Protein AF-A0A819HMX8-F1 (afdb_monomer_lite)

Structure (mmCIF, N/CA/C/O backbone):
data_AF-A0A819HMX8-F1
#
_entry.id   AF-A0A819HMX8-F1
#
loop_
_atom_site.group_PDB
_atom_site.id
_atom_site.type_symbol
_atom_site.label_atom_id
_atom_site.label_alt_id
_atom_site.label_comp_id
_atom_site.label_asym_id
_atom_site.label_entity_id
_atom_site.label_seq_id
_atom_site.pdbx_PDB_ins_code
_atom_site.Cartn_x
_atom_site.Cartn_y
_atom_site.Cartn_z
_atom_site.occupancy
_atom_site.B_iso_or_equiv
_atom_site.auth_seq_id
_atom_site.auth_comp_id
_atom_site.auth_asym_id
_atom_site.auth_atom_id
_atom_site.pdbx_PDB_model_num
ATOM 1 N N . PHE A 1 1 ? -22.750 -21.306 8.280 1.00 84.69 1 PHE A N 1
ATOM 2 C CA . PHE A 1 1 ? -22.680 -20.037 9.039 1.00 84.69 1 PHE A CA 1
ATOM 3 C C . PHE A 1 1 ? -21.848 -18.973 8.319 1.00 84.69 1 PHE A C 1
ATOM 5 O O . PHE A 1 1 ? -22.431 -17.991 7.883 1.00 84.69 1 PHE A O 1
ATOM 12 N N . MET A 1 2 ? -20.537 -19.168 8.106 1.00 86.50 2 MET A N 1
ATOM 13 C CA . MET A 1 2 ? -19.659 -18.123 7.536 1.00 86.50 2 MET A CA 1
ATOM 14 C C . MET A 1 2 ? -20.068 -17.611 6.143 1.00 86.50 2 MET A C 1
ATOM 16 O O . MET A 1 2 ? -19.876 -16.439 5.845 1.00 86.50 2 MET A O 1
ATOM 20 N N . GLN A 1 3 ? -20.698 -18.441 5.307 1.00 85.75 3 GLN A N 1
ATOM 21 C CA . GLN A 1 3 ? -21.251 -17.987 4.023 1.00 85.75 3 GLN A CA 1
ATOM 22 C C . GLN A 1 3 ? -22.373 -16.953 4.200 1.00 85.75 3 GLN A C 1
ATOM 24 O O . GLN A 1 3 ? -22.376 -15.939 3.511 1.00 85.75 3 GLN A O 1
ATOM 29 N N . VAL A 1 4 ? -23.277 -17.163 5.160 1.00 88.44 4 VAL A N 1
ATOM 30 C CA . VAL A 1 4 ? -24.324 -16.183 5.501 1.00 88.44 4 VAL A CA 1
ATOM 31 C C . VAL A 1 4 ? -23.681 -14.931 6.089 1.00 88.44 4 VAL A C 1
ATOM 33 O O . VAL A 1 4 ? -23.998 -13.822 5.679 1.00 88.44 4 VAL A O 1
ATOM 36 N N . ALA A 1 5 ? -22.700 -15.113 6.977 1.00 87.00 5 ALA A N 1
ATOM 37 C CA . ALA A 1 5 ? -21.943 -14.018 7.569 1.00 87.00 5 ALA A CA 1
ATOM 38 C C . ALA A 1 5 ? -21.278 -13.126 6.498 1.00 87.00 5 ALA A C 1
ATOM 40 O O . ALA A 1 5 ? -21.314 -11.908 6.615 1.00 87.00 5 ALA A O 1
ATOM 41 N N . SER A 1 6 ? -20.758 -13.707 5.407 1.00 83.25 6 SER A N 1
ATOM 42 C CA . SER A 1 6 ? -20.127 -12.950 4.311 1.00 83.25 6 SER A CA 1
ATOM 43 C C . SER A 1 6 ? -21.069 -11.996 3.562 1.00 83.25 6 SER A C 1
ATOM 45 O O . SER A 1 6 ? -20.598 -11.075 2.896 1.00 83.25 6 SER A O 1
ATOM 47 N N . GLN A 1 7 ? -22.385 -12.214 3.662 1.00 86.19 7 GLN A N 1
ATOM 48 C CA . GLN A 1 7 ? -23.419 -11.390 3.030 1.00 86.19 7 GLN A CA 1
ATOM 49 C C . GLN A 1 7 ? -23.964 -10.303 3.969 1.00 86.19 7 GLN A C 1
ATOM 51 O O . GLN A 1 7 ? -24.639 -9.378 3.516 1.00 86.19 7 GLN A O 1
ATOM 56 N N . CYS A 1 8 ? -23.675 -10.396 5.269 1.00 88.19 8 CYS A N 1
ATOM 57 C CA . CYS A 1 8 ? -24.097 -9.417 6.262 1.00 88.19 8 CYS A CA 1
ATOM 58 C C . CYS A 1 8 ? -23.205 -8.167 6.218 1.00 88.19 8 CYS A C 1
ATOM 60 O O . CYS A 1 8 ? -21.994 -8.256 6.036 1.00 88.19 8 CYS A O 1
ATOM 62 N N . GLN A 1 9 ? -23.798 -6.992 6.450 1.00 87.88 9 GLN A N 1
ATOM 63 C CA . GLN A 1 9 ? -23.041 -5.737 6.567 1.00 87.88 9 GLN A CA 1
ATOM 64 C C . GLN A 1 9 ? -22.253 -5.648 7.881 1.00 87.88 9 GLN A C 1
ATOM 66 O O . GLN A 1 9 ? -21.165 -5.080 7.916 1.00 87.88 9 GLN A O 1
ATOM 71 N N . SER A 1 10 ? -22.805 -6.197 8.962 1.00 89.38 10 SER A N 1
ATOM 72 C CA . SER A 1 10 ? -22.173 -6.252 10.276 1.00 89.38 10 SER A CA 1
ATOM 73 C C . SER A 1 10 ? -22.523 -7.561 10.977 1.00 89.38 10 SER A C 1
ATOM 75 O O . SER A 1 10 ? -23.584 -8.148 10.754 1.00 89.38 10 SER A O 1
ATOM 77 N N . ILE A 1 11 ? -21.600 -8.040 11.808 1.00 90.69 11 ILE A N 1
ATOM 78 C CA . ILE A 1 11 ? -21.750 -9.268 12.587 1.00 90.69 11 ILE A CA 1
ATOM 79 C C . ILE A 1 11 ? -21.256 -8.964 13.994 1.00 90.69 11 ILE A C 1
ATOM 81 O O . ILE A 1 11 ? -20.185 -8.384 14.164 1.00 90.69 11 ILE A O 1
ATOM 85 N N . ILE A 1 12 ? -22.034 -9.355 14.999 1.00 91.12 12 ILE A N 1
ATOM 86 C CA . ILE A 1 12 ? -21.677 -9.175 16.403 1.00 91.12 12 ILE A CA 1
ATOM 87 C C . ILE A 1 12 ? -21.644 -10.551 17.051 1.00 91.12 12 ILE A C 1
ATOM 89 O O . ILE A 1 12 ? -22.651 -11.258 17.072 1.00 91.12 12 ILE A O 1
ATOM 93 N N . PHE A 1 13 ? -20.484 -10.914 17.587 1.00 89.38 13 PHE A N 1
ATOM 94 C CA . PHE A 1 13 ? -20.318 -12.115 18.389 1.00 89.38 13 PHE A CA 1
ATOM 95 C C . PHE A 1 13 ? -20.266 -11.731 19.868 1.00 89.38 13 PHE A C 1
ATOM 97 O O . PHE A 1 13 ? -19.505 -10.851 20.266 1.00 89.38 13 PHE A O 1
ATOM 104 N N . CYS A 1 14 ? -21.084 -12.383 20.689 1.00 88.19 14 CYS A N 1
ATOM 105 C CA . CYS A 1 14 ? -21.221 -12.063 22.108 1.00 88.19 14 CYS A CA 1
ATOM 106 C C . CYS A 1 14 ? -20.569 -13.144 22.973 1.00 88.19 14 CYS A C 1
ATOM 108 O O . CYS A 1 14 ? -20.758 -14.329 22.713 1.00 88.19 14 CYS A O 1
ATOM 110 N N . ARG A 1 15 ? -19.876 -12.728 24.045 1.00 84.75 15 ARG A N 1
ATOM 111 C CA . ARG A 1 15 ? -19.257 -13.622 25.049 1.00 84.75 15 ARG A CA 1
ATOM 112 C C . ARG A 1 15 ? -18.332 -14.685 24.439 1.00 84.75 15 ARG A C 1
ATOM 114 O O . ARG A 1 15 ? -18.385 -15.854 24.806 1.00 84.75 15 ARG A O 1
ATOM 121 N N . VAL A 1 16 ? -17.491 -14.252 23.506 1.00 88.50 16 VAL A N 1
ATOM 122 C CA . VAL A 1 16 ? -16.534 -15.106 22.797 1.00 88.50 16 VAL A CA 1
ATOM 123 C C . VAL A 1 16 ? -15.258 -15.255 23.622 1.00 88.50 16 VAL A C 1
ATOM 125 O O . VAL A 1 16 ? -14.695 -14.254 24.066 1.00 88.50 16 VAL A O 1
ATOM 128 N N . SER A 1 17 ? -14.786 -16.487 23.815 1.00 88.88 17 SER A N 1
ATOM 129 C CA . SER A 1 17 ? -13.489 -16.742 24.455 1.00 88.88 17 SER A CA 1
ATOM 130 C C . SER A 1 17 ? -12.315 -16.404 23.523 1.00 88.88 17 SER A C 1
ATOM 132 O O . SER A 1 17 ? -12.476 -16.357 22.304 1.00 88.88 17 SER A O 1
ATOM 134 N N . ALA A 1 18 ? -11.109 -16.212 24.067 1.00 88.12 18 ALA A N 1
ATOM 135 C CA . ALA A 1 18 ? -9.914 -15.912 23.265 1.00 88.12 18 ALA A CA 1
ATOM 136 C C . ALA A 1 18 ? -9.657 -16.959 22.157 1.00 88.12 18 ALA A C 1
ATOM 138 O O . ALA A 1 18 ? -9.369 -16.611 21.011 1.00 88.12 18 ALA A O 1
ATOM 139 N N . THR A 1 19 ? -9.848 -18.247 22.464 1.00 91.25 19 THR A N 1
ATOM 140 C CA . THR A 1 19 ? -9.709 -19.344 21.492 1.00 91.25 19 THR A CA 1
ATOM 141 C C . THR A 1 19 ? -10.754 -19.259 20.383 1.00 91.25 19 THR A C 1
ATOM 143 O O . THR A 1 19 ? -10.417 -19.371 19.206 1.00 91.25 19 THR A O 1
ATOM 146 N N . GLN A 1 20 ? -12.012 -18.990 20.740 1.00 93.06 20 GLN A N 1
ATOM 147 C CA . GLN A 1 20 ? -13.094 -18.857 19.765 1.00 93.06 20 GLN A CA 1
ATOM 148 C C . GLN A 1 20 ? -12.885 -17.646 18.849 1.00 93.06 20 GLN A C 1
ATOM 150 O O . GLN A 1 20 ? -13.182 -17.730 17.661 1.00 93.06 20 GLN A O 1
ATOM 155 N N . LYS A 1 21 ? -12.327 -16.534 19.355 1.00 92.88 21 LYS A N 1
ATOM 156 C CA . LYS A 1 21 ? -11.972 -15.379 18.512 1.00 92.88 21 LYS A CA 1
ATOM 157 C C . LYS A 1 21 ? -10.991 -15.785 17.407 1.00 92.88 21 LYS A C 1
ATOM 159 O O . LYS A 1 21 ? -11.209 -15.442 16.248 1.00 92.88 21 LYS A O 1
ATOM 164 N N . ARG A 1 22 ? -9.956 -16.565 17.746 1.00 94.31 22 ARG A N 1
ATOM 165 C CA . ARG A 1 22 ? -9.004 -17.111 16.764 1.00 94.31 22 ARG A CA 1
ATOM 166 C C . ARG A 1 22 ? -9.700 -17.999 15.732 1.00 94.31 22 ARG A C 1
ATOM 168 O O . ARG A 1 22 ? -9.516 -17.812 14.534 1.00 94.31 22 ARG A O 1
ATOM 175 N N . GLU A 1 23 ? -10.516 -18.946 16.187 1.00 93.94 23 GLU A N 1
ATOM 176 C CA . GLU A 1 23 ? -11.241 -19.870 15.304 1.00 93.94 23 GLU A CA 1
ATOM 177 C C . GLU A 1 23 ? -12.181 -19.137 14.339 1.00 93.94 23 GLU A C 1
ATOM 179 O O . GLU A 1 23 ? -12.267 -19.507 13.169 1.00 93.94 23 GLU A O 1
ATOM 184 N N . LEU A 1 24 ? -12.831 -18.058 14.791 1.00 93.50 24 LEU A N 1
ATOM 185 C CA . LEU A 1 24 ? -13.675 -17.216 13.942 1.00 93.50 24 LEU A CA 1
ATOM 186 C C . LEU A 1 24 ? -12.876 -16.540 12.824 1.00 93.50 24 LEU A C 1
ATOM 188 O O . LEU A 1 24 ? -13.335 -16.540 11.680 1.00 93.50 24 LEU A O 1
ATOM 192 N N . VAL A 1 25 ? -11.690 -15.998 13.123 1.00 93.94 25 VAL A N 1
ATOM 193 C CA . VAL A 1 25 ? -10.810 -15.420 12.094 1.00 93.94 25 VAL A CA 1
ATOM 194 C C . VAL A 1 25 ? -10.360 -16.496 11.114 1.00 93.94 25 VAL A C 1
ATOM 196 O O . VAL A 1 25 ? -10.470 -16.296 9.906 1.00 93.94 25 VAL A O 1
ATOM 199 N N . SER A 1 26 ? -9.920 -17.652 11.611 1.00 94.00 26 SER A N 1
ATOM 200 C CA . SER A 1 26 ? -9.454 -18.755 10.764 1.00 94.00 26 SER A CA 1
ATOM 201 C C . SER A 1 26 ? -10.560 -19.250 9.821 1.00 94.00 26 SER A C 1
ATOM 203 O O . SER A 1 26 ? -10.376 -19.341 8.604 1.00 94.00 26 SER A O 1
ATOM 205 N N . ALA A 1 27 ? -11.773 -19.440 10.350 1.00 92.88 27 ALA A N 1
ATOM 206 C CA . ALA A 1 27 ? -12.946 -19.783 9.554 1.00 92.88 27 ALA A CA 1
ATOM 207 C C . ALA A 1 27 ? -13.282 -18.687 8.525 1.00 92.88 27 ALA A C 1
ATOM 209 O O . ALA A 1 27 ? -13.637 -18.998 7.385 1.00 92.88 27 ALA A O 1
ATOM 210 N N . ALA A 1 28 ? -13.135 -17.408 8.888 1.00 92.00 28 ALA A N 1
ATOM 211 C CA . ALA A 1 28 ? -13.388 -16.287 7.988 1.00 92.00 28 ALA A CA 1
ATOM 212 C C . ALA A 1 28 ? -12.386 -16.241 6.833 1.00 92.00 28 ALA A C 1
ATOM 214 O O . ALA A 1 28 ? -12.806 -16.018 5.700 1.00 92.00 28 ALA A O 1
ATOM 215 N N . LYS A 1 29 ? -11.099 -16.527 7.073 1.00 90.94 29 LYS A N 1
ATOM 216 C CA . LYS A 1 29 ? -10.064 -16.558 6.021 1.00 90.94 29 LYS A CA 1
ATOM 217 C C . LYS A 1 29 ? -10.382 -17.567 4.919 1.00 90.94 29 LYS A C 1
ATOM 219 O O . LYS A 1 29 ? -10.088 -17.302 3.761 1.00 90.94 29 LYS A O 1
ATOM 224 N N . SER A 1 30 ? -11.019 -18.688 5.262 1.00 86.19 30 SER A N 1
ATOM 225 C CA . SER A 1 30 ? -11.396 -19.713 4.278 1.00 86.19 30 SER A CA 1
ATOM 226 C C . SER A 1 30 ? -12.591 -19.336 3.386 1.00 86.19 30 SER A C 1
ATOM 228 O O . SER A 1 30 ? -12.758 -19.911 2.314 1.00 86.19 30 SER A O 1
ATOM 230 N N . VAL A 1 31 ? -13.432 -18.383 3.812 1.00 87.62 31 VAL A N 1
ATOM 231 C CA . VAL A 1 31 ? -14.707 -18.062 3.140 1.00 87.62 31 VAL A CA 1
ATOM 232 C C . VAL A 1 31 ? -14.721 -16.653 2.550 1.00 87.62 31 VAL A C 1
ATOM 234 O O . VAL A 1 31 ? -15.321 -16.423 1.499 1.00 87.62 31 VAL A O 1
ATOM 237 N N . PHE A 1 32 ? -14.103 -15.687 3.224 1.00 86.75 32 PHE A N 1
ATOM 238 C CA . PHE A 1 32 ? -14.120 -14.290 2.809 1.00 86.75 32 PHE A CA 1
ATOM 239 C C . PHE A 1 32 ? -13.092 -14.052 1.704 1.00 86.75 32 PHE A C 1
ATOM 241 O O . PHE A 1 32 ? -11.948 -14.481 1.790 1.00 86.75 32 PHE A O 1
ATOM 248 N N . LYS A 1 33 ? -13.507 -13.333 0.656 1.00 80.12 33 LYS A N 1
ATOM 249 C CA . LYS A 1 33 ? -12.659 -13.077 -0.521 1.00 80.12 33 LYS A CA 1
ATOM 250 C C . LYS A 1 33 ? -11.584 -12.013 -0.292 1.00 80.12 33 LYS A C 1
ATOM 252 O O . LYS A 1 33 ? -10.585 -12.008 -0.999 1.00 80.12 33 LYS A O 1
ATOM 257 N N . HIS A 1 34 ? -11.823 -11.084 0.631 1.00 84.94 34 HIS A N 1
ATOM 258 C CA . HIS A 1 34 ? -10.923 -9.961 0.899 1.00 84.94 34 HIS A CA 1
ATOM 259 C C . HIS A 1 34 ? -10.073 -10.225 2.140 1.00 84.94 34 HIS A C 1
ATOM 261 O O . HIS A 1 34 ? -10.435 -11.047 2.986 1.00 84.94 34 HIS A O 1
ATOM 267 N N . ARG A 1 35 ? -8.968 -9.482 2.272 1.00 90.94 35 ARG A N 1
ATOM 268 C CA . ARG A 1 35 ? -8.082 -9.586 3.431 1.00 90.94 35 ARG A CA 1
ATOM 269 C C . ARG A 1 35 ? -8.800 -9.161 4.710 1.00 90.94 35 ARG A C 1
ATOM 271 O O . ARG A 1 35 ? -9.714 -8.330 4.698 1.00 90.94 35 ARG A O 1
ATOM 278 N N . ILE A 1 36 ? -8.366 -9.768 5.808 1.00 93.44 36 ILE A N 1
ATOM 279 C CA . ILE A 1 36 ? -8.969 -9.625 7.133 1.00 93.44 36 ILE A CA 1
ATOM 280 C C . ILE A 1 36 ? -7.950 -8.974 8.048 1.00 93.44 36 ILE A C 1
ATOM 282 O O . ILE A 1 36 ? -6.859 -9.518 8.218 1.00 93.44 36 ILE A O 1
ATOM 286 N N . LEU A 1 37 ? -8.346 -7.860 8.651 1.00 94.56 37 LEU A N 1
ATOM 287 C CA . LEU A 1 37 ? -7.596 -7.190 9.699 1.00 94.56 37 LEU A CA 1
ATOM 288 C C . LEU A 1 37 ? -8.209 -7.512 11.055 1.00 94.56 37 LEU A C 1
ATOM 290 O O . LEU A 1 37 ? -9.431 -7.450 11.201 1.00 94.56 37 LEU A O 1
ATOM 294 N N . ALA A 1 38 ? -7.373 -7.818 12.039 1.00 94.19 38 ALA A N 1
ATOM 295 C CA . ALA A 1 38 ? -7.790 -7.946 13.428 1.00 94.19 38 ALA A CA 1
ATOM 296 C C . ALA A 1 38 ? -7.163 -6.841 14.274 1.00 94.19 38 ALA A C 1
ATOM 298 O O . ALA A 1 38 ? -5.968 -6.584 14.160 1.00 94.19 38 ALA A O 1
ATOM 299 N N . ILE A 1 39 ? -7.965 -6.215 15.134 1.00 92.44 39 ILE A N 1
ATOM 300 C CA . ILE A 1 39 ? -7.517 -5.185 16.067 1.00 92.44 39 ILE A CA 1
ATOM 301 C C . ILE A 1 39 ? -7.920 -5.507 17.504 1.00 92.44 39 ILE A C 1
ATOM 303 O O . ILE A 1 39 ? -9.056 -5.914 17.758 1.00 92.44 39 ILE A O 1
ATOM 307 N N . GLY A 1 40 ? -6.979 -5.334 18.431 1.00 89.50 40 GLY A N 1
ATOM 308 C CA . GLY A 1 40 ? -7.179 -5.592 19.856 1.00 89.50 40 GLY A CA 1
ATOM 309 C C . GLY A 1 40 ? -6.097 -4.962 20.729 1.00 89.50 40 GLY A C 1
ATOM 310 O O . GLY A 1 40 ? -5.036 -4.579 20.235 1.00 89.50 40 GLY A O 1
ATOM 311 N N . ASP A 1 41 ? -6.357 -4.851 22.024 1.00 86.44 41 ASP A N 1
ATOM 312 C CA . ASP A 1 41 ? -5.461 -4.232 23.010 1.00 86.44 41 ASP A CA 1
ATOM 313 C C . ASP A 1 41 ? -5.001 -5.202 24.108 1.00 86.44 41 ASP A C 1
ATOM 315 O O . ASP A 1 41 ? -3.996 -4.946 24.773 1.00 86.44 41 ASP A O 1
ATOM 319 N N . GLY A 1 42 ? -5.695 -6.333 24.280 1.00 82.50 42 GLY A N 1
ATOM 320 C CA . GLY A 1 42 ? -5.456 -7.272 25.373 1.00 82.50 42 GLY A CA 1
ATOM 321 C C . GLY A 1 42 ? -4.837 -8.611 24.962 1.00 82.50 42 GLY A C 1
ATOM 322 O O . GLY A 1 42 ? -4.840 -9.025 23.801 1.00 82.50 42 GLY A O 1
ATOM 323 N N . ALA A 1 43 ? -4.374 -9.369 25.962 1.00 82.06 43 ALA A N 1
ATOM 324 C CA . ALA A 1 43 ? -3.872 -10.740 25.788 1.00 82.06 43 ALA A CA 1
ATOM 325 C C . ALA A 1 43 ? -4.916 -11.689 25.163 1.00 82.06 43 ALA A C 1
ATOM 327 O O . ALA A 1 43 ? -4.574 -12.621 24.435 1.00 82.06 43 ALA A O 1
ATOM 328 N N . ASN A 1 44 ? -6.203 -11.414 25.400 1.00 84.44 44 ASN A N 1
ATOM 329 C CA . ASN A 1 44 ? -7.322 -12.168 24.831 1.00 84.44 44 ASN A CA 1
ATOM 330 C C . ASN A 1 44 ? -7.437 -12.027 23.306 1.00 84.44 44 ASN A C 1
ATOM 332 O O . ASN A 1 44 ? -8.064 -12.872 22.665 1.00 84.44 44 ASN A O 1
ATOM 336 N N . ASP A 1 45 ? -6.847 -10.979 22.731 1.00 89.12 45 ASP A N 1
ATOM 337 C CA . ASP A 1 45 ? -6.913 -10.689 21.300 1.00 89.12 45 ASP A CA 1
ATOM 338 C C . ASP A 1 45 ? -5.685 -11.186 20.543 1.00 89.12 45 ASP A C 1
ATOM 340 O O . ASP A 1 45 ? -5.752 -11.346 19.329 1.00 89.12 45 ASP A O 1
ATOM 344 N N . VAL A 1 46 ? -4.596 -11.530 21.239 1.00 90.38 46 VAL A N 1
ATOM 345 C CA . VAL A 1 46 ? -3.333 -12.007 20.642 1.00 90.38 46 VAL A CA 1
ATOM 346 C C . VAL A 1 46 ? -3.561 -13.153 19.653 1.00 90.38 46 VAL A C 1
ATOM 348 O O . VAL A 1 46 ? -2.995 -13.156 18.560 1.00 90.38 46 VAL A O 1
ATOM 351 N N . GLY A 1 47 ? -4.414 -14.120 20.007 1.00 91.31 47 GLY A N 1
ATOM 352 C CA . GLY A 1 47 ? -4.739 -15.244 19.126 1.00 91.31 47 GLY A CA 1
ATOM 353 C C . GLY A 1 47 ? -5.472 -14.814 17.852 1.00 91.31 47 GLY A C 1
ATOM 354 O O . GLY A 1 47 ? -5.179 -15.324 16.777 1.00 91.31 47 GLY A O 1
ATOM 355 N N . MET A 1 48 ? -6.393 -13.856 17.965 1.00 93.69 48 MET A N 1
ATOM 356 C CA . MET A 1 48 ? -7.134 -13.281 16.839 1.00 93.69 48 MET A CA 1
ATOM 357 C C . MET A 1 48 ? -6.233 -12.412 15.947 1.00 93.69 48 MET A C 1
ATOM 359 O O . MET A 1 48 ? -6.316 -12.513 14.725 1.00 93.69 48 MET A O 1
ATOM 363 N N . ILE A 1 49 ? -5.357 -11.605 16.553 1.00 92.94 49 ILE A N 1
ATOM 364 C CA . ILE A 1 49 ? -4.389 -10.732 15.875 1.00 92.94 49 ILE A CA 1
ATOM 365 C C . ILE A 1 49 ? -3.442 -11.573 15.010 1.00 92.94 49 ILE A C 1
ATOM 367 O O . ILE A 1 49 ? -3.375 -11.352 13.802 1.00 92.94 49 ILE A O 1
ATOM 371 N N . ARG A 1 50 ? -2.807 -12.601 15.588 1.00 92.19 50 ARG A N 1
ATOM 372 C CA . ARG A 1 50 ? -1.857 -13.475 14.873 1.00 92.19 50 ARG A CA 1
ATOM 373 C C . ARG A 1 50 ? -2.482 -14.316 13.766 1.00 92.19 50 ARG A C 1
ATOM 375 O O . ARG A 1 50 ? -1.808 -14.664 12.807 1.00 92.19 50 ARG A O 1
ATOM 382 N N . GLU A 1 51 ? -3.748 -14.692 13.913 1.00 94.31 51 GLU A N 1
ATOM 383 C CA . GLU A 1 51 ? -4.431 -15.508 12.906 1.00 94.31 51 GLU A CA 1
ATOM 384 C C . GLU A 1 51 ? -4.844 -14.687 11.682 1.00 94.31 51 GLU A C 1
ATOM 386 O O . GLU A 1 51 ? -5.023 -15.242 10.598 1.00 94.31 51 GLU A O 1
ATOM 391 N N . SER A 1 52 ? -5.013 -13.371 11.827 1.00 93.50 52 SER A N 1
ATOM 392 C CA . SER A 1 52 ? -5.477 -12.492 10.752 1.00 93.50 52 SER A CA 1
ATOM 393 C C . SER A 1 52 ? -4.456 -12.346 9.610 1.00 93.50 52 SER A C 1
ATOM 395 O O . SER A 1 52 ? -3.385 -12.944 9.633 1.00 93.50 52 SER A O 1
ATOM 397 N N . HIS A 1 53 ? -4.821 -11.640 8.535 1.00 92.31 53 HIS A N 1
ATOM 398 C CA . HIS A 1 53 ? -3.842 -11.290 7.493 1.00 92.31 53 HIS A CA 1
ATOM 399 C C . HIS A 1 53 ? -3.010 -10.070 7.896 1.00 92.31 53 HIS A C 1
ATOM 401 O O . HIS A 1 53 ? -1.890 -9.915 7.433 1.00 92.31 53 HIS A O 1
ATOM 407 N N . CYS A 1 54 ? -3.593 -9.195 8.715 1.00 92.69 54 CYS A N 1
ATOM 408 C CA . CYS A 1 54 ? -2.939 -8.016 9.247 1.00 92.69 54 CYS A CA 1
ATOM 409 C C . CYS A 1 54 ? -3.437 -7.776 10.674 1.00 92.69 54 CYS A C 1
ATOM 411 O O . CYS A 1 54 ? -4.624 -7.517 10.899 1.00 92.69 54 CYS A O 1
ATOM 413 N N . GLY A 1 55 ? -2.529 -7.880 11.632 1.00 92.69 55 GLY A N 1
ATOM 414 C CA . GLY A 1 55 ? -2.764 -7.638 13.040 1.00 92.69 55 GLY A CA 1
ATOM 415 C C . GLY A 1 55 ? -2.430 -6.201 13.419 1.00 92.69 55 GLY A C 1
ATOM 416 O O . GLY A 1 55 ? -1.322 -5.724 13.186 1.00 92.69 55 GLY A O 1
ATOM 417 N N . VAL A 1 56 ? -3.369 -5.511 14.059 1.00 91.50 56 VAL A N 1
ATOM 418 C CA . VAL A 1 56 ? -3.149 -4.178 14.627 1.00 91.50 56 VAL A CA 1
ATOM 419 C C . VAL A 1 56 ? -3.356 -4.241 16.132 1.00 91.50 56 VAL A C 1
ATOM 421 O O . VAL A 1 56 ? -4.408 -4.641 16.616 1.00 91.50 56 VAL A O 1
ATOM 424 N N . ALA A 1 57 ? -2.362 -3.822 16.894 1.00 90.56 57 ALA A N 1
ATOM 425 C CA . ALA A 1 57 ? -2.476 -3.672 18.329 1.00 90.56 57 ALA A CA 1
ATOM 426 C C . ALA A 1 57 ? -2.868 -2.237 18.686 1.00 90.56 57 ALA A C 1
ATOM 428 O O . ALA A 1 57 ? -2.378 -1.284 18.077 1.00 90.56 57 ALA A O 1
ATOM 429 N N . VAL A 1 58 ? -3.717 -2.070 19.695 1.00 87.62 58 VAL A N 1
ATOM 430 C CA . VAL A 1 58 ? -3.941 -0.766 20.327 1.00 87.62 58 VAL A CA 1
ATOM 431 C C . VAL A 1 58 ? -3.133 -0.699 21.618 1.00 87.62 58 VAL A C 1
ATOM 433 O O . VAL A 1 58 ? -3.143 -1.646 22.403 1.00 87.62 58 VAL A O 1
ATOM 436 N N . TYR A 1 59 ? -2.426 0.408 21.853 1.00 81.75 59 TYR A N 1
ATOM 437 C CA . TYR A 1 59 ? -1.720 0.625 23.117 1.00 81.75 59 TYR A CA 1
ATOM 438 C C . TYR A 1 59 ? -2.725 0.773 24.271 1.00 81.75 59 TYR A C 1
ATOM 440 O O . TYR A 1 59 ? -3.299 1.839 24.495 1.00 81.75 59 TYR A O 1
ATOM 448 N N . GLY A 1 60 ? -2.945 -0.320 25.002 1.00 67.94 60 GLY A N 1
ATOM 449 C CA . GLY A 1 60 ? -3.795 -0.377 26.188 1.00 67.94 60 GLY A CA 1
ATOM 450 C C . GLY A 1 60 ? -3.013 -0.276 27.503 1.00 67.94 60 GLY A C 1
ATOM 451 O O . GLY A 1 60 ? -1.794 -0.437 27.549 1.00 67.94 60 GLY A O 1
ATOM 452 N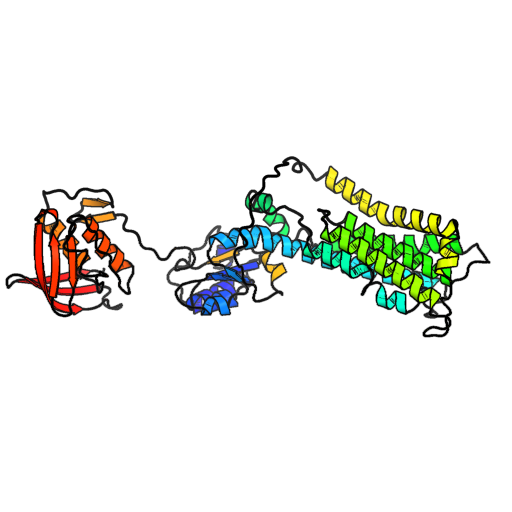 N . ARG A 1 61 ? -3.737 -0.050 28.609 1.00 56.50 61 ARG A N 1
ATOM 453 C CA . ARG A 1 61 ? -3.178 -0.107 29.977 1.00 56.50 61 ARG A CA 1
ATOM 454 C C . ARG A 1 61 ? -2.907 -1.541 30.459 1.00 56.50 61 ARG A C 1
ATOM 456 O O . ARG A 1 61 ? -2.146 -1.714 31.402 1.00 56.50 61 ARG A O 1
ATOM 463 N N . GLU A 1 62 ? -3.515 -2.547 29.826 1.00 55.75 62 GLU A N 1
ATOM 464 C CA . GLU A 1 62 ? -3.528 -3.947 30.288 1.00 55.75 62 GLU A CA 1
ATOM 465 C C . GLU A 1 62 ? -2.328 -4.796 29.812 1.00 55.75 62 GLU A C 1
ATOM 467 O O . GLU A 1 62 ? -2.222 -5.968 30.169 1.00 55.75 62 GLU A O 1
ATOM 472 N N . GLY A 1 63 ? -1.366 -4.210 29.088 1.00 59.19 63 GLY A N 1
ATOM 473 C CA . GLY A 1 63 ? -0.044 -4.810 28.862 1.00 59.19 63 GLY A CA 1
ATOM 474 C C . GLY A 1 63 ? 0.428 -4.837 27.406 1.00 59.19 63 GLY A C 1
ATOM 475 O O . GLY A 1 63 ? -0.346 -4.760 26.459 1.00 59.19 63 GLY A O 1
ATOM 476 N N . SER A 1 64 ? 1.742 -4.993 27.223 1.00 70.00 64 SER A N 1
ATOM 477 C CA . SER A 1 64 ? 2.439 -4.965 25.924 1.00 70.00 64 SER A CA 1
ATOM 478 C C . SER A 1 64 ? 2.275 -6.232 25.069 1.00 70.00 64 SER A C 1
ATOM 480 O O . SER A 1 64 ? 2.878 -6.339 24.002 1.00 70.00 64 SER A O 1
ATOM 482 N N . GLN A 1 65 ? 1.473 -7.206 25.508 1.00 79.50 65 GLN A N 1
ATOM 483 C CA . GLN A 1 65 ? 1.367 -8.510 24.844 1.00 79.50 65 GLN A CA 1
ATOM 484 C C . GLN A 1 65 ? 0.661 -8.435 23.485 1.00 79.50 65 GLN A C 1
ATOM 486 O O . GLN A 1 65 ? 1.104 -9.090 22.544 1.00 79.50 65 GLN A O 1
ATOM 491 N N . ALA A 1 66 ? -0.396 -7.623 23.361 1.00 81.56 66 ALA A N 1
ATOM 492 C CA . ALA A 1 66 ? -1.064 -7.395 22.078 1.00 81.56 66 ALA A CA 1
ATOM 493 C C . ALA A 1 66 ? -0.127 -6.690 21.087 1.00 81.56 66 ALA A C 1
ATOM 495 O O . ALA A 1 66 ? -0.027 -7.106 19.938 1.00 81.56 66 ALA A O 1
ATOM 496 N N . VAL A 1 67 ? 0.633 -5.695 21.560 1.00 84.75 67 VAL A N 1
ATOM 497 C CA . VAL A 1 67 ? 1.641 -4.963 20.771 1.00 84.75 67 VAL A CA 1
ATOM 498 C C . VAL A 1 67 ? 2.726 -5.896 20.248 1.00 84.75 67 VAL A C 1
ATOM 500 O O . VAL A 1 67 ? 3.053 -5.840 19.072 1.00 84.75 67 VAL A O 1
ATOM 503 N N . ALA A 1 68 ? 3.225 -6.810 21.083 1.00 84.00 68 ALA A N 1
ATOM 504 C CA . ALA A 1 68 ? 4.211 -7.809 20.670 1.00 84.00 68 ALA A CA 1
ATOM 505 C C . ALA A 1 68 ? 3.661 -8.857 19.680 1.00 84.00 68 ALA A C 1
ATOM 507 O O . ALA A 1 68 ? 4.427 -9.643 19.125 1.00 84.00 68 ALA A O 1
ATOM 508 N N . ALA A 1 69 ? 2.340 -8.932 19.510 1.00 84.06 69 ALA A N 1
ATOM 509 C CA . ALA A 1 69 ? 1.682 -9.878 18.620 1.00 84.06 69 ALA A CA 1
ATOM 510 C C . ALA A 1 69 ? 1.140 -9.251 17.329 1.00 84.06 69 ALA A C 1
ATOM 512 O O . ALA A 1 69 ? 0.824 -10.009 16.415 1.00 84.06 69 ALA A O 1
ATOM 513 N N . GLY A 1 70 ? 0.979 -7.926 17.277 1.00 85.38 70 GLY A N 1
ATOM 514 C CA . GLY A 1 70 ? 0.489 -7.199 16.108 1.00 85.38 70 GLY A CA 1
ATOM 515 C C . GLY A 1 70 ? 1.609 -6.784 15.160 1.00 85.38 70 GLY A C 1
ATOM 516 O O . GLY A 1 70 ? 2.741 -6.564 15.577 1.00 85.38 70 GLY A O 1
ATOM 517 N N . ASP A 1 71 ? 1.265 -6.624 13.886 1.00 89.75 71 ASP A N 1
ATOM 518 C CA . ASP A 1 71 ? 2.175 -6.145 12.839 1.00 89.75 71 ASP A CA 1
ATOM 519 C C . ASP A 1 71 ? 2.351 -4.625 12.917 1.00 89.75 71 ASP A C 1
ATOM 521 O O . ASP A 1 71 ? 3.417 -4.080 12.624 1.00 89.75 71 ASP A O 1
ATOM 525 N N . PHE A 1 72 ? 1.292 -3.940 13.353 1.00 90.19 72 PHE A N 1
ATOM 526 C CA . PHE A 1 72 ? 1.265 -2.508 13.619 1.00 90.19 72 PHE A CA 1
ATOM 527 C C . PHE A 1 72 ? 0.771 -2.251 15.037 1.00 90.19 72 PHE A C 1
ATOM 529 O O . PHE A 1 72 ? -0.123 -2.950 15.511 1.00 90.19 72 PHE A O 1
ATOM 536 N N . ALA A 1 73 ? 1.269 -1.200 15.683 1.00 89.62 73 ALA A N 1
ATOM 537 C CA . ALA A 1 73 ? 0.671 -0.683 16.910 1.00 89.62 73 ALA A CA 1
ATOM 538 C C . ALA A 1 73 ? 0.241 0.776 16.761 1.00 89.62 73 ALA A C 1
ATOM 540 O O . ALA A 1 73 ? 0.966 1.604 16.205 1.00 89.62 73 ALA A O 1
ATOM 541 N N . VAL A 1 74 ? -0.961 1.073 17.254 1.00 88.44 74 VAL A N 1
ATOM 542 C CA . VAL A 1 74 ? -1.579 2.401 17.220 1.00 88.44 74 VAL A CA 1
ATOM 543 C C . VAL A 1 74 ? -2.056 2.810 18.608 1.00 88.44 74 VAL A C 1
ATOM 545 O O . VAL A 1 74 ? -2.516 1.989 19.392 1.00 88.44 74 VAL A O 1
ATOM 548 N N . ASP A 1 75 ? -2.018 4.103 18.916 1.00 83.06 75 ASP A N 1
ATOM 549 C CA . ASP A 1 75 ? -2.466 4.588 20.232 1.00 83.06 75 ASP A CA 1
ATOM 550 C C . ASP A 1 75 ? -3.981 4.491 20.425 1.00 83.06 75 ASP A C 1
ATOM 552 O O . ASP A 1 75 ? -4.481 4.354 21.538 1.00 83.06 75 ASP A O 1
ATOM 556 N N . ARG A 1 76 ? -4.740 4.668 19.338 1.00 83.50 76 ARG A N 1
ATOM 557 C CA . ARG A 1 76 ? -6.201 4.785 19.364 1.00 83.50 76 ARG A CA 1
ATOM 558 C C . ARG A 1 76 ? -6.798 4.153 18.123 1.00 83.50 76 ARG A C 1
ATOM 560 O O . ARG A 1 76 ? -6.230 4.245 17.036 1.00 83.50 76 ARG A O 1
ATOM 567 N N . PHE A 1 77 ? -8.019 3.648 18.258 1.00 85.31 77 PHE A N 1
ATOM 568 C CA . PHE A 1 77 ? -8.784 3.109 17.135 1.00 85.31 77 PHE A CA 1
ATOM 569 C C . PHE A 1 77 ? -8.985 4.122 15.992 1.00 85.31 77 PHE A C 1
ATOM 571 O O . PHE A 1 77 ? -9.018 3.745 14.825 1.00 85.31 77 PHE A O 1
ATOM 578 N N . GLU A 1 78 ? -9.061 5.425 16.288 1.00 84.62 78 GLU A N 1
ATOM 579 C CA . GLU A 1 78 ? -9.196 6.471 15.262 1.00 84.62 78 GLU A CA 1
ATOM 580 C C . GLU A 1 78 ? -8.036 6.467 14.247 1.00 84.62 78 GLU A C 1
ATOM 582 O O . GLU A 1 78 ? -8.248 6.717 13.054 1.00 84.62 78 GLU A O 1
ATOM 587 N N . CYS A 1 79 ? -6.823 6.118 14.690 1.00 88.00 79 CYS A N 1
ATOM 588 C CA . CYS A 1 79 ? -5.636 6.057 13.838 1.00 88.00 79 CYS A CA 1
ATOM 589 C C . CYS A 1 79 ? -5.760 4.984 12.746 1.00 88.00 79 CYS A C 1
ATOM 591 O O . CYS A 1 79 ? -5.195 5.153 11.661 1.00 88.00 79 CYS A O 1
ATOM 593 N N . LEU A 1 80 ? -6.572 3.940 12.971 1.00 89.75 80 LEU A N 1
ATOM 594 C CA . LEU A 1 80 ? -6.821 2.873 11.999 1.00 89.75 80 LEU A CA 1
ATOM 595 C C . LEU A 1 80 ? -7.377 3.423 10.678 1.00 89.75 80 LEU A C 1
ATOM 597 O O . LEU A 1 80 ? -7.008 2.956 9.600 1.00 89.75 80 LEU A O 1
ATOM 601 N N . ARG A 1 81 ? -8.207 4.475 10.739 1.00 91.12 81 ARG A N 1
ATOM 602 C CA . ARG A 1 81 ? -8.763 5.124 9.542 1.00 91.12 81 ARG A CA 1
ATOM 603 C C . ARG A 1 81 ? -7.662 5.668 8.632 1.00 91.12 81 ARG A C 1
ATOM 605 O O . ARG A 1 81 ? -7.737 5.506 7.417 1.00 91.12 81 ARG A O 1
ATOM 612 N N . ARG A 1 82 ? -6.649 6.322 9.208 1.00 91.12 82 ARG A N 1
ATOM 613 C CA . ARG A 1 82 ? -5.523 6.886 8.449 1.00 91.12 82 ARG A CA 1
ATOM 614 C C . ARG A 1 82 ? -4.548 5.800 8.008 1.00 91.12 82 ARG A C 1
ATOM 616 O O . ARG A 1 82 ? -4.089 5.850 6.869 1.00 91.12 82 ARG A O 1
ATOM 623 N N . LEU A 1 83 ? -4.283 4.819 8.869 1.00 91.31 83 LEU A N 1
ATOM 624 C CA . LEU A 1 83 ? -3.429 3.677 8.554 1.00 91.31 83 LEU A CA 1
ATOM 625 C C . LEU A 1 83 ? -3.922 2.941 7.301 1.00 91.31 83 LEU A C 1
ATOM 627 O O . LEU A 1 83 ? -3.150 2.739 6.371 1.00 91.31 83 LEU A O 1
ATOM 631 N N . LEU A 1 84 ? -5.218 2.635 7.219 1.00 91.06 84 LEU A N 1
ATOM 632 C CA . LEU A 1 84 ? -5.780 1.911 6.077 1.00 91.06 84 LEU A CA 1
ATOM 633 C C . LEU A 1 84 ? -5.951 2.790 4.837 1.00 91.06 84 LEU A C 1
ATOM 635 O O . LEU A 1 84 ? -5.402 2.487 3.778 1.00 91.06 84 LEU A O 1
ATOM 639 N N . LEU A 1 85 ? -6.700 3.892 4.960 1.00 90.56 85 LEU A N 1
ATOM 640 C CA . LEU A 1 85 ? -7.118 4.675 3.792 1.00 90.56 85 LEU A CA 1
ATOM 641 C C . LEU A 1 85 ? -5.966 5.441 3.138 1.00 90.56 85 LEU A C 1
ATOM 643 O O . LEU A 1 85 ? -6.029 5.717 1.943 1.00 90.56 85 LEU A O 1
ATOM 647 N N . VAL A 1 86 ? -4.937 5.805 3.910 1.00 91.06 86 VAL A N 1
ATOM 648 C CA . VAL A 1 86 ? -3.781 6.554 3.404 1.00 91.06 86 VAL A CA 1
ATOM 649 C C . VAL A 1 86 ? -2.591 5.622 3.229 1.00 91.06 86 VAL A C 1
ATOM 651 O O . VAL A 1 86 ? -2.166 5.389 2.101 1.00 91.06 86 VAL A O 1
ATOM 654 N N . HIS A 1 87 ? -2.060 5.075 4.325 1.00 90.75 87 HIS A N 1
ATOM 655 C CA . HIS A 1 87 ? -0.795 4.341 4.279 1.00 90.75 87 HIS A CA 1
ATOM 656 C C . HIS A 1 87 ? -0.931 2.996 3.559 1.00 90.75 87 HIS A C 1
ATOM 658 O O . HIS A 1 87 ? -0.149 2.732 2.652 1.00 90.75 87 HIS A O 1
ATOM 664 N N . GLY A 1 88 ? -1.964 2.204 3.859 1.00 90.12 88 GLY A N 1
ATOM 665 C CA . GLY A 1 88 ? -2.230 0.938 3.170 1.00 90.12 88 GLY A CA 1
ATOM 666 C C . GLY A 1 88 ? -2.449 1.118 1.668 1.00 90.12 88 GLY A C 1
ATOM 667 O O . GLY A 1 88 ? -1.844 0.418 0.858 1.00 90.12 88 GLY A O 1
ATOM 668 N N . ALA A 1 89 ? -3.260 2.105 1.274 1.00 88.06 89 ALA A N 1
ATOM 669 C CA . ALA A 1 89 ? -3.507 2.396 -0.139 1.00 88.06 89 ALA A CA 1
ATOM 670 C C . ALA A 1 89 ? -2.237 2.841 -0.890 1.00 88.06 89 ALA A C 1
ATOM 672 O O . ALA A 1 89 ? -2.008 2.428 -2.033 1.00 88.06 89 ALA A O 1
ATOM 673 N N . TRP A 1 90 ? -1.406 3.674 -0.252 1.00 89.44 90 TRP A N 1
ATOM 674 C CA . TRP A 1 90 ? -0.122 4.096 -0.805 1.00 89.44 90 TRP A CA 1
ATOM 675 C C . TRP A 1 90 ? 0.847 2.930 -0.935 1.00 89.44 90 TRP A C 1
ATOM 677 O O . TRP A 1 90 ? 1.364 2.728 -2.028 1.00 89.44 90 TRP A O 1
ATOM 687 N N . CYS A 1 91 ? 1.055 2.150 0.127 1.00 88.81 91 CYS A N 1
ATOM 688 C CA . CYS A 1 91 ? 1.943 0.990 0.114 1.00 88.81 91 CYS A CA 1
ATOM 689 C C . CYS A 1 91 ? 1.567 0.008 -0.997 1.00 88.81 91 CYS A C 1
ATOM 691 O O . CYS A 1 91 ? 2.410 -0.308 -1.830 1.00 88.81 91 CYS A O 1
ATOM 693 N N . PHE A 1 92 ? 0.294 -0.382 -1.098 1.00 87.88 92 PHE A N 1
ATOM 694 C CA . PHE A 1 92 ? -0.149 -1.306 -2.142 1.00 87.88 92 PHE A CA 1
ATOM 695 C C . PHE A 1 92 ? 0.106 -0.775 -3.559 1.00 87.88 92 PHE A C 1
ATOM 697 O O . PHE A 1 92 ? 0.620 -1.496 -4.416 1.00 87.88 92 PHE A O 1
ATOM 704 N N . THR A 1 93 ? -0.234 0.492 -3.818 1.00 85.56 93 THR A N 1
ATOM 705 C CA . THR A 1 93 ? -0.049 1.091 -5.150 1.00 85.56 93 THR A CA 1
ATOM 706 C C . THR A 1 93 ? 1.434 1.214 -5.497 1.00 85.56 93 THR A C 1
ATOM 708 O O . THR A 1 93 ? 1.836 0.848 -6.595 1.00 85.56 93 THR A O 1
ATOM 711 N N . ARG A 1 94 ? 2.256 1.666 -4.547 1.00 88.25 94 ARG A N 1
ATOM 712 C CA . ARG A 1 94 ? 3.705 1.826 -4.708 1.00 88.25 94 ARG A CA 1
ATOM 713 C C . ARG A 1 94 ? 4.404 0.508 -5.002 1.00 88.25 94 ARG A C 1
ATOM 715 O O . ARG A 1 94 ? 5.162 0.429 -5.964 1.00 88.25 94 ARG A O 1
ATOM 722 N N . THR A 1 95 ? 4.119 -0.527 -4.213 1.00 87.56 95 THR A N 1
ATOM 723 C CA . THR A 1 95 ? 4.724 -1.847 -4.408 1.00 87.56 95 THR A CA 1
ATOM 724 C C . THR A 1 95 ? 4.288 -2.462 -5.736 1.00 87.56 95 THR A C 1
ATOM 726 O O . THR A 1 95 ? 5.122 -2.972 -6.479 1.00 87.56 95 THR A O 1
ATOM 729 N N . SER A 1 96 ? 3.007 -2.331 -6.097 1.00 86.31 96 SER A N 1
ATOM 730 C CA . SER A 1 96 ? 2.487 -2.807 -7.386 1.00 86.31 96 SER A CA 1
ATOM 731 C C . SER A 1 96 ? 3.201 -2.168 -8.582 1.00 86.31 96 SER A C 1
ATOM 733 O O . SER A 1 96 ? 3.618 -2.866 -9.506 1.00 86.31 96 SER A O 1
ATOM 735 N N . GLU A 1 97 ? 3.342 -0.842 -8.576 1.00 85.25 97 GLU A N 1
ATOM 736 C CA . GLU A 1 97 ? 3.993 -0.098 -9.661 1.00 85.25 97 GLU A CA 1
ATOM 737 C C . GLU A 1 97 ? 5.499 -0.390 -9.720 1.00 85.25 97 GLU A C 1
ATOM 739 O O . GLU A 1 97 ? 6.036 -0.560 -10.814 1.00 85.25 97 GLU A O 1
ATOM 744 N N . LEU A 1 98 ? 6.163 -0.534 -8.564 1.00 88.44 98 LEU A N 1
ATOM 745 C CA . LEU A 1 98 ? 7.567 -0.946 -8.487 1.00 88.44 98 LEU A CA 1
ATOM 746 C C . LEU A 1 98 ? 7.777 -2.313 -9.146 1.00 88.44 98 LEU A C 1
ATOM 748 O O . LEU A 1 98 ? 8.643 -2.438 -10.005 1.00 88.44 98 LEU A O 1
ATOM 752 N N . ILE A 1 99 ? 6.959 -3.314 -8.803 1.00 88.00 99 ILE A N 1
ATOM 753 C CA . ILE A 1 99 ? 7.050 -4.662 -9.384 1.00 88.00 99 ILE A CA 1
ATOM 754 C C . ILE A 1 99 ? 6.894 -4.602 -10.908 1.00 88.00 99 ILE A C 1
ATOM 756 O O . ILE A 1 99 ? 7.729 -5.138 -11.642 1.00 88.00 99 ILE A O 1
ATOM 760 N N . LEU A 1 100 ? 5.843 -3.935 -11.398 1.00 88.19 100 LEU A N 1
ATOM 761 C CA . LEU A 1 100 ? 5.581 -3.810 -12.836 1.00 88.19 100 LEU A CA 1
ATOM 762 C C . LEU A 1 100 ? 6.737 -3.122 -13.565 1.00 88.19 100 LEU A C 1
ATOM 764 O O . LEU A 1 100 ? 7.158 -3.584 -14.629 1.00 88.19 100 LEU A O 1
ATOM 768 N N . TYR A 1 101 ? 7.266 -2.050 -12.978 1.00 88.19 101 TYR A N 1
ATOM 769 C CA . TYR A 1 101 ? 8.384 -1.314 -13.541 1.00 88.19 101 TYR A CA 1
ATOM 770 C C . TYR A 1 101 ? 9.659 -2.163 -13.568 1.00 88.19 101 TYR A C 1
ATOM 772 O O . TYR A 1 101 ? 10.310 -2.245 -14.606 1.00 88.19 101 TYR A O 1
ATOM 780 N N . THR A 1 102 ? 10.009 -2.842 -12.471 1.00 89.12 102 THR A N 1
ATOM 781 C CA . THR A 1 102 ? 11.206 -3.694 -12.398 1.00 89.12 102 THR A CA 1
ATOM 782 C C . THR A 1 102 ? 11.169 -4.802 -13.451 1.00 89.12 102 THR A C 1
ATOM 784 O O . THR A 1 102 ? 12.181 -5.055 -14.110 1.00 89.12 102 THR A O 1
ATOM 787 N N . PHE A 1 103 ? 10.011 -5.433 -13.673 1.00 90.44 103 PHE A N 1
ATOM 788 C CA . PHE A 1 103 ? 9.863 -6.430 -14.736 1.00 90.44 103 PHE A CA 1
ATOM 789 C C . PHE A 1 103 ? 10.028 -5.827 -16.128 1.00 90.44 103 PHE A C 1
ATOM 791 O O . PHE A 1 103 ? 10.805 -6.354 -16.920 1.00 90.44 103 PHE A O 1
ATOM 798 N N . MET A 1 104 ? 9.340 -4.724 -16.428 1.00 90.75 104 MET A N 1
ATOM 799 C CA . MET A 1 104 ? 9.460 -4.038 -17.718 1.00 90.75 104 MET A CA 1
ATOM 800 C C . MET A 1 104 ? 10.907 -3.613 -18.000 1.00 90.75 104 MET A C 1
ATOM 802 O O . MET A 1 104 ? 11.428 -3.846 -19.089 1.00 90.75 104 MET A O 1
ATOM 806 N N . HIS A 1 105 ? 11.565 -3.021 -17.007 1.00 89.94 105 HIS A N 1
ATOM 807 C CA . HIS A 1 105 ? 12.925 -2.514 -17.101 1.00 89.94 105 HIS A CA 1
ATOM 808 C C . HIS A 1 105 ? 13.936 -3.627 -17.406 1.00 89.94 105 HIS A C 1
ATOM 810 O O . HIS A 1 105 ? 14.675 -3.547 -18.389 1.00 89.94 105 HIS A O 1
ATOM 816 N N . ASN A 1 106 ? 13.916 -4.707 -16.618 1.00 89.44 106 ASN A N 1
ATOM 817 C CA . ASN A 1 106 ? 14.802 -5.849 -16.841 1.00 89.44 106 ASN A CA 1
ATOM 818 C C . ASN A 1 106 ? 14.490 -6.563 -18.166 1.00 89.44 106 ASN A C 1
ATOM 820 O O . ASN A 1 106 ? 15.404 -6.992 -18.866 1.00 89.44 106 ASN A O 1
ATOM 824 N N . CYS A 1 107 ? 13.212 -6.652 -18.539 1.00 93.69 107 CYS A N 1
ATOM 825 C CA . CYS A 1 107 ? 12.775 -7.234 -19.804 1.00 93.69 107 CYS A CA 1
ATOM 826 C C . CYS A 1 107 ? 13.335 -6.457 -21.008 1.00 93.69 107 CYS A C 1
ATOM 828 O O . CYS A 1 107 ? 13.944 -7.058 -21.891 1.00 93.69 107 CYS A O 1
ATOM 830 N N . SER A 1 108 ? 13.211 -5.124 -21.009 1.00 91.81 108 SER A N 1
ATOM 831 C CA . SER A 1 108 ? 13.724 -4.261 -22.084 1.00 91.81 108 SER A CA 1
ATOM 832 C C . SER A 1 108 ? 15.226 -4.477 -22.301 1.00 91.81 108 SER A C 1
ATOM 834 O O . SER A 1 108 ? 15.681 -4.730 -23.417 1.00 91.81 108 SER A O 1
ATOM 836 N N . TYR A 1 109 ? 15.988 -4.492 -21.210 1.00 88.56 109 TYR A N 1
ATOM 837 C CA . TYR A 1 109 ? 17.423 -4.747 -21.235 1.00 88.56 109 TYR A CA 1
ATOM 838 C C . TYR A 1 109 ? 17.791 -6.124 -21.823 1.00 88.56 109 TYR A C 1
ATOM 840 O O . TYR A 1 109 ? 18.664 -6.220 -22.689 1.00 88.56 109 TYR A O 1
ATOM 848 N N . VAL A 1 110 ? 17.101 -7.190 -21.405 1.00 91.69 110 VAL A N 1
ATOM 849 C CA . VAL A 1 110 ? 17.340 -8.550 -21.920 1.00 91.69 110 VAL A CA 1
ATOM 850 C C . VAL A 1 110 ? 17.042 -8.638 -23.419 1.00 91.69 110 VAL A C 1
ATOM 852 O O . VAL A 1 110 ? 17.815 -9.246 -24.163 1.00 91.69 110 VAL A O 1
ATOM 855 N N . PHE A 1 111 ? 15.964 -8.003 -23.886 1.00 94.31 111 PHE A N 1
ATOM 856 C CA . PHE A 1 111 ? 15.593 -8.024 -25.300 1.00 94.31 111 PHE A CA 1
ATOM 857 C C . PHE A 1 111 ? 16.605 -7.304 -26.198 1.00 94.31 111 PHE A C 1
ATOM 859 O O . PHE A 1 111 ? 16.900 -7.800 -27.282 1.00 94.31 111 PHE A O 1
ATOM 866 N N . VAL A 1 112 ? 17.209 -6.201 -25.744 1.00 93.25 112 VAL A N 1
ATOM 867 C CA . VAL A 1 112 ? 18.287 -5.523 -26.491 1.00 93.25 112 VAL A CA 1
ATOM 868 C C . VAL A 1 112 ? 19.458 -6.475 -26.768 1.00 93.25 112 VAL A C 1
ATOM 870 O O . VAL A 1 112 ? 19.955 -6.538 -27.894 1.00 93.25 112 VAL A O 1
ATOM 873 N N . ILE A 1 113 ? 19.878 -7.253 -25.765 1.00 91.06 113 ILE A N 1
ATOM 874 C CA . ILE A 1 113 ? 20.954 -8.245 -25.921 1.00 91.06 113 ILE A CA 1
ATOM 875 C C . ILE A 1 113 ? 20.506 -9.388 -26.832 1.00 91.06 113 ILE A C 1
ATOM 877 O O . ILE A 1 113 ? 21.278 -9.836 -27.681 1.00 91.06 113 ILE A O 1
ATOM 881 N N . PHE A 1 114 ? 19.264 -9.848 -26.675 1.00 93.06 114 PHE A N 1
ATOM 882 C CA . PHE A 1 114 ? 18.684 -10.895 -27.509 1.00 93.06 114 PHE A CA 1
ATOM 883 C C . PHE A 1 114 ? 18.684 -10.512 -28.995 1.00 93.06 114 PHE A C 1
ATOM 885 O O . PHE A 1 114 ? 19.130 -11.310 -29.820 1.00 93.06 114 PHE A O 1
ATOM 892 N N . TYR A 1 115 ? 18.264 -9.291 -29.345 1.00 93.62 115 TYR A N 1
ATOM 893 C CA . TYR A 1 115 ? 18.237 -8.842 -30.740 1.00 93.62 115 TYR A CA 1
ATOM 894 C C . TYR A 1 115 ? 19.620 -8.863 -31.382 1.00 93.62 115 TYR A C 1
ATOM 896 O O . TYR A 1 115 ? 19.750 -9.293 -32.523 1.00 93.62 115 TYR A O 1
ATOM 904 N N . HIS A 1 116 ? 20.669 -8.502 -30.645 1.00 89.88 116 HIS A N 1
ATOM 905 C CA . HIS A 1 116 ? 22.036 -8.599 -31.151 1.00 89.88 116 HIS A CA 1
ATOM 906 C C . HIS A 1 116 ? 22.466 -10.032 -31.486 1.00 89.88 116 HIS A C 1
ATOM 908 O O . HIS A 1 116 ? 23.168 -10.249 -32.474 1.00 89.88 116 HIS A O 1
ATOM 914 N N . GLN A 1 117 ? 22.037 -11.024 -30.699 1.00 91.56 117 GLN A N 1
ATOM 915 C CA . GLN A 1 117 ? 22.399 -12.423 -30.955 1.00 91.56 117 GLN A CA 1
ATOM 916 C C . GLN A 1 117 ? 21.863 -12.929 -32.300 1.00 91.56 117 GLN A C 1
ATOM 918 O O . GLN A 1 117 ? 22.510 -13.776 -32.918 1.00 91.56 117 GLN A O 1
ATOM 923 N N . LEU A 1 118 ? 20.748 -12.368 -32.788 1.00 90.75 118 LEU A N 1
ATOM 924 C CA . LEU A 1 118 ? 20.190 -12.692 -34.105 1.00 90.75 118 LEU A CA 1
ATOM 925 C C . LEU A 1 118 ? 21.143 -12.320 -35.250 1.00 90.75 118 LEU A C 1
ATOM 927 O O . LEU A 1 118 ? 21.182 -13.019 -36.260 1.00 90.75 118 LEU A O 1
ATOM 931 N N . PHE A 1 119 ? 21.927 -11.251 -35.091 1.00 87.25 119 PHE A N 1
ATOM 932 C CA . PHE A 1 119 ? 22.841 -10.755 -36.126 1.00 87.25 119 PHE A CA 1
ATOM 933 C C . PHE A 1 119 ? 24.248 -11.351 -36.026 1.00 87.25 119 PHE A C 1
ATOM 935 O O . PHE A 1 119 ? 24.945 -11.436 -37.032 1.00 87.25 119 PHE A O 1
ATOM 942 N N . ASN A 1 120 ? 24.642 -11.834 -34.844 1.00 86.00 120 ASN A N 1
ATOM 943 C CA . ASN A 1 120 ? 25.976 -12.394 -34.602 1.00 86.00 120 ASN A CA 1
ATOM 944 C C . ASN A 1 120 ? 25.998 -13.931 -34.578 1.00 86.00 120 ASN A C 1
ATOM 946 O O . ASN A 1 120 ? 26.894 -14.530 -33.972 1.00 86.00 120 ASN A O 1
ATOM 950 N N . GLY A 1 121 ? 24.994 -14.572 -35.187 1.00 86.75 121 GLY A N 1
ATOM 951 C CA . GLY A 1 121 ? 24.909 -16.029 -35.326 1.00 86.75 121 GLY A CA 1
ATOM 952 C C . GLY A 1 121 ? 24.842 -16.784 -33.997 1.00 86.75 121 GLY A C 1
ATOM 953 O O . GLY A 1 121 ? 25.342 -17.902 -33.919 1.00 86.75 121 GLY A O 1
ATOM 954 N N . PHE A 1 122 ? 24.280 -16.171 -32.946 1.00 90.19 122 PHE A N 1
ATOM 955 C CA . PHE A 1 122 ? 24.217 -16.732 -31.588 1.00 90.19 122 PHE A CA 1
ATOM 956 C C . PHE A 1 122 ? 25.578 -17.136 -30.995 1.00 90.19 122 PHE A C 1
ATOM 958 O O . PHE A 1 122 ? 25.661 -18.033 -30.158 1.00 90.19 122 PHE A O 1
ATOM 965 N N . SER A 1 123 ? 26.651 -16.445 -31.387 1.00 87.88 123 SER A N 1
ATOM 966 C CA . SER A 1 123 ? 28.004 -16.669 -30.857 1.00 87.88 123 SER A CA 1
ATOM 967 C C . SER A 1 123 ? 28.156 -16.369 -29.358 1.00 87.88 123 SER A C 1
ATOM 969 O O . SER A 1 123 ? 29.174 -16.722 -28.768 1.00 87.88 123 SER A O 1
ATOM 971 N N . GLY A 1 124 ? 27.177 -15.701 -28.733 1.00 81.38 124 GLY A N 1
ATOM 972 C CA . GLY A 1 124 ? 27.242 -15.271 -27.335 1.00 81.38 124 GLY A CA 1
ATOM 973 C C . GLY A 1 124 ? 28.052 -13.990 -27.124 1.00 81.38 124 GLY A C 1
ATOM 974 O O . GLY A 1 124 ? 28.240 -13.564 -25.986 1.00 81.38 124 GLY A O 1
ATOM 975 N N . ALA A 1 125 ? 28.517 -13.344 -28.199 1.00 81.56 125 ALA A N 1
ATOM 976 C CA . ALA A 1 125 ? 29.223 -12.071 -28.120 1.00 81.56 125 ALA A CA 1
ATOM 977 C C . ALA A 1 125 ? 28.290 -10.956 -27.615 1.00 81.56 125 ALA A C 1
ATOM 979 O O . ALA A 1 125 ? 27.215 -10.718 -28.178 1.00 81.56 125 ALA A O 1
ATOM 980 N N . ALA A 1 126 ? 28.701 -10.262 -26.554 1.00 77.81 126 ALA A N 1
ATOM 981 C CA . ALA A 1 126 ? 27.931 -9.173 -25.966 1.00 77.81 126 ALA A CA 1
ATOM 982 C C . ALA A 1 126 ? 28.089 -7.874 -26.773 1.00 77.81 126 ALA A C 1
ATOM 984 O O . ALA A 1 126 ? 29.193 -7.507 -27.164 1.00 77.81 126 ALA A O 1
ATOM 985 N N . THR A 1 127 ? 26.981 -7.163 -26.996 1.00 81.50 127 THR A N 1
ATOM 986 C CA . THR A 1 127 ? 26.969 -5.815 -27.604 1.00 81.50 127 THR A CA 1
ATOM 987 C C . THR A 1 127 ? 27.504 -4.753 -26.655 1.00 81.50 127 THR A C 1
ATOM 989 O O . THR A 1 127 ? 28.085 -3.756 -27.067 1.00 81.50 127 THR A O 1
ATOM 992 N N . LEU A 1 128 ? 27.224 -4.952 -25.368 1.00 82.44 128 LEU A N 1
ATOM 993 C CA . LEU A 1 128 ? 27.555 -4.055 -24.277 1.00 82.44 128 LEU A CA 1
ATOM 994 C C . LEU A 1 128 ? 28.712 -4.661 -23.496 1.00 82.44 128 LEU A C 1
ATOM 996 O O . LEU A 1 128 ? 28.733 -5.866 -23.243 1.00 82.44 128 LEU A O 1
ATOM 1000 N N . HIS A 1 129 ? 29.640 -3.817 -23.057 1.00 81.94 129 HIS A N 1
ATOM 1001 C CA . HIS A 1 129 ? 30.717 -4.259 -22.184 1.00 81.94 129 HIS A CA 1
ATOM 1002 C C . HIS A 1 129 ? 30.150 -4.818 -20.861 1.00 81.94 129 HIS A C 1
ATOM 1004 O O . HIS A 1 129 ? 29.184 -4.284 -20.307 1.00 81.94 129 HIS A O 1
ATOM 1010 N N . SER A 1 130 ? 30.767 -5.874 -20.323 1.00 82.94 130 SER A N 1
ATOM 1011 C CA . SER A 1 130 ? 30.267 -6.648 -19.172 1.00 82.94 130 SER A CA 1
ATOM 1012 C C . SER A 1 130 ? 29.961 -5.807 -17.926 1.00 82.94 130 SER A C 1
ATOM 1014 O O . SER A 1 130 ? 29.041 -6.117 -17.172 1.00 82.94 130 SER A O 1
ATOM 1016 N N . LEU A 1 131 ? 30.699 -4.714 -17.710 1.00 85.00 131 LEU A N 1
ATOM 1017 C CA . LEU A 1 131 ? 30.429 -3.796 -16.597 1.00 85.00 131 LEU A CA 1
ATOM 1018 C C . LEU A 1 131 ? 29.150 -2.976 -16.798 1.00 85.00 131 LEU A C 1
ATOM 1020 O O . LEU A 1 131 ? 28.427 -2.764 -15.832 1.00 85.00 131 LEU A O 1
ATOM 1024 N N . TYR A 1 132 ? 28.821 -2.565 -18.027 1.00 84.94 132 TYR A N 1
ATOM 1025 C CA . TYR A 1 132 ? 27.543 -1.895 -18.296 1.00 84.94 132 TYR A CA 1
ATOM 1026 C C . TYR A 1 132 ? 26.370 -2.842 -18.054 1.00 84.94 132 TYR A C 1
ATOM 1028 O O . TYR A 1 132 ? 25.376 -2.439 -17.462 1.00 84.94 132 TYR A O 1
ATOM 1036 N N . ILE A 1 133 ? 26.519 -4.109 -18.448 1.00 84.94 133 ILE A N 1
ATOM 1037 C CA . ILE A 1 133 ? 25.552 -5.178 -18.175 1.00 84.94 133 ILE A CA 1
ATOM 1038 C C . ILE A 1 133 ? 25.291 -5.309 -16.668 1.00 84.94 133 ILE A C 1
ATOM 1040 O O . ILE A 1 133 ? 24.142 -5.273 -16.234 1.00 84.94 133 ILE A O 1
ATOM 1044 N N . LEU A 1 134 ? 26.352 -5.402 -15.866 1.00 87.19 134 LEU A N 1
ATOM 1045 C CA . LEU A 1 134 ? 26.244 -5.558 -14.416 1.00 87.19 134 LEU A CA 1
ATOM 1046 C C . LEU A 1 134 ? 25.655 -4.318 -13.720 1.00 87.19 134 LEU A C 1
ATOM 1048 O O . LEU A 1 134 ? 24.851 -4.441 -12.794 1.00 87.19 134 LEU A O 1
ATOM 1052 N N . LEU A 1 135 ? 26.077 -3.123 -14.139 1.00 90.31 135 LEU A N 1
ATOM 1053 C CA . LEU A 1 135 ? 25.762 -1.864 -13.458 1.00 90.31 135 LEU A CA 1
ATOM 1054 C C . LEU A 1 135 ? 24.428 -1.243 -13.886 1.00 90.31 135 LEU A C 1
ATOM 1056 O O . LEU A 1 135 ? 23.901 -0.392 -13.167 1.00 90.31 135 LEU A O 1
ATOM 1060 N N . TYR A 1 136 ? 23.856 -1.669 -15.016 1.00 88.12 136 TYR A N 1
ATOM 1061 C CA . TYR A 1 136 ? 22.626 -1.089 -15.555 1.00 88.12 136 TYR A CA 1
ATOM 1062 C C . TYR A 1 136 ? 21.451 -1.150 -14.570 1.00 88.12 136 TYR A C 1
ATOM 1064 O O . TYR A 1 136 ? 20.931 -0.103 -14.171 1.00 88.12 136 TYR A O 1
ATOM 1072 N N . SER A 1 137 ? 21.071 -2.354 -14.134 1.00 85.56 137 SER A N 1
ATOM 1073 C CA . SER A 1 137 ? 19.949 -2.540 -13.202 1.00 85.56 137 SER A CA 1
ATOM 1074 C C . SER A 1 137 ? 20.333 -2.271 -11.742 1.00 85.56 137 SER A C 1
ATOM 1076 O O . SER A 1 137 ? 19.462 -2.001 -10.921 1.00 85.56 137 SER A O 1
ATOM 1078 N N . SER A 1 138 ? 21.623 -2.352 -11.394 1.00 85.94 138 SER A N 1
ATOM 1079 C CA . SER A 1 138 ? 22.086 -2.275 -9.999 1.00 85.94 138 SER A CA 1
ATOM 1080 C C . SER A 1 138 ? 22.486 -0.871 -9.545 1.00 85.94 138 SER A C 1
ATOM 1082 O O . SER A 1 138 ? 22.310 -0.549 -8.373 1.00 85.94 138 SER A O 1
ATOM 1084 N N . LEU A 1 139 ? 23.002 -0.027 -10.445 1.00 89.56 139 LEU A N 1
ATOM 1085 C CA . LEU A 1 139 ? 23.551 1.285 -10.095 1.00 89.56 139 LEU A CA 1
ATOM 1086 C C . LEU A 1 139 ? 22.920 2.421 -10.904 1.00 89.56 139 LEU A C 1
ATOM 1088 O O . LEU A 1 139 ? 22.491 3.421 -10.329 1.00 89.56 139 LEU A O 1
ATOM 1092 N N . PHE A 1 140 ? 22.839 2.290 -12.230 1.00 91.25 140 PHE A N 1
ATOM 1093 C CA . PHE A 1 140 ? 22.472 3.426 -13.084 1.00 91.25 140 PHE A CA 1
ATOM 1094 C C . PHE A 1 140 ? 20.997 3.800 -12.995 1.00 91.25 140 PHE A C 1
ATOM 1096 O O . PHE A 1 140 ? 20.658 4.974 -13.115 1.00 91.25 140 PHE A O 1
ATOM 1103 N N . THR A 1 141 ? 20.116 2.832 -12.758 1.00 90.69 141 THR A N 1
ATOM 1104 C CA . THR A 1 141 ? 18.669 3.048 -12.896 1.00 90.69 141 THR A CA 1
ATOM 1105 C C . THR A 1 141 ? 17.870 2.763 -11.630 1.00 90.69 141 THR A C 1
ATOM 1107 O O . THR A 1 141 ? 16.680 3.062 -11.605 1.00 90.69 141 THR A O 1
ATOM 1110 N N . VAL A 1 142 ? 18.494 2.249 -10.565 1.00 91.06 142 VAL A N 1
ATOM 1111 C CA . VAL A 1 142 ? 17.792 1.847 -9.335 1.00 91.06 142 VAL A CA 1
ATOM 1112 C C . VAL A 1 142 ? 17.275 3.038 -8.519 1.00 91.06 142 VAL A C 1
ATOM 1114 O O . VAL A 1 142 ? 16.175 2.977 -7.973 1.00 91.06 142 VAL A O 1
ATOM 1117 N N . LEU A 1 143 ? 18.020 4.150 -8.453 1.00 92.12 143 LEU A N 1
ATOM 1118 C CA . LEU A 1 143 ? 17.655 5.276 -7.582 1.00 92.12 143 LEU A CA 1
ATOM 1119 C C . LEU A 1 143 ? 16.323 5.934 -7.990 1.00 92.12 143 LEU A C 1
ATOM 1121 O O . LEU A 1 143 ? 15.482 6.098 -7.105 1.00 92.12 143 LEU A O 1
ATOM 1125 N N . PRO A 1 144 ? 16.060 6.245 -9.278 1.00 92.12 144 PRO A N 1
ATOM 1126 C CA . PRO A 1 144 ? 14.769 6.779 -9.710 1.00 92.12 144 PRO A CA 1
ATOM 1127 C C . PRO A 1 144 ? 13.606 5.827 -9.447 1.00 92.12 144 PRO A C 1
ATOM 1129 O O . PRO A 1 144 ? 12.523 6.272 -9.074 1.00 92.12 144 PRO A O 1
ATOM 1132 N N . GLN A 1 145 ? 13.832 4.519 -9.595 1.00 90.25 145 GLN A N 1
ATOM 1133 C CA . GLN A 1 145 ? 12.819 3.490 -9.341 1.00 90.25 145 GLN A CA 1
ATOM 1134 C C . GLN A 1 145 ? 12.424 3.465 -7.869 1.00 90.25 145 GLN A C 1
ATOM 1136 O O . GLN A 1 145 ? 11.242 3.529 -7.535 1.00 90.25 145 GLN A O 1
ATOM 1141 N N . CYS A 1 146 ? 13.420 3.436 -6.983 1.00 90.25 146 CYS A N 1
ATOM 1142 C CA . CYS A 1 146 ? 13.199 3.469 -5.545 1.00 90.25 146 CYS A CA 1
ATOM 1143 C C . CYS A 1 146 ? 12.569 4.792 -5.102 1.00 90.25 146 CYS A C 1
ATOM 1145 O O . CYS A 1 146 ? 11.651 4.781 -4.288 1.00 90.25 146 CYS A O 1
ATOM 1147 N N . ALA A 1 147 ? 13.010 5.932 -5.643 1.00 92.00 147 ALA A N 1
ATOM 1148 C CA . ALA A 1 147 ? 12.431 7.230 -5.310 1.00 92.00 147 ALA A CA 1
ATOM 1149 C C . ALA A 1 147 ? 10.952 7.312 -5.716 1.00 92.00 147 ALA A C 1
ATOM 1151 O O . ALA A 1 147 ? 10.118 7.711 -4.902 1.00 92.00 147 ALA A O 1
ATOM 1152 N N . ALA A 1 148 ? 10.607 6.862 -6.927 1.00 89.25 148 ALA A N 1
ATOM 1153 C CA . ALA A 1 148 ? 9.216 6.766 -7.360 1.00 89.25 148 ALA A CA 1
ATOM 1154 C C . ALA A 1 148 ? 8.409 5.824 -6.449 1.00 89.25 148 ALA A C 1
ATOM 1156 O O . ALA A 1 148 ? 7.344 6.198 -5.965 1.00 89.25 148 ALA A O 1
ATOM 1157 N N . ALA A 1 149 ? 8.938 4.644 -6.123 1.00 86.94 149 ALA A N 1
ATOM 1158 C CA . ALA A 1 149 ? 8.250 3.689 -5.257 1.00 86.94 149 ALA A CA 1
ATOM 1159 C C . ALA A 1 149 ? 8.070 4.188 -3.812 1.00 86.94 149 ALA A C 1
ATOM 1161 O O . ALA A 1 149 ? 7.061 3.901 -3.178 1.00 86.94 149 ALA A O 1
ATOM 1162 N N . LEU A 1 150 ? 9.015 4.949 -3.261 1.00 88.31 150 LEU A N 1
ATOM 1163 C CA . LEU A 1 150 ? 8.945 5.410 -1.872 1.00 88.31 150 LEU A CA 1
ATOM 1164 C C . LEU A 1 150 ? 8.095 6.672 -1.711 1.00 88.31 150 LEU A C 1
ATOM 1166 O O . LEU A 1 150 ? 7.375 6.813 -0.713 1.00 88.31 150 LEU A O 1
ATOM 1170 N N . PHE A 1 151 ? 8.164 7.592 -2.674 1.00 88.44 151 PHE A N 1
ATOM 1171 C CA . PHE A 1 151 ? 7.612 8.936 -2.516 1.00 88.44 151 PHE A CA 1
ATOM 1172 C C . PHE A 1 151 ? 6.375 9.221 -3.372 1.00 88.44 151 PHE A C 1
ATOM 1174 O O . PHE A 1 151 ? 5.632 10.142 -3.020 1.00 88.44 151 PHE A O 1
ATOM 1181 N N . ASP A 1 152 ? 6.064 8.420 -4.401 1.00 86.81 152 ASP A N 1
ATOM 1182 C CA . ASP A 1 152 ? 4.888 8.679 -5.243 1.00 86.81 152 ASP A CA 1
ATOM 1183 C C . ASP A 1 152 ? 3.584 8.589 -4.438 1.00 86.81 152 ASP A C 1
ATOM 1185 O O . ASP A 1 152 ? 3.420 7.775 -3.524 1.00 86.81 152 ASP A O 1
ATOM 1189 N N . GLN A 1 153 ? 2.647 9.478 -4.746 1.00 84.94 153 GLN A N 1
ATOM 1190 C CA . GLN A 1 153 ? 1.365 9.595 -4.059 1.00 84.94 153 GLN A CA 1
ATOM 1191 C C . GLN A 1 153 ? 0.266 9.784 -5.096 1.00 84.94 153 GLN A C 1
ATOM 1193 O O . GLN A 1 153 ? -0.061 10.911 -5.464 1.00 84.94 153 GLN A O 1
ATOM 1198 N N . HIS A 1 154 ? -0.354 8.674 -5.500 1.00 79.31 154 HIS A N 1
ATOM 1199 C CA . HIS A 1 154 ? -1.447 8.688 -6.474 1.00 79.31 154 HIS A CA 1
ATOM 1200 C C . HIS A 1 154 ? -2.635 9.555 -6.024 1.00 79.31 154 HIS A C 1
ATOM 1202 O O . HIS A 1 154 ? -3.255 10.258 -6.819 1.00 79.31 154 HIS A O 1
ATOM 1208 N N . VAL A 1 155 ? -2.944 9.521 -4.722 1.00 83.69 155 VAL A N 1
ATOM 1209 C CA . VAL A 1 155 ? -3.990 10.336 -4.093 1.00 83.69 155 VAL A CA 1
ATOM 1210 C C . VAL A 1 155 ? -3.417 10.998 -2.838 1.00 83.69 155 VAL A C 1
ATOM 1212 O O . VAL A 1 155 ? -2.912 10.289 -1.966 1.00 83.69 155 VAL A O 1
ATOM 1215 N N . PRO A 1 156 ? -3.520 12.331 -2.680 1.00 87.56 156 PRO A N 1
ATOM 1216 C CA . PRO A 1 156 ? -3.095 13.012 -1.460 1.00 87.56 156 PRO A CA 1
ATOM 1217 C C . PRO A 1 156 ? -3.858 12.528 -0.217 1.00 87.56 156 PRO A C 1
ATOM 1219 O O . PRO A 1 156 ? -5.067 12.295 -0.277 1.00 87.56 156 PRO A O 1
ATOM 1222 N N . ALA A 1 157 ? -3.189 12.483 0.942 1.00 88.06 157 ALA A N 1
ATOM 1223 C CA . ALA A 1 157 ? -3.754 11.952 2.193 1.00 88.06 157 ALA A CA 1
ATOM 1224 C C . ALA A 1 157 ? -5.097 12.596 2.582 1.00 88.06 157 ALA A C 1
ATOM 1226 O O . ALA A 1 157 ? -6.026 11.913 3.008 1.00 88.06 157 ALA A O 1
ATOM 1227 N N . LYS A 1 158 ? -5.226 13.916 2.387 1.00 86.38 158 LYS A N 1
ATOM 1228 C CA . LYS A 1 158 ? -6.453 14.668 2.689 1.00 86.38 158 LYS A CA 1
ATOM 1229 C C . LYS A 1 158 ? -7.643 14.180 1.859 1.00 86.38 158 LYS A C 1
ATOM 1231 O O . LYS A 1 158 ? -8.736 14.020 2.396 1.00 86.38 158 LYS A O 1
ATOM 1236 N N . ARG A 1 159 ? -7.425 13.915 0.567 1.00 84.62 159 ARG A N 1
ATOM 1237 C CA . ARG A 1 159 ? -8.471 13.424 -0.336 1.00 84.62 159 ARG A CA 1
ATOM 1238 C C . ARG A 1 159 ? -8.832 11.977 -0.018 1.00 84.62 159 ARG A C 1
ATOM 1240 O O . ARG A 1 159 ? -10.013 11.669 0.060 1.00 84.62 159 ARG A O 1
ATOM 1247 N N . ALA A 1 160 ? -7.843 11.131 0.263 1.00 87.00 160 ALA A N 1
ATOM 1248 C CA . ALA A 1 160 ? -8.076 9.743 0.665 1.00 87.00 160 ALA A CA 1
ATOM 1249 C C . ALA A 1 160 ? -8.924 9.624 1.951 1.00 87.00 160 ALA A C 1
ATOM 1251 O O . ALA A 1 160 ? -9.779 8.748 2.051 1.00 87.00 160 ALA A O 1
ATOM 1252 N N . LEU A 1 161 ? -8.746 10.538 2.914 1.00 88.81 161 LEU A N 1
ATOM 1253 C CA . LEU A 1 161 ? -9.547 10.579 4.146 1.00 88.81 161 LEU A CA 1
ATOM 1254 C C . LEU A 1 161 ? -10.959 11.155 3.956 1.00 88.81 161 LEU A C 1
ATOM 1256 O O . LEU A 1 161 ? -11.859 10.780 4.709 1.00 88.81 161 LEU A O 1
ATOM 1260 N N . HIS A 1 162 ? -11.144 12.083 3.011 1.00 89.44 162 HIS A N 1
ATOM 1261 C CA . HIS A 1 162 ? -12.440 12.709 2.717 1.00 89.44 162 HIS A CA 1
ATOM 1262 C C . HIS A 1 162 ? -13.304 11.856 1.775 1.00 89.44 162 HIS A C 1
ATOM 1264 O O . HIS A 1 162 ? -14.526 11.840 1.899 1.00 89.44 162 HIS A O 1
ATOM 1270 N N . GLU A 1 163 ? -12.680 11.109 0.860 1.00 88.44 163 GLU A N 1
ATOM 1271 C CA . GLU A 1 163 ? -13.338 10.239 -0.120 1.00 88.44 163 GLU A CA 1
ATOM 1272 C C . GLU A 1 163 ? -12.930 8.760 0.085 1.00 88.44 163 GLU A C 1
ATOM 1274 O O . GLU A 1 163 ? -12.183 8.206 -0.728 1.00 88.44 163 GLU A O 1
ATOM 1279 N N . PRO A 1 164 ? -13.449 8.056 1.118 1.00 86.81 164 PRO A N 1
ATOM 1280 C CA 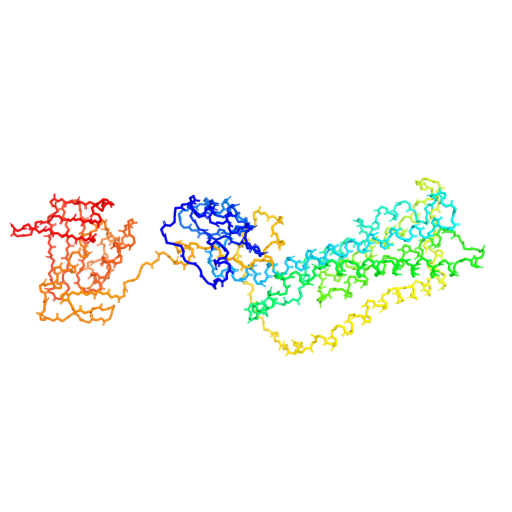. PRO A 1 164 ? -13.082 6.659 1.396 1.00 86.81 164 PRO A CA 1
ATOM 1281 C C . PRO A 1 164 ? -13.402 5.683 0.257 1.00 86.81 164 PRO A C 1
ATOM 1283 O O . PRO A 1 164 ? -12.858 4.583 0.199 1.00 86.81 164 PRO A O 1
ATOM 1286 N N . GLN A 1 165 ? -14.281 6.069 -0.674 1.00 86.19 165 GLN A N 1
ATOM 1287 C CA . GLN A 1 165 ? -14.627 5.255 -1.840 1.00 86.19 165 GLN A CA 1
ATOM 1288 C C . GLN A 1 165 ? -13.417 4.971 -2.742 1.00 86.19 165 GLN A C 1
ATOM 1290 O O . GLN A 1 165 ? -13.408 3.942 -3.417 1.00 86.19 165 GLN A O 1
ATOM 1295 N N . LEU A 1 166 ? -12.386 5.824 -2.713 1.00 84.88 166 LEU A N 1
ATOM 1296 C CA . LEU A 1 166 ? -11.142 5.624 -3.461 1.00 84.88 166 LEU A CA 1
ATOM 1297 C C . LEU A 1 166 ? -10.396 4.355 -3.023 1.00 84.88 166 LEU A C 1
ATOM 1299 O O . LEU A 1 166 ? -9.758 3.713 -3.852 1.00 84.88 166 LEU A O 1
ATOM 1303 N N . TYR A 1 167 ? -10.561 3.914 -1.771 1.00 87.56 167 TYR A N 1
ATOM 1304 C CA . TYR A 1 167 ? -9.975 2.663 -1.280 1.00 87.56 167 TYR A CA 1
ATOM 1305 C C . TYR A 1 167 ? -10.520 1.422 -2.012 1.00 87.56 167 TYR A C 1
ATOM 1307 O O . TYR A 1 167 ? -9.843 0.403 -2.115 1.00 87.56 167 TYR A O 1
ATOM 1315 N N . LYS A 1 168 ? -11.711 1.500 -2.635 1.00 84.88 168 LYS A N 1
ATOM 1316 C CA . LYS A 1 168 ? -12.228 0.401 -3.474 1.00 84.88 168 LYS A CA 1
ATOM 1317 C C . LYS A 1 168 ? -11.298 0.074 -4.647 1.00 84.88 168 LYS A C 1
ATOM 1319 O O . LYS A 1 168 ? -11.342 -1.052 -5.142 1.00 84.88 168 LYS A O 1
ATOM 1324 N N . TYR A 1 169 ? -10.492 1.035 -5.102 1.00 82.12 169 TYR A N 1
ATOM 1325 C CA . TYR A 1 169 ? -9.527 0.849 -6.183 1.00 82.12 169 TYR A CA 1
ATOM 1326 C C . TYR A 1 169 ? -8.412 -0.134 -5.793 1.00 82.12 169 TYR A C 1
ATOM 1328 O O . TYR A 1 169 ? -8.141 -1.072 -6.550 1.00 82.12 169 TYR A O 1
ATOM 1336 N N . THR A 1 170 ? -7.838 0.024 -4.595 1.00 84.00 170 THR A N 1
ATOM 1337 C CA . THR A 1 170 ? -6.796 -0.866 -4.055 1.00 84.00 170 THR A CA 1
ATOM 1338 C C . THR A 1 170 ? -7.384 -2.191 -3.576 1.00 84.00 170 THR A C 1
ATOM 1340 O O . THR A 1 170 ? -6.835 -3.246 -3.888 1.00 84.00 170 THR A O 1
ATOM 1343 N N . LEU A 1 171 ? -8.576 -2.158 -2.965 1.00 83.88 171 LEU A N 1
ATOM 1344 C CA . LEU A 1 171 ? -9.307 -3.350 -2.520 1.00 83.88 171 LEU A CA 1
ATOM 1345 C C . LEU A 1 171 ? -9.548 -4.372 -3.646 1.00 83.88 171 LEU A C 1
ATOM 1347 O O . LEU A 1 171 ? -9.444 -5.572 -3.425 1.00 83.88 171 LEU A O 1
ATOM 1351 N N . HIS A 1 172 ? -9.851 -3.905 -4.863 1.00 81.06 172 HIS A N 1
ATOM 1352 C CA . HIS A 1 172 ? -10.084 -4.766 -6.033 1.00 81.06 172 HIS A CA 1
ATOM 1353 C C . HIS A 1 172 ? -8.823 -5.015 -6.877 1.00 81.06 172 HIS A C 1
ATOM 1355 O O . HIS A 1 172 ? -8.947 -5.446 -8.029 1.00 81.06 172 HIS A O 1
ATOM 1361 N N . ALA A 1 173 ? -7.637 -4.677 -6.359 1.00 77.69 173 ALA A N 1
ATOM 1362 C CA . ALA A 1 173 ? -6.359 -4.799 -7.058 1.00 77.69 173 ALA A CA 1
ATOM 1363 C C . ALA A 1 173 ? -6.380 -4.194 -8.478 1.00 77.69 173 ALA A C 1
ATOM 1365 O O . ALA A 1 173 ? -5.846 -4.771 -9.422 1.00 77.69 173 ALA A O 1
ATOM 1366 N N . ARG A 1 174 ? -7.049 -3.048 -8.686 1.00 68.94 174 ARG A N 1
ATOM 1367 C CA . ARG A 1 174 ? -7.176 -2.482 -10.043 1.00 68.94 174 ARG A CA 1
ATOM 1368 C C . ARG A 1 174 ? -5.842 -1.988 -10.613 1.00 68.94 174 ARG A C 1
ATOM 1370 O O . ARG A 1 174 ? -5.698 -2.015 -11.830 1.00 68.94 174 ARG A O 1
ATOM 1377 N N . CYS A 1 175 ? -4.886 -1.609 -9.759 1.00 64.19 175 CYS A N 1
ATOM 1378 C CA . CYS A 1 175 ? -3.523 -1.233 -10.160 1.00 64.19 175 CYS A CA 1
ATOM 1379 C C . CYS A 1 175 ? -2.761 -2.428 -10.755 1.00 64.19 175 CYS A C 1
ATOM 1381 O O . CYS A 1 175 ? -2.093 -2.306 -11.778 1.00 64.19 175 CYS A O 1
ATOM 1383 N N . TYR A 1 176 ? -2.906 -3.599 -10.130 1.00 71.19 176 TYR A N 1
ATOM 1384 C CA . TYR A 1 176 ? -2.142 -4.798 -10.449 1.00 71.19 176 TYR A CA 1
ATOM 1385 C C . TYR A 1 176 ? -3.067 -5.928 -10.895 1.00 71.19 176 TYR A C 1
ATOM 1387 O O . TYR A 1 176 ? -3.558 -6.735 -10.105 1.00 71.19 176 TYR A O 1
ATOM 1395 N N . ARG A 1 177 ? -3.313 -5.980 -12.205 1.00 75.94 177 ARG A N 1
ATOM 1396 C CA . ARG A 1 177 ? -3.958 -7.115 -12.871 1.00 75.94 177 ARG A CA 1
ATOM 1397 C C . ARG A 1 177 ? -2.967 -7.780 -13.810 1.00 75.94 177 ARG A C 1
ATOM 1399 O O . ARG A 1 177 ? -2.077 -7.121 -14.340 1.00 75.94 177 ARG A O 1
ATOM 1406 N N . MET A 1 178 ? -3.201 -9.054 -14.118 1.00 75.19 178 MET A N 1
ATOM 1407 C CA . MET A 1 178 ? -2.395 -9.785 -15.106 1.00 75.19 178 MET A CA 1
ATOM 1408 C C . MET A 1 178 ? -2.340 -9.078 -16.470 1.00 75.19 178 MET A C 1
ATOM 1410 O O . MET A 1 178 ? -1.315 -9.101 -17.139 1.00 75.19 178 MET A O 1
ATOM 1414 N N . TRP A 1 179 ? -3.402 -8.371 -16.865 1.00 83.44 179 TRP A N 1
ATOM 1415 C CA . TRP A 1 179 ? -3.389 -7.547 -18.078 1.00 83.44 179 TRP A CA 1
ATOM 1416 C C . TRP A 1 179 ? -2.409 -6.368 -17.996 1.00 83.44 179 TRP A C 1
ATOM 1418 O O . TRP A 1 179 ? -1.704 -6.107 -18.966 1.00 83.44 179 TRP A O 1
ATOM 1428 N N . SER A 1 180 ? -2.313 -5.690 -16.846 1.00 84.12 180 SER A N 1
ATOM 1429 C CA . SER A 1 180 ? -1.343 -4.607 -16.631 1.00 84.12 180 SER A CA 1
ATOM 1430 C C . SER A 1 180 ? 0.091 -5.118 -16.764 1.00 84.12 180 SER A C 1
ATOM 1432 O O . SER A 1 180 ? 0.927 -4.439 -17.352 1.00 84.12 180 SER A O 1
ATOM 1434 N N . TYR A 1 181 ? 0.371 -6.329 -16.276 1.00 86.62 181 TYR A N 1
ATOM 1435 C CA . TYR A 1 181 ? 1.670 -6.979 -16.462 1.00 86.62 181 TYR A CA 1
ATOM 1436 C C . TYR A 1 181 ? 2.009 -7.153 -17.948 1.00 86.62 181 TYR A C 1
ATOM 1438 O O . TYR A 1 181 ? 3.030 -6.644 -18.405 1.00 86.62 181 TYR A O 1
ATOM 1446 N N . TRP A 1 182 ? 1.124 -7.779 -18.729 1.00 91.12 182 TRP A N 1
ATOM 1447 C CA . TRP A 1 182 ? 1.375 -8.014 -20.155 1.00 91.12 182 TRP A CA 1
ATOM 1448 C C . TRP A 1 182 ? 1.502 -6.726 -20.973 1.00 91.12 182 TRP A C 1
ATOM 1450 O O . TRP A 1 182 ? 2.350 -6.662 -21.858 1.00 91.12 182 TRP A O 1
ATOM 1460 N N . ILE A 1 183 ? 0.732 -5.681 -20.655 1.00 90.19 183 ILE A N 1
ATOM 1461 C CA . ILE A 1 183 ? 0.879 -4.366 -21.301 1.00 90.19 183 ILE A CA 1
ATOM 1462 C C . ILE A 1 183 ? 2.283 -3.795 -21.059 1.00 90.19 183 ILE A C 1
ATOM 1464 O O . ILE A 1 183 ? 2.910 -3.313 -21.998 1.00 90.19 183 ILE A O 1
ATOM 1468 N N . ASN A 1 184 ? 2.803 -3.885 -19.830 1.00 91.19 184 ASN A N 1
ATOM 1469 C CA . ASN A 1 184 ? 4.160 -3.431 -19.518 1.00 91.19 184 ASN A CA 1
ATOM 1470 C C . ASN A 1 184 ? 5.238 -4.302 -20.195 1.00 91.19 184 ASN A C 1
ATOM 1472 O O . ASN A 1 184 ? 6.251 -3.773 -20.637 1.00 91.19 184 ASN A O 1
ATOM 1476 N N . ILE A 1 185 ? 5.023 -5.613 -20.354 1.00 94.00 185 ILE A N 1
ATOM 1477 C CA . ILE A 1 185 ? 5.943 -6.474 -21.120 1.00 94.00 185 ILE A CA 1
ATOM 1478 C C . ILE A 1 185 ? 5.957 -6.105 -22.609 1.00 94.00 185 ILE A C 1
ATOM 1480 O O . ILE A 1 185 ? 7.028 -6.023 -23.205 1.00 94.00 185 ILE A O 1
ATOM 1484 N N . ILE A 1 186 ? 4.797 -5.835 -23.211 1.00 95.44 186 ILE A N 1
ATOM 1485 C CA . ILE A 1 186 ? 4.713 -5.381 -24.609 1.00 95.44 186 ILE A CA 1
ATOM 1486 C C . ILE A 1 186 ? 5.428 -4.032 -24.782 1.00 95.44 186 ILE A C 1
ATOM 1488 O O . ILE A 1 186 ? 6.161 -3.850 -25.751 1.00 95.44 186 ILE A O 1
ATOM 1492 N N . ASP A 1 187 ? 5.266 -3.114 -23.828 1.00 94.94 187 ASP A N 1
ATOM 1493 C CA . ASP A 1 187 ? 5.973 -1.826 -23.799 1.00 94.94 187 ASP A CA 1
ATOM 1494 C C . ASP A 1 187 ? 7.501 -2.018 -23.698 1.00 94.94 187 ASP A C 1
ATOM 1496 O O . ASP A 1 187 ? 8.259 -1.389 -24.434 1.00 94.94 187 ASP A O 1
ATOM 1500 N N . ALA A 1 188 ? 7.972 -2.965 -22.879 1.00 96.12 188 ALA A N 1
ATOM 1501 C CA . ALA A 1 188 ? 9.391 -3.324 -22.796 1.00 96.12 188 ALA A CA 1
ATOM 1502 C C . ALA A 1 188 ? 9.948 -3.870 -24.122 1.00 96.12 188 ALA A C 1
ATOM 1504 O O . ALA A 1 188 ? 11.034 -3.478 -24.558 1.00 96.12 188 ALA A O 1
ATOM 1505 N N . ILE A 1 189 ? 9.201 -4.760 -24.784 1.00 96.94 189 ILE A N 1
ATOM 1506 C CA . ILE A 1 189 ? 9.565 -5.310 -26.099 1.00 96.94 189 ILE A CA 1
ATOM 1507 C C . ILE A 1 189 ? 9.609 -4.188 -27.140 1.00 96.94 189 ILE A C 1
ATOM 1509 O O . ILE A 1 189 ? 10.546 -4.126 -27.934 1.00 96.94 189 ILE A O 1
ATOM 1513 N N . TRP A 1 190 ? 8.644 -3.267 -27.122 1.00 97.31 190 TRP A N 1
ATOM 1514 C CA . TRP A 1 190 ? 8.640 -2.107 -28.012 1.00 97.31 190 TRP A CA 1
ATOM 1515 C C . TRP A 1 190 ? 9.866 -1.215 -27.795 1.00 97.31 190 TRP A C 1
ATOM 1517 O O . TRP A 1 190 ? 10.618 -0.970 -28.738 1.00 97.31 190 TRP A O 1
ATOM 1527 N N . GLN A 1 191 ? 10.104 -0.766 -26.559 1.00 96.75 191 GLN A N 1
ATOM 1528 C CA . GLN A 1 191 ? 11.218 0.129 -26.239 1.00 96.75 191 GLN A CA 1
ATOM 1529 C C . GLN A 1 191 ? 12.564 -0.494 -26.622 1.00 96.75 191 GLN A C 1
ATOM 1531 O O . GLN A 1 191 ? 13.368 0.154 -27.286 1.00 96.75 191 GLN A O 1
ATOM 1536 N N . SER A 1 192 ? 12.787 -1.764 -26.277 1.00 96.81 192 SER A N 1
ATOM 1537 C CA . SER A 1 192 ? 14.015 -2.487 -26.635 1.00 96.81 192 SER A CA 1
ATOM 1538 C C . SER A 1 192 ? 14.196 -2.660 -28.145 1.00 96.81 192 SER A C 1
ATOM 1540 O O . SER A 1 192 ? 15.309 -2.504 -28.646 1.00 96.81 192 SER A O 1
ATOM 1542 N N . THR A 1 193 ? 13.109 -2.913 -28.884 1.00 97.19 193 THR A N 1
ATOM 1543 C CA . THR A 1 193 ? 13.123 -2.988 -30.354 1.00 97.19 193 THR A CA 1
ATOM 1544 C C . THR A 1 193 ? 13.559 -1.651 -30.944 1.00 97.19 193 THR A C 1
ATOM 1546 O O . THR A 1 193 ? 14.495 -1.595 -31.736 1.00 97.19 193 THR A O 1
ATOM 1549 N N . VAL A 1 194 ? 12.924 -0.554 -30.529 1.00 97.81 194 VAL A N 1
ATOM 1550 C CA . VAL A 1 194 ? 13.245 0.793 -31.020 1.00 97.81 194 VAL A CA 1
ATOM 1551 C C . VAL A 1 194 ? 14.697 1.157 -30.705 1.00 97.81 194 VAL A C 1
ATOM 1553 O O . VAL A 1 194 ? 15.418 1.604 -31.596 1.00 97.81 194 VAL A O 1
ATOM 1556 N N . ILE A 1 195 ? 15.140 0.916 -29.467 1.00 96.38 195 ILE A N 1
ATOM 1557 C CA . ILE A 1 195 ? 16.512 1.190 -29.020 1.00 96.38 195 ILE A CA 1
ATOM 1558 C C . ILE A 1 195 ? 17.537 0.447 -29.875 1.00 96.38 195 ILE A C 1
ATOM 1560 O O . ILE A 1 195 ? 18.488 1.060 -30.363 1.00 96.38 195 ILE A O 1
ATOM 1564 N N . PHE A 1 196 ? 17.338 -0.854 -30.085 1.00 95.44 196 PHE A N 1
ATOM 1565 C CA . PHE A 1 196 ? 18.285 -1.667 -30.834 1.00 95.44 196 PHE A CA 1
ATOM 1566 C C . PHE A 1 196 ? 18.274 -1.334 -32.331 1.00 95.44 196 PHE A C 1
ATOM 1568 O O . PHE A 1 196 ? 19.322 -1.044 -32.905 1.00 95.44 196 PHE A O 1
ATOM 1575 N N . PHE A 1 197 ? 17.103 -1.354 -32.975 1.00 95.12 197 PHE A N 1
ATOM 1576 C CA . PHE A 1 197 ? 17.019 -1.260 -34.433 1.00 95.12 197 PHE A CA 1
ATOM 1577 C C . PHE A 1 197 ? 17.334 0.139 -34.963 1.00 95.12 197 PHE A C 1
ATOM 1579 O O . PHE A 1 197 ? 17.979 0.245 -36.004 1.00 95.12 197 PHE A O 1
ATOM 1586 N N . ILE A 1 198 ? 16.954 1.216 -34.263 1.00 94.75 198 ILE A N 1
ATOM 1587 C CA . ILE A 1 198 ? 17.326 2.572 -34.699 1.00 94.75 198 ILE A CA 1
ATOM 1588 C C . ILE A 1 198 ? 18.845 2.751 -34.640 1.00 94.75 198 ILE A C 1
ATOM 1590 O O . ILE A 1 198 ? 19.436 3.243 -35.602 1.00 94.75 198 ILE A O 1
ATOM 1594 N N . ALA A 1 199 ? 19.490 2.297 -33.560 1.00 92.31 199 ALA A N 1
ATOM 1595 C CA . ALA A 1 199 ? 20.946 2.301 -33.480 1.00 92.31 199 ALA A CA 1
ATOM 1596 C C . ALA A 1 199 ? 21.560 1.413 -34.578 1.00 92.31 199 ALA A C 1
ATOM 1598 O O . ALA A 1 199 ? 22.480 1.841 -35.270 1.00 92.31 199 ALA A O 1
ATOM 1599 N N . TYR A 1 200 ? 21.020 0.213 -34.800 1.00 91.19 200 TYR A N 1
ATOM 1600 C CA . TYR A 1 200 ? 21.528 -0.709 -35.815 1.00 91.19 200 TYR A CA 1
ATOM 1601 C C . TYR A 1 200 ? 21.507 -0.070 -37.205 1.00 91.19 200 TYR A C 1
ATOM 1603 O O . TYR A 1 200 ? 22.543 -0.005 -37.856 1.00 91.19 200 TYR A O 1
ATOM 1611 N N . TYR A 1 201 ? 20.378 0.492 -37.641 1.00 90.81 201 TYR A N 1
ATOM 1612 C CA . TYR A 1 201 ? 20.284 1.124 -38.960 1.00 90.81 201 TYR A CA 1
ATOM 1613 C C . TYR A 1 201 ? 21.108 2.412 -39.084 1.00 90.81 201 TYR A C 1
ATOM 1615 O O . TYR A 1 201 ? 21.606 2.704 -40.171 1.00 90.81 201 TYR A O 1
ATOM 1623 N N . ALA A 1 202 ? 21.295 3.166 -37.996 1.00 89.56 202 ALA A N 1
ATOM 1624 C CA . ALA A 1 202 ? 22.139 4.362 -37.998 1.00 89.56 202 ALA A CA 1
ATOM 1625 C C . ALA A 1 202 ? 23.634 4.033 -38.169 1.00 89.56 202 ALA A C 1
ATOM 1627 O O . ALA A 1 202 ? 24.373 4.802 -38.790 1.00 89.56 202 ALA A O 1
ATOM 1628 N N . TYR A 1 203 ? 24.082 2.894 -37.636 1.00 86.88 203 TYR A N 1
ATOM 1629 C CA . TYR A 1 203 ? 25.494 2.507 -37.622 1.00 86.88 203 TYR A CA 1
ATOM 1630 C C . TYR A 1 203 ? 25.861 1.438 -38.671 1.00 86.88 203 TYR A C 1
ATOM 1632 O O . TYR A 1 203 ? 27.011 1.404 -39.098 1.00 86.88 203 TYR A O 1
ATOM 1640 N N . ALA A 1 204 ? 24.911 0.638 -39.172 1.00 81.88 204 ALA A N 1
ATOM 1641 C CA . ALA A 1 204 ? 25.166 -0.479 -40.095 1.00 81.88 204 ALA A CA 1
ATOM 1642 C C . ALA A 1 204 ? 25.801 -0.070 -41.437 1.00 81.88 204 ALA A C 1
ATOM 1644 O O . ALA A 1 204 ? 26.628 -0.803 -41.971 1.00 81.88 204 ALA A O 1
ATOM 1645 N N . ASN A 1 205 ? 25.441 1.098 -41.981 1.00 72.75 205 ASN A N 1
ATOM 1646 C CA . ASN A 1 205 ? 25.942 1.563 -43.285 1.00 72.75 205 ASN A CA 1
ATOM 1647 C C . ASN A 1 205 ? 27.205 2.433 -43.184 1.00 72.75 205 ASN A C 1
ATOM 1649 O O . ASN A 1 205 ? 27.800 2.789 -44.201 1.00 72.75 205 ASN A O 1
ATOM 1653 N N . ASN A 1 206 ? 27.623 2.784 -41.968 1.00 70.38 206 ASN A N 1
ATOM 1654 C CA . ASN A 1 206 ? 28.785 3.627 -41.733 1.00 70.38 206 ASN A CA 1
ATOM 1655 C C . ASN A 1 206 ? 29.999 2.737 -41.453 1.00 70.38 206 ASN A C 1
ATOM 1657 O O . ASN A 1 206 ? 30.351 2.503 -40.302 1.00 70.38 206 ASN A O 1
ATOM 1661 N N . GLY A 1 207 ? 30.665 2.268 -42.513 1.00 60.09 207 GLY A N 1
ATOM 1662 C CA . GLY A 1 207 ? 31.800 1.329 -42.447 1.00 60.09 207 GLY A CA 1
ATOM 1663 C C . GLY A 1 207 ? 33.043 1.785 -41.657 1.00 60.09 207 GLY A C 1
ATOM 1664 O O . GLY A 1 207 ? 34.020 1.050 -41.609 1.00 60.09 207 GLY A O 1
ATOM 1665 N N . ASN A 1 208 ? 33.008 2.968 -41.032 1.00 60.47 208 ASN A N 1
ATOM 1666 C CA . ASN A 1 208 ? 34.094 3.552 -40.237 1.00 60.47 208 ASN A CA 1
ATOM 1667 C C . ASN A 1 208 ? 33.787 3.632 -38.730 1.00 60.47 208 ASN A C 1
ATOM 1669 O O . ASN A 1 208 ? 34.579 4.216 -37.990 1.00 60.47 208 ASN A O 1
ATOM 1673 N N . ILE A 1 209 ? 32.633 3.137 -38.267 1.00 65.06 209 ILE A N 1
ATOM 1674 C CA . ILE A 1 209 ? 32.237 3.278 -36.861 1.00 65.06 209 ILE A CA 1
ATOM 1675 C C . ILE A 1 209 ? 32.516 1.982 -36.106 1.00 65.06 209 ILE A C 1
ATOM 1677 O O . ILE A 1 209 ? 32.020 0.917 -36.464 1.00 65.06 209 ILE A O 1
ATOM 1681 N N . ASP A 1 210 ? 33.323 2.103 -35.052 1.00 69.94 210 ASP A N 1
ATOM 1682 C CA . ASP A 1 210 ? 33.687 1.004 -34.167 1.00 69.94 210 ASP A CA 1
ATOM 1683 C C . ASP A 1 210 ? 32.436 0.399 -33.502 1.00 69.94 210 ASP A C 1
ATOM 1685 O O . ASP A 1 210 ? 31.565 1.128 -33.012 1.00 69.94 210 ASP A O 1
ATOM 1689 N N . ALA A 1 211 ? 32.347 -0.934 -33.460 1.00 78.62 211 ALA A N 1
ATOM 1690 C CA . ALA A 1 211 ? 31.218 -1.671 -32.875 1.00 78.62 211 ALA A CA 1
ATOM 1691 C C . ALA A 1 211 ? 30.970 -1.276 -31.407 1.00 78.62 211 ALA A C 1
ATOM 1693 O O . ALA A 1 211 ? 29.847 -1.334 -30.898 1.00 78.62 211 ALA A O 1
ATOM 1694 N N . SER A 1 212 ? 32.016 -0.795 -30.743 1.00 80.62 212 SER A N 1
ATOM 1695 C CA . SER A 1 212 ? 31.981 -0.290 -29.380 1.00 80.62 212 SER A CA 1
ATOM 1696 C C . SER A 1 212 ? 31.181 1.021 -29.238 1.00 80.62 212 SER A C 1
ATOM 1698 O O . SER A 1 212 ? 30.485 1.210 -28.240 1.00 80.62 212 SER A O 1
ATOM 1700 N N . VAL A 1 213 ? 31.186 1.902 -30.253 1.00 86.75 213 VAL A N 1
ATOM 1701 C CA . VAL A 1 213 ? 30.359 3.132 -30.289 1.00 86.75 213 VAL A CA 1
ATOM 1702 C C . VAL A 1 213 ? 28.877 2.787 -30.429 1.00 86.75 213 VAL A C 1
ATOM 1704 O O . VAL A 1 213 ? 28.029 3.416 -29.791 1.00 86.75 213 VAL A O 1
ATOM 1707 N N . PHE A 1 214 ? 28.560 1.758 -31.217 1.00 88.31 214 PHE A N 1
ATOM 1708 C CA . PHE A 1 214 ? 27.201 1.229 -31.335 1.00 88.31 214 PHE A CA 1
ATOM 1709 C C . PHE A 1 214 ? 26.682 0.716 -29.982 1.00 88.31 214 PHE A C 1
ATOM 1711 O O . PHE A 1 214 ? 25.610 1.135 -29.536 1.00 88.31 214 PHE A O 1
ATOM 1718 N N . GLY A 1 215 ? 27.474 -0.104 -29.281 1.00 88.81 215 GLY A N 1
ATOM 1719 C CA . GLY A 1 215 ? 27.148 -0.569 -27.930 1.00 88.81 215 GLY A CA 1
ATOM 1720 C C . GLY A 1 215 ? 26.955 0.584 -26.941 1.00 88.81 215 GLY A C 1
ATOM 1721 O O . GLY A 1 215 ? 25.963 0.621 -26.210 1.00 88.81 215 GLY A O 1
ATOM 1722 N N . PHE A 1 216 ? 27.842 1.581 -26.965 1.00 89.56 216 PHE A N 1
ATOM 1723 C CA . PHE A 1 216 ? 27.715 2.764 -26.114 1.00 89.56 216 PHE A CA 1
ATOM 1724 C C . PHE A 1 216 ? 26.440 3.578 -26.401 1.00 89.56 216 PHE A C 1
ATOM 1726 O O . PHE A 1 216 ? 25.748 3.989 -25.468 1.00 89.56 216 PHE A O 1
ATOM 1733 N N . SER A 1 217 ? 26.065 3.765 -27.672 1.00 92.06 217 SER A N 1
ATOM 1734 C CA . SER A 1 217 ? 24.821 4.463 -28.033 1.00 92.06 217 SER A CA 1
ATOM 1735 C C . SER A 1 217 ? 23.573 3.731 -27.540 1.00 92.06 217 SER A C 1
ATOM 1737 O O . SER A 1 217 ? 22.611 4.370 -27.107 1.00 92.06 217 SER A O 1
ATOM 1739 N N . ILE A 1 218 ? 23.580 2.398 -27.560 1.00 93.00 218 ILE A N 1
ATOM 1740 C CA . ILE A 1 218 ? 22.500 1.598 -26.978 1.00 93.00 218 ILE A CA 1
ATOM 1741 C C . ILE A 1 218 ? 22.448 1.811 -25.460 1.00 93.00 218 ILE A C 1
ATOM 1743 O O . ILE A 1 218 ? 21.380 2.091 -24.919 1.00 93.00 218 ILE A O 1
ATOM 1747 N N . ALA A 1 219 ? 23.591 1.743 -24.768 1.00 92.31 219 ALA A N 1
ATOM 1748 C CA . ALA A 1 219 ? 23.661 1.950 -23.318 1.00 92.31 219 ALA A CA 1
ATOM 1749 C C . ALA A 1 219 ? 23.122 3.329 -22.901 1.00 92.31 219 ALA A C 1
ATOM 1751 O O . ALA A 1 219 ? 22.362 3.442 -21.933 1.00 92.31 219 ALA A O 1
ATOM 1752 N N . PHE A 1 220 ? 23.500 4.370 -23.649 1.00 93.75 220 PHE A N 1
ATOM 1753 C CA . PHE A 1 220 ? 23.068 5.744 -23.422 1.00 93.75 220 PHE A CA 1
ATOM 1754 C C . PHE A 1 220 ? 21.554 5.892 -23.612 1.00 93.75 220 PHE A C 1
ATOM 1756 O O . PHE A 1 220 ? 20.850 6.244 -22.663 1.00 93.75 220 PHE A O 1
ATOM 1763 N N . SER A 1 221 ? 21.031 5.567 -24.800 1.00 94.88 221 SER A N 1
ATOM 1764 C CA . SER A 1 221 ? 19.590 5.663 -25.085 1.00 94.88 221 SER A CA 1
ATOM 1765 C C . SER A 1 221 ? 18.747 4.843 -24.111 1.00 94.88 221 SER A C 1
ATOM 1767 O O . SER A 1 221 ? 17.737 5.343 -23.619 1.00 94.88 221 SER A O 1
ATOM 1769 N N . MET A 1 222 ? 19.171 3.627 -23.769 1.00 93.69 222 MET A N 1
ATOM 1770 C CA . MET A 1 222 ? 18.469 2.749 -22.833 1.00 93.69 222 MET A CA 1
ATOM 1771 C C . MET A 1 222 ? 18.415 3.319 -21.407 1.00 93.69 222 MET A C 1
ATOM 1773 O O . MET A 1 222 ? 17.377 3.238 -20.745 1.00 93.69 222 MET A O 1
ATOM 1777 N N . THR A 1 223 ? 19.503 3.930 -20.931 1.00 93.56 223 THR A N 1
ATOM 1778 C CA . THR A 1 223 ? 19.559 4.541 -19.592 1.00 93.56 223 THR A CA 1
ATOM 1779 C C . THR A 1 223 ? 18.664 5.778 -19.511 1.00 93.56 223 THR A C 1
ATOM 1781 O O . THR A 1 223 ? 17.845 5.890 -18.598 1.00 93.56 223 THR A O 1
ATOM 1784 N N . ILE A 1 224 ? 18.746 6.672 -20.501 1.00 94.50 224 ILE A N 1
ATOM 1785 C CA . ILE A 1 224 ? 17.931 7.895 -20.532 1.00 94.50 224 ILE A CA 1
ATOM 1786 C C . ILE A 1 224 ? 16.447 7.579 -20.741 1.00 94.50 224 ILE A C 1
ATOM 1788 O O . ILE A 1 224 ? 15.597 8.140 -20.048 1.00 94.50 224 ILE A O 1
ATOM 1792 N N . THR A 1 225 ? 16.123 6.643 -21.638 1.00 95.38 225 THR A N 1
ATOM 1793 C CA . THR A 1 225 ? 14.739 6.191 -21.863 1.00 95.38 225 THR A CA 1
ATOM 1794 C C . THR A 1 225 ? 14.139 5.648 -20.570 1.00 95.38 225 THR A C 1
ATOM 1796 O O . THR A 1 225 ? 13.026 6.024 -20.213 1.00 95.38 225 THR A O 1
ATOM 1799 N N . SER A 1 226 ? 14.895 4.842 -19.817 1.00 93.62 226 SER A N 1
ATOM 1800 C CA . SER A 1 226 ? 14.451 4.331 -18.521 1.00 93.62 226 SER A CA 1
ATOM 1801 C C . SER A 1 226 ? 14.183 5.454 -17.510 1.00 93.62 226 SER A C 1
ATOM 1803 O O . SER A 1 226 ? 13.141 5.443 -16.862 1.00 93.62 226 SER A O 1
ATOM 1805 N N . MET A 1 227 ? 15.067 6.451 -17.400 1.00 93.38 227 MET A N 1
ATOM 1806 C CA . MET A 1 227 ? 14.872 7.590 -16.489 1.00 93.38 227 MET A CA 1
ATOM 1807 C C . MET A 1 227 ? 13.614 8.397 -16.825 1.00 93.38 227 MET A C 1
ATOM 1809 O O . MET A 1 227 ? 12.840 8.738 -15.932 1.00 93.38 227 MET A O 1
ATOM 1813 N N . ILE A 1 228 ? 13.385 8.686 -18.109 1.00 93.94 228 ILE A N 1
ATOM 1814 C CA . ILE A 1 228 ? 12.204 9.441 -18.547 1.00 93.94 228 ILE A CA 1
ATOM 1815 C C . ILE A 1 228 ? 10.935 8.592 -18.405 1.00 93.94 228 ILE A C 1
ATOM 1817 O O . ILE A 1 228 ? 9.885 9.126 -18.049 1.00 93.94 228 ILE A O 1
ATOM 1821 N N . HIS A 1 229 ? 11.017 7.274 -18.614 1.00 93.56 229 HIS A N 1
ATOM 1822 C CA . HIS A 1 229 ? 9.883 6.381 -18.389 1.00 93.56 229 HIS A CA 1
ATOM 1823 C C . HIS A 1 229 ? 9.377 6.474 -16.948 1.00 93.56 229 HIS A C 1
ATOM 1825 O O . HIS A 1 229 ? 8.168 6.583 -16.749 1.00 93.56 229 HIS A O 1
ATOM 1831 N N . VAL A 1 230 ? 10.281 6.493 -15.955 1.00 92.31 230 VAL A N 1
ATOM 1832 C CA . VAL A 1 230 ? 9.888 6.689 -14.550 1.00 92.31 230 VAL A CA 1
ATOM 1833 C C . VAL A 1 230 ? 9.055 7.960 -14.421 1.00 92.31 230 VAL A C 1
ATOM 1835 O O . VAL A 1 230 ? 7.935 7.877 -13.936 1.00 92.31 230 VAL A O 1
ATOM 1838 N N . ILE A 1 231 ? 9.533 9.096 -14.947 1.00 91.81 231 ILE A N 1
ATOM 1839 C CA . ILE A 1 231 ? 8.818 10.387 -14.895 1.00 91.81 231 ILE A CA 1
ATOM 1840 C C . ILE A 1 231 ? 7.413 10.292 -15.508 1.00 91.81 231 ILE A C 1
ATOM 1842 O O . ILE A 1 231 ? 6.468 10.862 -14.967 1.00 91.81 231 ILE A O 1
ATOM 1846 N N . LEU A 1 232 ? 7.261 9.592 -16.636 1.00 90.69 232 LEU A N 1
ATOM 1847 C CA . LEU A 1 232 ? 5.965 9.425 -17.307 1.00 90.69 232 LEU A CA 1
ATOM 1848 C C . LEU A 1 232 ? 4.973 8.581 -16.496 1.00 90.69 232 LEU A C 1
ATOM 1850 O O . LEU A 1 232 ? 3.756 8.731 -16.652 1.00 90.69 232 LEU A O 1
ATOM 1854 N N . GLN A 1 233 ? 5.479 7.672 -15.666 1.00 86.06 233 GLN A N 1
ATOM 1855 C CA . GLN A 1 233 ? 4.665 6.781 -14.852 1.00 86.06 233 GLN A CA 1
ATOM 1856 C C . GLN A 1 233 ? 4.266 7.422 -13.522 1.00 86.06 233 GLN A C 1
ATOM 1858 O O . GLN A 1 233 ? 3.110 7.264 -13.112 1.00 86.06 233 GLN A O 1
ATOM 1863 N N . THR A 1 234 ? 5.171 8.175 -12.885 1.00 86.81 234 THR A N 1
ATOM 1864 C CA . THR A 1 234 ? 4.904 8.839 -11.604 1.00 86.81 234 THR A CA 1
ATOM 1865 C C . THR A 1 234 ? 3.789 9.866 -11.734 1.00 86.81 234 THR A C 1
ATOM 1867 O O . THR A 1 234 ? 3.718 10.646 -12.684 1.00 86.81 234 THR A O 1
ATOM 1870 N N . THR A 1 235 ? 2.895 9.897 -10.747 1.00 82.75 235 THR A N 1
ATOM 1871 C CA . THR A 1 235 ? 1.794 10.873 -10.752 1.00 82.75 235 THR A CA 1
ATOM 1872 C C . THR A 1 235 ? 2.200 12.235 -10.226 1.00 82.75 235 THR A C 1
ATOM 1874 O O . THR A 1 235 ? 1.695 13.261 -10.688 1.00 82.75 235 THR A O 1
ATOM 1877 N N . ARG A 1 236 ? 3.122 12.250 -9.264 1.00 84.38 236 ARG A N 1
ATOM 1878 C CA . ARG A 1 236 ? 3.653 13.464 -8.664 1.00 84.38 236 ARG A CA 1
ATOM 1879 C C . ARG A 1 236 ? 5.154 13.524 -8.885 1.00 84.38 236 ARG A C 1
ATOM 1881 O O . ARG A 1 236 ? 5.869 12.584 -8.560 1.00 84.38 236 ARG A O 1
ATOM 1888 N N . ILE A 1 237 ? 5.621 14.668 -9.371 1.00 87.31 237 ILE A N 1
ATOM 1889 C CA . ILE A 1 237 ? 7.046 14.979 -9.441 1.00 87.31 237 ILE A CA 1
ATOM 1890 C C . ILE A 1 237 ? 7.406 15.754 -8.178 1.00 87.31 237 ILE A C 1
ATOM 1892 O O . ILE A 1 237 ? 6.891 16.849 -7.939 1.00 87.31 237 ILE A O 1
ATOM 1896 N N . ASP A 1 238 ? 8.258 15.169 -7.349 1.00 88.81 238 ASP A N 1
ATOM 1897 C CA . ASP A 1 238 ? 8.784 15.777 -6.137 1.00 88.81 238 ASP A CA 1
ATOM 1898 C C . ASP A 1 238 ? 10.305 15.972 -6.226 1.00 88.81 238 ASP A C 1
ATOM 1900 O O . ASP A 1 238 ? 10.976 15.525 -7.158 1.00 88.81 238 ASP A O 1
ATOM 1904 N N . ILE A 1 239 ? 10.858 16.696 -5.250 1.00 91.50 239 ILE A N 1
ATOM 1905 C CA . ILE A 1 239 ? 12.291 17.015 -5.217 1.00 91.50 239 ILE A CA 1
ATOM 1906 C C . ILE A 1 239 ? 13.126 15.736 -5.083 1.00 91.50 239 ILE A C 1
ATOM 1908 O O . ILE A 1 239 ? 14.205 15.666 -5.665 1.00 91.50 239 ILE A O 1
ATOM 1912 N N . ALA A 1 240 ? 12.627 14.723 -4.363 1.00 91.19 240 ALA A N 1
ATOM 1913 C CA . ALA A 1 240 ? 13.314 13.446 -4.197 1.00 91.19 240 ALA A CA 1
ATOM 1914 C C . ALA A 1 240 ? 13.417 12.670 -5.520 1.00 91.19 240 ALA A C 1
ATOM 1916 O O . ALA A 1 240 ? 14.489 12.162 -5.848 1.00 91.19 240 ALA A O 1
ATOM 1917 N N . LEU A 1 241 ? 12.347 12.625 -6.323 1.00 92.88 241 LEU A N 1
ATOM 1918 C CA . LEU A 1 241 ? 12.405 12.024 -7.652 1.00 92.88 241 LEU A CA 1
ATOM 1919 C C . LEU A 1 241 ? 13.385 12.778 -8.560 1.00 92.88 241 LEU A C 1
ATOM 1921 O O . LEU A 1 241 ? 14.261 12.155 -9.157 1.00 92.88 241 LEU A O 1
ATOM 1925 N N . ILE A 1 242 ? 13.292 14.110 -8.630 1.00 94.62 242 ILE A N 1
ATOM 1926 C CA . ILE A 1 242 ? 14.184 14.925 -9.474 1.00 94.62 242 ILE A CA 1
ATOM 1927 C C . ILE A 1 242 ? 15.651 14.731 -9.067 1.00 94.62 242 ILE A C 1
ATOM 1929 O O . ILE A 1 242 ? 16.506 14.527 -9.931 1.00 94.62 242 ILE A O 1
ATOM 1933 N N . SER A 1 243 ? 15.952 14.764 -7.766 1.00 95.00 243 SER A N 1
ATOM 1934 C CA . SER A 1 243 ? 17.319 14.586 -7.272 1.00 95.00 243 SER A CA 1
ATOM 1935 C C . SER A 1 243 ? 17.848 13.179 -7.547 1.00 95.00 243 SER A C 1
ATOM 1937 O O . SER A 1 243 ? 19.001 13.046 -7.949 1.00 95.00 243 SER A O 1
ATOM 1939 N N . SER A 1 244 ? 17.011 12.143 -7.420 1.00 95.69 244 SER A N 1
ATOM 1940 C CA . SER A 1 244 ? 17.394 10.762 -7.740 1.00 95.69 244 SER A CA 1
ATOM 1941 C C . SER A 1 244 ? 17.715 10.568 -9.226 1.00 95.69 244 SER A C 1
ATOM 1943 O O . SER A 1 244 ? 18.691 9.897 -9.556 1.00 95.69 244 SER A O 1
ATOM 1945 N N . ILE A 1 245 ? 16.954 11.204 -10.124 1.00 94.94 245 ILE A N 1
ATOM 1946 C CA . ILE A 1 245 ? 17.184 11.156 -11.574 1.00 94.94 245 ILE A CA 1
ATOM 1947 C C . ILE A 1 245 ? 18.477 11.878 -11.932 1.00 94.94 245 ILE A C 1
ATOM 1949 O O . ILE A 1 245 ? 19.307 11.322 -12.651 1.00 94.94 245 ILE A O 1
ATOM 1953 N N . LEU A 1 246 ? 18.676 13.087 -11.399 1.00 96.00 246 LEU A N 1
ATOM 1954 C CA . LEU A 1 246 ? 19.901 13.850 -11.625 1.00 96.00 246 LEU A CA 1
ATOM 1955 C C . LEU A 1 246 ? 21.126 13.083 -11.117 1.00 96.00 246 LEU A C 1
ATOM 1957 O O . LEU A 1 246 ? 22.121 12.980 -11.830 1.00 96.00 246 LEU A O 1
ATOM 1961 N N . LEU A 1 247 ? 21.042 12.510 -9.915 1.00 96.06 247 LEU A N 1
ATOM 1962 C CA . LEU A 1 247 ? 22.125 11.726 -9.335 1.00 96.06 247 LEU A CA 1
ATOM 1963 C C . LEU A 1 247 ? 22.434 10.488 -10.182 1.00 96.06 247 LEU A C 1
ATOM 1965 O O . LEU A 1 247 ? 23.593 10.267 -10.515 1.00 96.06 247 LEU A O 1
ATOM 1969 N N . SER A 1 248 ? 21.424 9.722 -10.597 1.00 96.06 248 SER A N 1
ATOM 1970 C CA . SER A 1 248 ? 21.632 8.561 -11.467 1.00 96.06 248 SER A CA 1
ATOM 1971 C C . SER A 1 248 ? 22.226 8.932 -12.828 1.00 96.06 248 SER A C 1
ATOM 1973 O O . SER A 1 248 ? 23.095 8.217 -13.326 1.00 96.06 248 SER A O 1
ATOM 1975 N N . PHE A 1 249 ? 21.827 10.065 -13.415 1.00 95.00 249 PHE A N 1
ATOM 1976 C CA . PHE A 1 249 ? 22.426 10.566 -14.654 1.00 95.00 249 PHE A CA 1
ATOM 1977 C C . PHE A 1 249 ? 23.899 10.949 -14.466 1.00 95.00 249 PHE A C 1
ATOM 1979 O O . PHE A 1 249 ? 24.744 10.556 -15.271 1.00 95.00 249 PHE A O 1
ATOM 1986 N N . LEU A 1 250 ? 24.229 11.657 -13.381 1.00 95.62 250 LEU A N 1
ATOM 1987 C CA . LEU A 1 250 ? 25.608 12.020 -13.049 1.00 95.62 250 LEU A CA 1
ATOM 1988 C C . LEU A 1 250 ? 26.474 10.792 -12.748 1.00 95.62 250 LEU A C 1
ATOM 1990 O O . LEU A 1 250 ? 27.626 10.753 -13.169 1.00 95.62 250 LEU A O 1
ATOM 1994 N N . VAL A 1 251 ? 25.928 9.777 -12.073 1.00 95.19 251 VAL A N 1
ATOM 1995 C CA . VAL A 1 251 ? 26.620 8.506 -11.813 1.00 95.19 251 VAL A CA 1
ATOM 1996 C C . VAL A 1 251 ? 26.901 7.767 -13.119 1.00 95.19 251 VAL A C 1
ATOM 1998 O O . VAL A 1 251 ? 28.025 7.318 -13.326 1.00 95.19 251 VAL A O 1
ATOM 2001 N N . PHE A 1 252 ? 25.926 7.681 -14.026 1.00 94.25 252 PHE A N 1
ATOM 2002 C CA . PHE A 1 252 ? 26.114 7.056 -15.337 1.00 94.25 252 PHE A CA 1
ATOM 2003 C C . PHE A 1 252 ? 27.160 7.792 -16.191 1.00 94.25 252 PHE A C 1
ATOM 2005 O O . PHE A 1 252 ? 28.057 7.162 -16.761 1.00 94.25 252 PHE A O 1
ATOM 2012 N N . LEU A 1 253 ? 27.075 9.126 -16.259 1.00 92.75 253 LEU A N 1
ATOM 2013 C CA . LEU A 1 253 ? 28.017 9.948 -17.019 1.00 92.75 253 LEU A CA 1
ATOM 2014 C C . LEU A 1 253 ? 29.424 9.888 -16.412 1.00 92.75 253 LEU A C 1
ATOM 2016 O O . LEU A 1 253 ? 30.395 9.683 -17.134 1.00 92.75 253 LEU A O 1
ATOM 2020 N N . GLY A 1 254 ? 29.530 10.022 -15.089 1.00 92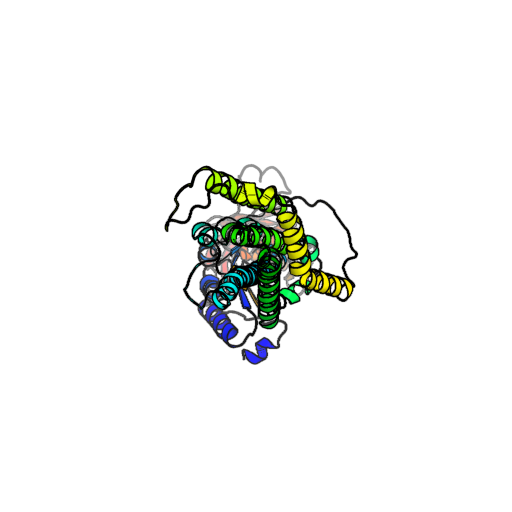.94 254 GLY A N 1
ATOM 2021 C CA . GLY A 1 254 ? 30.790 9.938 -14.356 1.00 92.94 254 GLY A CA 1
ATOM 2022 C C . GLY A 1 254 ? 31.453 8.573 -14.513 1.00 92.94 254 GLY A C 1
ATOM 2023 O O . GLY A 1 254 ? 32.636 8.513 -14.837 1.00 92.94 254 GLY A O 1
ATOM 2024 N N . PHE A 1 255 ? 30.686 7.485 -14.372 1.00 92.19 255 PHE A N 1
ATOM 2025 C CA . PHE A 1 255 ? 31.176 6.133 -14.633 1.00 92.19 255 PHE A CA 1
ATOM 2026 C C . PHE A 1 255 ? 31.711 6.008 -16.060 1.00 92.19 255 PHE A C 1
ATOM 2028 O O . PHE A 1 255 ? 32.848 5.593 -16.233 1.00 92.19 255 PHE A O 1
ATOM 2035 N N . THR A 1 256 ? 30.928 6.418 -17.061 1.00 89.44 256 THR A N 1
ATOM 2036 C CA . THR A 1 256 ? 31.317 6.337 -18.476 1.00 89.44 256 THR A CA 1
ATOM 2037 C C . THR A 1 256 ? 32.619 7.092 -18.756 1.00 89.44 256 THR A C 1
ATOM 2039 O O . THR A 1 256 ? 33.541 6.536 -19.341 1.00 89.44 256 THR A O 1
ATOM 2042 N N . LEU A 1 257 ? 32.727 8.348 -18.311 1.00 90.38 257 LEU A N 1
ATOM 2043 C CA . LEU A 1 257 ? 33.904 9.179 -18.578 1.00 90.38 257 LEU A CA 1
ATOM 2044 C C . LEU A 1 257 ? 35.160 8.652 -17.873 1.00 90.38 257 LEU A C 1
ATOM 2046 O O . LEU A 1 257 ? 36.240 8.661 -18.458 1.00 90.38 257 LEU A O 1
ATOM 2050 N N . ILE A 1 258 ? 35.030 8.191 -16.625 1.00 89.44 258 ILE A N 1
ATOM 2051 C CA . ILE A 1 258 ? 36.154 7.621 -15.871 1.00 89.44 258 ILE A CA 1
ATOM 2052 C C . ILE A 1 258 ? 36.573 6.284 -16.485 1.00 89.44 258 ILE A C 1
ATOM 2054 O O . ILE A 1 258 ? 37.766 6.040 -16.669 1.00 89.44 258 ILE A O 1
ATOM 2058 N N . PHE A 1 259 ? 35.606 5.429 -16.814 1.00 87.25 259 PHE A N 1
ATOM 2059 C CA . PHE A 1 259 ? 35.847 4.110 -17.385 1.00 87.25 259 PHE A CA 1
ATOM 2060 C C . PHE A 1 259 ? 36.584 4.206 -18.727 1.00 87.25 259 PHE A C 1
ATOM 2062 O O . PHE A 1 259 ? 37.642 3.595 -18.880 1.00 87.25 259 PHE A O 1
ATOM 2069 N N . ASP A 1 260 ? 36.118 5.065 -19.633 1.00 85.75 260 ASP A N 1
ATOM 2070 C CA . ASP A 1 260 ? 36.725 5.255 -20.956 1.00 85.75 260 ASP A CA 1
ATOM 2071 C C . ASP A 1 260 ? 38.081 5.981 -20.912 1.00 85.75 260 ASP A C 1
ATOM 2073 O O . ASP A 1 260 ? 38.878 5.851 -21.843 1.00 85.75 260 ASP A O 1
ATOM 2077 N N . ALA A 1 261 ? 38.360 6.757 -19.857 1.00 85.75 261 ALA A N 1
ATOM 2078 C CA . ALA A 1 261 ? 39.641 7.446 -19.682 1.00 85.75 261 ALA A CA 1
ATOM 2079 C C . ALA A 1 261 ? 40.726 6.558 -19.055 1.00 85.75 261 ALA A C 1
ATOM 2081 O O . ALA A 1 261 ? 41.910 6.742 -19.334 1.00 85.75 261 ALA A O 1
ATOM 2082 N N . THR A 1 262 ? 40.336 5.625 -18.183 1.00 82.25 262 THR A N 1
ATOM 2083 C CA . THR A 1 262 ? 41.276 4.851 -17.352 1.00 82.25 262 THR A CA 1
ATOM 2084 C C . THR A 1 262 ? 41.498 3.427 -17.846 1.00 82.25 262 THR A C 1
ATOM 2086 O O . THR A 1 262 ? 42.574 2.868 -17.635 1.00 82.25 262 THR A O 1
ATOM 2089 N N . CYS A 1 263 ? 40.514 2.829 -18.515 1.00 76.44 263 CYS A N 1
ATOM 2090 C CA . CYS A 1 263 ? 40.549 1.416 -18.858 1.00 76.44 263 CYS A CA 1
ATOM 2091 C C . CYS A 1 263 ? 40.973 1.210 -20.322 1.00 76.44 263 CYS A C 1
ATOM 2093 O O . CYS A 1 263 ? 40.152 1.179 -21.233 1.00 76.44 263 CYS A O 1
ATOM 2095 N N . VAL A 1 264 ? 42.288 1.083 -20.546 1.00 70.00 264 VAL A N 1
ATOM 2096 C CA . VAL A 1 264 ? 42.871 0.855 -21.886 1.00 70.00 264 VAL A CA 1
ATOM 2097 C C . VAL A 1 264 ? 42.753 -0.612 -22.319 1.00 70.00 264 VAL A C 1
ATOM 2099 O O . VAL A 1 264 ? 42.471 -0.885 -23.482 1.00 70.00 264 VAL A O 1
ATOM 2102 N N . VAL A 1 265 ? 42.914 -1.560 -21.391 1.00 68.44 265 VAL A N 1
ATOM 2103 C CA . VAL A 1 265 ? 42.659 -2.997 -21.600 1.00 68.44 265 VAL A CA 1
ATOM 2104 C C . VAL A 1 265 ? 41.854 -3.503 -20.406 1.00 68.44 265 VAL A C 1
ATOM 2106 O O . VAL A 1 265 ? 42.382 -3.596 -19.298 1.00 68.44 265 VAL A O 1
ATOM 2109 N N . CYS A 1 266 ? 40.568 -3.781 -20.612 1.00 67.12 266 CYS A N 1
ATOM 2110 C CA . CYS A 1 266 ? 39.647 -4.178 -19.545 1.00 67.12 266 CYS A CA 1
ATOM 2111 C C . CYS A 1 266 ? 39.456 -5.698 -19.475 1.00 67.12 266 CYS A C 1
ATOM 2113 O O . CYS A 1 266 ? 40.040 -6.457 -20.257 1.00 67.12 266 CYS A O 1
ATOM 2115 N N . LEU A 1 267 ? 38.609 -6.149 -18.537 1.00 58.28 267 LEU A N 1
ATOM 2116 C CA . LEU A 1 267 ? 38.169 -7.544 -18.463 1.00 58.28 267 LEU A CA 1
ATOM 2117 C C . LEU A 1 267 ? 37.729 -8.031 -19.854 1.00 58.28 267 LEU A C 1
ATOM 2119 O O . LEU A 1 267 ? 36.871 -7.422 -20.484 1.00 58.28 267 LEU A O 1
ATOM 2123 N N . ASN A 1 268 ? 38.311 -9.147 -20.297 1.00 61.00 268 ASN A N 1
ATOM 2124 C CA . ASN A 1 268 ? 38.077 -9.812 -21.587 1.00 61.00 268 ASN A CA 1
ATOM 2125 C C . ASN A 1 268 ? 38.759 -9.186 -22.821 1.00 61.00 268 ASN A C 1
ATOM 2127 O O . ASN A 1 268 ? 38.435 -9.567 -23.942 1.00 61.00 268 ASN A O 1
ATOM 2131 N N . GLY A 1 269 ? 39.725 -8.276 -22.649 1.00 62.78 269 GLY A N 1
ATOM 2132 C CA . GLY A 1 269 ? 40.606 -7.837 -23.742 1.00 62.78 269 GLY A CA 1
ATOM 2133 C C . GLY A 1 269 ? 39.978 -6.868 -24.752 1.00 62.78 269 GLY A C 1
ATOM 2134 O O . GLY A 1 269 ? 40.609 -6.556 -25.759 1.00 62.78 269 GLY A O 1
ATOM 2135 N N . GLN A 1 270 ? 38.767 -6.364 -24.489 1.00 64.62 270 GLN A N 1
ATOM 2136 C CA . GLN A 1 270 ? 38.188 -5.239 -25.228 1.00 64.62 270 GLN A CA 1
ATOM 2137 C C . GLN A 1 270 ? 38.760 -3.914 -24.698 1.00 64.62 270 GLN A C 1
ATOM 2139 O O . GLN A 1 270 ? 38.950 -3.755 -23.488 1.00 64.62 270 GLN A O 1
ATOM 2144 N N . SER A 1 271 ? 39.036 -2.969 -25.601 1.00 70.69 271 SER A N 1
ATOM 2145 C CA . SER A 1 271 ? 39.512 -1.626 -25.255 1.00 70.69 271 SER A CA 1
ATOM 2146 C C . SER A 1 271 ? 38.365 -0.623 -25.392 1.00 70.69 271 SER A C 1
ATOM 2148 O O . SER A 1 271 ? 38.043 -0.233 -26.512 1.00 70.69 271 SER A O 1
ATOM 2150 N N . PRO A 1 272 ? 37.727 -0.197 -24.286 1.00 72.25 272 PRO A N 1
ATOM 2151 C CA . PRO A 1 272 ? 36.711 0.847 -24.314 1.00 72.25 272 PRO A CA 1
ATOM 2152 C C . PRO A 1 272 ? 37.300 2.264 -24.380 1.00 72.25 272 PRO A C 1
ATOM 2154 O O . PRO A 1 272 ? 36.589 3.259 -24.233 1.00 72.25 272 PRO A O 1
ATOM 2157 N N . TYR A 1 273 ? 38.615 2.368 -24.571 1.00 80.44 273 TYR A N 1
ATOM 2158 C CA . TYR A 1 273 ? 39.332 3.622 -24.493 1.00 80.44 273 TYR A CA 1
ATOM 2159 C C . TYR A 1 273 ? 38.792 4.629 -25.511 1.00 80.44 273 TYR A C 1
ATOM 2161 O O . TYR A 1 273 ? 38.734 4.358 -26.710 1.00 80.44 273 TYR A O 1
ATOM 2169 N N . TYR A 1 274 ? 38.437 5.820 -25.025 1.00 83.94 274 TYR A N 1
ATOM 2170 C CA . TYR A 1 274 ? 38.046 6.968 -25.852 1.00 83.94 274 TYR A CA 1
ATOM 2171 C C . TYR A 1 274 ? 36.714 6.846 -26.623 1.00 83.94 274 TYR A C 1
ATOM 2173 O O . TYR A 1 274 ? 36.390 7.735 -27.418 1.00 83.94 274 TYR A O 1
ATOM 2181 N N . ILE A 1 275 ? 35.899 5.814 -26.372 1.00 86.12 275 ILE A N 1
ATOM 2182 C CA . ILE A 1 275 ? 34.626 5.605 -27.086 1.00 86.12 275 ILE A CA 1
ATOM 2183 C C . ILE A 1 275 ? 33.651 6.761 -26.859 1.00 86.12 275 ILE A C 1
ATOM 2185 O O . ILE A 1 275 ? 33.134 7.317 -27.829 1.00 86.12 275 ILE A O 1
ATOM 2189 N N . SER A 1 276 ? 33.400 7.156 -25.608 1.00 86.56 276 SER A N 1
ATOM 2190 C CA . SER A 1 276 ? 32.476 8.254 -25.283 1.00 86.56 276 SER A CA 1
ATOM 2191 C C . SER A 1 276 ? 32.904 9.581 -25.903 1.00 86.56 276 SER A C 1
ATOM 2193 O O . SER A 1 276 ? 32.060 10.323 -26.403 1.00 86.56 276 SER A O 1
ATOM 2195 N N . TYR A 1 277 ? 34.208 9.865 -25.958 1.00 87.69 277 TYR A N 1
ATOM 2196 C CA . TYR A 1 277 ? 34.723 11.056 -26.632 1.00 87.69 277 TYR A CA 1
ATOM 2197 C C . TYR A 1 277 ? 34.420 11.030 -28.136 1.00 87.69 277 TYR A C 1
ATOM 2199 O O . TYR A 1 277 ? 33.950 12.027 -28.693 1.00 87.69 277 TYR A O 1
ATOM 2207 N N . VAL A 1 278 ? 34.662 9.894 -28.799 1.00 87.69 278 VAL A N 1
ATOM 2208 C CA . VAL A 1 278 ? 34.358 9.721 -30.226 1.00 87.69 278 VAL A CA 1
ATOM 2209 C C . VAL A 1 278 ? 32.853 9.838 -30.469 1.00 87.69 278 VAL A C 1
ATOM 2211 O O . VAL A 1 278 ? 32.440 10.563 -31.373 1.00 87.69 278 VAL A O 1
ATOM 2214 N N . ALA A 1 279 ? 32.033 9.202 -29.631 1.00 89.25 279 ALA A N 1
ATOM 2215 C CA . ALA A 1 279 ? 30.578 9.236 -29.724 1.00 89.25 279 ALA A CA 1
ATOM 2216 C C . ALA A 1 279 ? 30.018 10.659 -29.554 1.00 89.25 279 ALA A C 1
ATOM 2218 O O . ALA A 1 279 ? 29.248 11.120 -30.393 1.00 89.25 279 ALA A O 1
ATOM 2219 N N . PHE A 1 280 ? 30.447 11.405 -28.530 1.00 90.88 280 PHE A N 1
ATOM 2220 C CA . PHE A 1 280 ? 29.928 12.750 -28.255 1.00 90.88 280 PHE A CA 1
ATOM 2221 C C . PHE A 1 280 ? 30.296 13.793 -29.316 1.00 90.88 280 PHE A C 1
ATOM 2223 O O . PHE A 1 280 ? 29.574 14.782 -29.462 1.00 90.88 280 PHE A O 1
ATOM 2230 N N . ARG A 1 281 ? 31.374 13.587 -30.085 1.00 90.38 281 ARG A N 1
ATOM 2231 C CA . ARG A 1 281 ? 31.730 14.469 -31.214 1.00 90.38 281 ARG A CA 1
ATOM 2232 C C . ARG A 1 281 ? 30.900 14.213 -32.465 1.00 90.38 281 ARG A C 1
ATOM 2234 O O . ARG A 1 281 ? 30.854 15.066 -33.349 1.00 90.38 281 ARG A O 1
ATOM 2241 N N . GLN A 1 282 ? 30.260 13.054 -32.564 1.00 88.19 282 GLN A N 1
ATOM 2242 C CA . GLN A 1 282 ? 29.487 12.679 -33.735 1.00 88.19 282 GLN A CA 1
ATOM 2243 C C . GLN A 1 282 ? 28.062 13.239 -33.653 1.00 88.19 282 GLN A C 1
ATOM 2245 O O . GLN A 1 282 ? 27.293 12.907 -32.756 1.00 88.19 282 GLN A O 1
ATOM 2250 N N . GLY A 1 283 ? 27.656 14.037 -34.645 1.00 89.25 283 GLY A N 1
ATOM 2251 C CA . GLY A 1 283 ? 26.269 14.516 -34.743 1.00 89.25 283 GLY A CA 1
ATOM 2252 C C . GLY A 1 283 ? 25.250 13.379 -34.901 1.00 89.25 283 GLY A C 1
ATOM 2253 O O . GLY A 1 283 ? 24.139 13.469 -34.378 1.00 89.25 283 GLY A O 1
ATOM 2254 N N . ILE A 1 284 ? 25.648 12.275 -35.553 1.00 89.19 284 ILE A N 1
ATOM 2255 C CA . ILE A 1 284 ? 24.790 11.094 -35.725 1.00 89.19 284 ILE A CA 1
ATOM 2256 C C . ILE A 1 284 ? 24.430 10.447 -34.385 1.00 89.19 284 ILE A C 1
ATOM 2258 O O . ILE A 1 284 ? 23.295 10.010 -34.224 1.00 89.19 284 ILE A O 1
ATOM 2262 N N . PHE A 1 285 ? 25.332 10.463 -33.398 1.00 91.94 285 PHE A N 1
ATOM 2263 C CA . PHE A 1 285 ? 25.062 9.940 -32.059 1.00 91.94 285 PHE A CA 1
ATOM 2264 C C . PHE A 1 285 ? 23.917 10.707 -31.388 1.00 91.94 285 PHE A C 1
ATOM 2266 O O . PHE A 1 285 ? 22.947 10.103 -30.934 1.00 91.94 285 PHE A O 1
ATOM 2273 N N . TRP A 1 286 ? 23.982 12.040 -31.362 1.00 94.06 286 TRP A N 1
ATOM 2274 C CA . TRP A 1 286 ? 22.959 12.863 -30.710 1.00 94.06 286 TRP A CA 1
ATOM 2275 C C . TRP A 1 286 ? 21.594 12.749 -31.390 1.00 94.06 286 TRP A C 1
ATOM 2277 O O . TRP A 1 286 ? 20.586 12.590 -30.703 1.00 94.06 286 TRP A O 1
ATOM 2287 N N . LEU A 1 287 ? 21.559 12.770 -32.727 1.00 93.88 287 LEU A N 1
ATOM 2288 C CA . LEU A 1 287 ? 20.315 12.610 -33.485 1.00 93.88 287 LEU A CA 1
ATOM 2289 C C . LEU A 1 287 ? 19.701 11.223 -33.275 1.00 93.88 287 LEU A C 1
ATOM 2291 O O . LEU A 1 287 ? 18.513 11.127 -32.975 1.00 93.88 287 LEU A O 1
ATOM 2295 N N . THR A 1 288 ? 20.509 10.162 -33.370 1.00 93.00 288 THR A N 1
ATOM 2296 C CA . THR A 1 288 ? 20.048 8.779 -33.174 1.00 93.00 288 THR A CA 1
ATOM 2297 C C . THR A 1 288 ? 19.456 8.606 -31.779 1.00 93.00 288 THR A C 1
ATOM 2299 O O . THR A 1 288 ? 18.316 8.170 -31.654 1.00 93.00 288 THR A O 1
ATOM 2302 N N . ASN A 1 289 ? 20.170 9.023 -30.727 1.00 94.75 289 ASN A N 1
ATOM 2303 C CA . ASN A 1 289 ? 19.670 8.908 -29.355 1.00 94.75 289 ASN A CA 1
ATOM 2304 C C . ASN A 1 289 ? 18.398 9.735 -29.121 1.00 94.75 289 ASN A C 1
ATOM 2306 O O . ASN A 1 289 ? 17.471 9.242 -28.481 1.00 94.75 289 ASN A O 1
ATOM 2310 N N . LEU A 1 290 ? 18.317 10.955 -29.661 1.00 95.94 290 LEU A N 1
ATOM 2311 C CA . LEU A 1 290 ? 17.128 11.797 -29.534 1.00 95.94 290 LEU A CA 1
ATOM 2312 C C . LEU A 1 290 ? 15.893 11.137 -30.167 1.00 95.94 290 LEU A C 1
ATOM 2314 O O . LEU A 1 290 ? 14.856 11.028 -29.511 1.00 95.94 290 LEU A O 1
ATOM 2318 N N . PHE A 1 291 ? 16.003 10.665 -31.413 1.00 95.81 291 PHE A N 1
ATOM 2319 C CA . PHE A 1 291 ? 14.895 9.988 -32.095 1.00 95.81 291 PHE A CA 1
ATOM 2320 C C . PHE A 1 291 ? 14.509 8.682 -31.404 1.00 95.81 291 PHE A C 1
ATOM 2322 O O . PHE A 1 291 ? 13.319 8.431 -31.211 1.00 95.81 291 PHE A O 1
ATOM 2329 N N . THR A 1 292 ? 15.495 7.891 -30.975 1.00 96.94 292 THR A N 1
ATOM 2330 C CA . THR A 1 292 ? 15.264 6.661 -30.216 1.00 96.94 292 THR A CA 1
ATOM 2331 C C . THR A 1 292 ? 14.438 6.922 -28.962 1.00 96.94 292 THR A C 1
ATOM 2333 O O . THR A 1 292 ? 13.415 6.270 -28.774 1.00 96.94 292 THR A O 1
ATOM 2336 N N . ILE A 1 293 ? 14.828 7.896 -28.133 1.00 96.69 293 ILE A N 1
ATOM 2337 C CA . ILE A 1 293 ? 14.128 8.208 -26.877 1.00 96.69 293 ILE A CA 1
ATOM 2338 C C . ILE A 1 293 ? 12.685 8.652 -27.153 1.00 96.69 293 ILE A C 1
ATOM 2340 O O . ILE A 1 293 ? 11.757 8.191 -26.487 1.00 96.69 293 ILE A O 1
ATOM 2344 N N . IL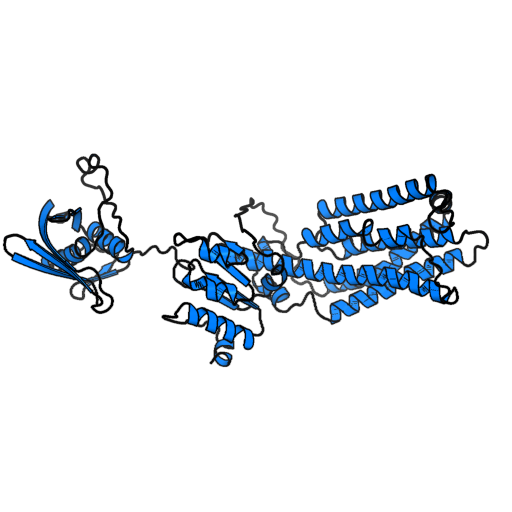E A 1 294 ? 12.479 9.518 -28.152 1.00 96.62 294 ILE A N 1
ATOM 2345 C CA . ILE A 1 294 ? 11.143 10.015 -28.507 1.00 96.62 294 ILE A CA 1
ATOM 2346 C C . ILE A 1 294 ? 10.246 8.860 -28.964 1.00 96.62 294 ILE A C 1
ATOM 2348 O O . ILE A 1 294 ? 9.149 8.697 -28.436 1.00 96.62 294 ILE A O 1
ATOM 2352 N N . ILE A 1 295 ? 10.705 8.043 -29.915 1.00 97.38 295 ILE A N 1
ATOM 2353 C CA . ILE A 1 295 ? 9.903 6.959 -30.504 1.00 97.38 295 ILE A CA 1
ATOM 2354 C C . ILE A 1 295 ? 9.653 5.840 -29.483 1.00 97.38 295 ILE A C 1
ATOM 2356 O O . ILE A 1 295 ? 8.549 5.291 -29.431 1.00 97.38 295 ILE A O 1
ATOM 2360 N N . ALA A 1 296 ? 10.637 5.528 -28.637 1.00 96.69 296 ALA A N 1
ATOM 2361 C CA . ALA A 1 296 ? 10.506 4.493 -27.616 1.00 96.69 296 ALA A CA 1
ATOM 2362 C C . ALA A 1 296 ? 9.396 4.837 -26.610 1.00 96.69 296 ALA A C 1
ATOM 2364 O O . ALA A 1 296 ? 8.602 3.970 -26.253 1.00 96.69 296 ALA A O 1
ATOM 2365 N N . LEU A 1 297 ? 9.289 6.104 -26.199 1.00 96.44 297 LEU A N 1
ATOM 2366 C CA . LEU A 1 297 ? 8.327 6.549 -25.181 1.00 96.44 297 LEU A CA 1
ATOM 2367 C C . LEU A 1 297 ? 6.963 6.971 -25.748 1.00 96.44 297 LEU A C 1
ATOM 2369 O O . LEU A 1 297 ? 5.999 7.118 -24.990 1.00 96.44 297 LEU A O 1
ATOM 2373 N N . LEU A 1 298 ? 6.862 7.163 -27.066 1.00 95.38 298 LEU A N 1
ATOM 2374 C CA . LEU A 1 298 ? 5.677 7.718 -27.722 1.00 95.38 298 LEU A CA 1
ATOM 2375 C C . LEU A 1 298 ? 4.388 6.917 -27.460 1.00 95.38 298 LEU A C 1
ATOM 2377 O O . LEU A 1 298 ? 3.388 7.547 -27.097 1.00 95.38 298 LEU A O 1
ATOM 2381 N N . PRO A 1 299 ? 4.358 5.570 -27.562 1.00 94.50 299 PRO A N 1
ATOM 2382 C CA . PRO A 1 299 ? 3.130 4.820 -27.300 1.00 94.50 299 PRO A CA 1
ATOM 2383 C C . PRO A 1 299 ? 2.644 4.982 -25.861 1.00 94.50 299 PRO A C 1
ATOM 2385 O O . PRO A 1 299 ? 1.458 5.220 -25.625 1.00 94.50 299 PRO A O 1
ATOM 2388 N N . ARG A 1 300 ? 3.563 4.917 -24.890 1.00 91.56 300 ARG A N 1
ATOM 2389 C CA . ARG A 1 300 ? 3.243 5.051 -23.466 1.00 91.56 300 ARG A CA 1
ATOM 2390 C C . ARG A 1 300 ? 2.712 6.443 -23.139 1.00 91.56 300 ARG A C 1
ATOM 2392 O O . ARG A 1 300 ? 1.697 6.561 -22.451 1.00 91.56 300 ARG A O 1
ATOM 2399 N N . PHE A 1 301 ? 3.354 7.481 -23.676 1.00 93.06 301 PHE A N 1
ATOM 2400 C CA . PHE A 1 301 ? 2.892 8.862 -23.553 1.00 93.06 301 PHE A CA 1
ATOM 2401 C C . PHE A 1 301 ? 1.470 9.026 -24.107 1.00 93.06 301 PHE A C 1
ATOM 2403 O O . PHE A 1 301 ? 0.587 9.526 -23.410 1.00 93.06 301 PHE A O 1
ATOM 2410 N N . PHE A 1 302 ? 1.213 8.523 -25.317 1.00 92.62 302 PHE A N 1
ATOM 2411 C CA . PHE A 1 302 ? -0.094 8.626 -25.963 1.00 92.62 302 PHE A CA 1
ATOM 2412 C C . PHE A 1 302 ? -1.200 7.896 -25.187 1.00 92.62 302 PHE A C 1
ATOM 2414 O O . PHE A 1 302 ? -2.261 8.472 -24.931 1.00 92.62 302 PHE A O 1
ATOM 2421 N N . ILE A 1 303 ? -0.941 6.663 -24.734 1.00 88.56 303 ILE A N 1
ATOM 2422 C CA . ILE A 1 303 ? -1.881 5.889 -23.906 1.00 88.56 303 ILE A CA 1
ATOM 2423 C C . ILE A 1 303 ? -2.198 6.641 -22.608 1.00 88.56 303 ILE A C 1
ATOM 2425 O O . ILE A 1 303 ? -3.364 6.739 -22.219 1.00 88.56 303 ILE A O 1
ATOM 2429 N N . LYS A 1 304 ? -1.185 7.217 -21.948 1.00 86.38 304 LYS A N 1
ATOM 2430 C CA . LYS A 1 304 ? -1.376 7.988 -20.713 1.00 86.38 304 LYS A CA 1
ATOM 2431 C C . LYS A 1 304 ? -2.204 9.252 -20.952 1.00 86.38 304 LYS A C 1
ATOM 2433 O O . LYS A 1 304 ? -3.089 9.549 -20.150 1.00 86.38 304 LYS A O 1
ATOM 2438 N N . CYS A 1 305 ? -1.968 9.964 -22.055 1.00 88.69 305 CYS A N 1
ATOM 2439 C CA . CYS A 1 305 ? -2.765 11.124 -22.452 1.00 88.69 305 CYS A CA 1
ATOM 2440 C C . CYS A 1 305 ? -4.234 10.752 -22.691 1.00 88.69 305 CYS A C 1
ATOM 2442 O O . CYS A 1 305 ? -5.121 11.413 -22.148 1.00 88.69 305 CYS A O 1
ATOM 2444 N N . ILE A 1 306 ? -4.501 9.669 -23.432 1.00 88.00 306 ILE A N 1
ATOM 2445 C CA . ILE A 1 306 ? -5.869 9.182 -23.660 1.00 88.00 306 ILE A CA 1
ATOM 2446 C C . ILE A 1 306 ? -6.529 8.804 -22.339 1.00 88.00 306 ILE A C 1
ATOM 2448 O O . ILE A 1 306 ? -7.649 9.238 -22.075 1.00 88.00 306 ILE A O 1
ATOM 2452 N N . TYR A 1 307 ? -5.852 8.027 -21.492 1.00 82.38 307 TYR A N 1
ATOM 2453 C CA . TYR A 1 307 ? -6.400 7.597 -20.208 1.00 82.38 307 TYR A CA 1
ATOM 2454 C C . TYR A 1 307 ? -6.752 8.798 -19.323 1.00 82.38 307 TYR A C 1
ATOM 2456 O O . TYR A 1 307 ? -7.881 8.913 -18.847 1.00 82.38 307 TYR A O 1
ATOM 2464 N N . ASN A 1 308 ? -5.826 9.747 -19.174 1.00 81.44 308 ASN A N 1
ATOM 2465 C CA . ASN A 1 308 ? -6.042 10.951 -18.375 1.00 81.44 308 ASN A CA 1
ATOM 2466 C C . ASN A 1 308 ? -7.141 11.862 -18.943 1.00 81.44 308 ASN A C 1
ATOM 2468 O O . ASN A 1 308 ? -7.763 12.589 -18.170 1.00 81.44 308 ASN A O 1
ATOM 2472 N N . SER A 1 309 ? -7.375 11.838 -20.260 1.00 81.50 309 SER A N 1
ATOM 2473 C CA . SER A 1 309 ? -8.420 12.631 -20.917 1.00 81.50 309 SER A CA 1
ATOM 2474 C C . SER A 1 309 ? -9.796 11.963 -20.895 1.00 81.50 309 SER A C 1
ATOM 2476 O O . SER A 1 309 ? -10.802 12.663 -20.840 1.00 81.50 309 SER A O 1
ATOM 2478 N N . THR A 1 310 ? -9.862 10.634 -20.977 1.00 73.31 310 THR A N 1
ATOM 2479 C CA . THR A 1 310 ? -11.124 9.878 -21.078 1.00 73.31 310 THR A CA 1
ATOM 2480 C C . THR A 1 310 ? -11.677 9.459 -19.717 1.00 73.31 310 THR A C 1
ATOM 2482 O O . THR A 1 310 ? -12.891 9.394 -19.549 1.00 73.31 310 THR A O 1
ATOM 2485 N N . MET A 1 311 ? -10.815 9.211 -18.725 1.00 60.97 311 MET A N 1
ATOM 2486 C CA . MET A 1 311 ? -11.205 8.699 -17.402 1.00 60.97 311 MET A CA 1
ATOM 2487 C C . MET A 1 311 ? -11.283 9.777 -16.305 1.00 60.97 311 MET A C 1
ATOM 2489 O O . MET A 1 311 ? -11.371 9.440 -15.126 1.00 60.97 311 MET A O 1
ATOM 2493 N N . ASN A 1 312 ? -11.299 11.071 -16.654 1.00 44.72 312 ASN A N 1
ATOM 2494 C CA . ASN A 1 312 ? -11.402 12.170 -15.682 1.00 44.72 312 ASN A CA 1
ATOM 2495 C C . ASN A 1 312 ? -12.730 12.941 -15.767 1.00 44.72 312 ASN A C 1
ATOM 2497 O O . ASN A 1 312 ? -12.867 13.841 -16.593 1.00 44.72 312 ASN A O 1
ATOM 2501 N N . PRO A 1 313 ? -13.646 12.728 -14.805 1.00 40.38 313 PRO A N 1
ATOM 2502 C CA . PRO A 1 313 ? -14.560 13.775 -14.357 1.00 40.38 313 PRO A CA 1
ATOM 2503 C C . PRO A 1 313 ? -14.140 14.423 -13.021 1.00 40.38 313 PRO A C 1
ATOM 2505 O O . PRO A 1 313 ? -14.896 15.229 -12.492 1.00 40.38 313 PRO A O 1
ATOM 2508 N N . LEU A 1 314 ? -12.987 14.088 -12.415 1.00 46.28 314 LEU A N 1
ATOM 2509 C CA . LEU A 1 314 ? -12.739 14.379 -10.982 1.00 46.28 314 LEU A CA 1
ATOM 2510 C C . LEU A 1 314 ? -11.398 15.065 -10.643 1.00 46.28 314 LEU A C 1
ATOM 2512 O O . LEU A 1 314 ? -11.035 15.183 -9.466 1.00 46.28 314 LEU A O 1
ATOM 2516 N N . SER A 1 315 ? -10.695 15.596 -11.647 1.00 43.97 315 SER A N 1
ATOM 2517 C CA . SER A 1 315 ? -9.460 16.386 -11.506 1.00 43.97 315 SER A CA 1
ATOM 2518 C C . SER A 1 315 ? -9.689 17.898 -11.318 1.00 43.97 315 SER A C 1
ATOM 2520 O O . SER A 1 315 ? -8.809 18.705 -11.612 1.00 43.97 315 SER A O 1
ATOM 2522 N N . ARG A 1 316 ? -10.852 18.320 -10.802 1.00 39.59 316 ARG A N 1
ATOM 2523 C CA . ARG A 1 316 ? -11.106 19.718 -10.411 1.00 39.59 316 ARG A CA 1
ATOM 2524 C C . ARG A 1 316 ? -11.543 19.823 -8.955 1.00 39.59 316 ARG A C 1
ATOM 2526 O O . ARG A 1 316 ? -12.710 20.038 -8.665 1.00 39.59 316 ARG A O 1
ATOM 2533 N N . THR A 1 317 ? -10.569 19.758 -8.055 1.00 37.44 317 THR A N 1
ATOM 2534 C CA . THR A 1 317 ? -10.610 20.533 -6.807 1.00 37.44 317 THR A CA 1
ATOM 2535 C C . THR A 1 317 ? -9.189 20.713 -6.287 1.00 37.44 317 THR A C 1
ATOM 2537 O O . THR A 1 317 ? -8.652 19.907 -5.530 1.00 37.44 317 THR A O 1
ATOM 2540 N N . ASN A 1 318 ? -8.570 21.808 -6.730 1.00 43.19 318 ASN A N 1
ATOM 2541 C CA . ASN A 1 318 ? -7.469 22.437 -6.016 1.00 43.19 318 ASN A CA 1
ATOM 2542 C C . ASN A 1 318 ? -7.987 22.879 -4.648 1.00 43.19 318 ASN A C 1
ATOM 2544 O O . ASN A 1 318 ? -8.873 23.723 -4.587 1.00 43.19 318 ASN A O 1
ATOM 2548 N N . GLN A 1 319 ? -7.410 22.360 -3.568 1.00 37.34 319 GLN A N 1
ATOM 2549 C CA . GLN A 1 319 ? -7.366 23.064 -2.287 1.00 37.34 319 GLN A CA 1
ATOM 2550 C C . GLN A 1 319 ? -6.087 22.666 -1.544 1.00 37.34 319 GLN A C 1
ATOM 2552 O O . GLN A 1 319 ? -6.062 21.762 -0.703 1.00 37.34 319 GLN A O 1
ATOM 2557 N N . GLN A 1 320 ? -5.009 23.380 -1.880 1.00 41.44 320 GLN A N 1
ATOM 2558 C CA . GLN A 1 320 ? -3.890 23.605 -0.973 1.00 41.44 320 GLN A CA 1
ATOM 2559 C C . GLN A 1 320 ? -4.430 24.301 0.277 1.00 41.44 320 GLN A C 1
ATOM 2561 O O . GLN A 1 320 ? -4.855 25.447 0.220 1.00 41.44 320 GLN A O 1
ATOM 2566 N N . HIS A 1 321 ? -4.396 23.603 1.407 1.00 37.34 321 HIS A N 1
ATOM 2567 C CA . HIS A 1 321 ? -4.315 24.248 2.709 1.00 37.34 321 HIS A CA 1
ATOM 2568 C C . HIS A 1 321 ? -3.413 23.414 3.607 1.00 37.34 321 HIS A C 1
ATOM 2570 O O . HIS A 1 321 ? -3.631 22.211 3.772 1.00 37.34 321 HIS A O 1
ATOM 2576 N N . ASN A 1 322 ? -2.398 24.093 4.141 1.00 37.81 322 ASN A N 1
ATOM 2577 C CA . ASN A 1 322 ? -1.457 23.602 5.133 1.00 37.81 322 ASN A CA 1
ATOM 2578 C C . ASN A 1 322 ? -2.209 22.993 6.318 1.00 37.81 322 ASN A C 1
ATOM 2580 O O . ASN A 1 322 ? -2.952 23.693 7.003 1.00 37.81 322 ASN A O 1
ATOM 2584 N N . ILE A 1 323 ? -1.981 21.705 6.570 1.00 37.59 323 ILE A N 1
ATOM 2585 C CA . ILE A 1 323 ? -2.179 21.118 7.892 1.00 37.59 323 ILE A CA 1
ATOM 2586 C C . ILE A 1 323 ? -0.856 20.476 8.282 1.00 37.59 323 ILE A C 1
ATOM 2588 O O . ILE A 1 323 ? -0.322 19.617 7.579 1.00 37.59 323 ILE A O 1
ATOM 2592 N N . SER A 1 324 ? -0.343 20.980 9.394 1.00 31.56 324 SER A N 1
ATOM 2593 C CA . SER A 1 324 ? 0.788 20.496 10.161 1.00 31.56 324 SER A CA 1
ATOM 2594 C C . SER A 1 324 ? 0.718 18.987 10.393 1.00 31.56 324 SER A C 1
ATOM 2596 O O . SER A 1 324 ? -0.324 18.402 10.692 1.00 31.56 324 SER A O 1
ATOM 2598 N N . SER A 1 325 ? 1.877 18.360 10.252 1.00 35.06 325 SER A N 1
ATOM 2599 C CA . SER A 1 325 ? 2.165 16.977 10.596 1.00 35.06 325 SER A CA 1
ATOM 2600 C C . SER A 1 325 ? 1.822 16.676 12.060 1.00 35.06 325 SER A C 1
ATOM 2602 O O . SER A 1 325 ? 2.616 16.955 12.951 1.00 35.06 325 SER A O 1
ATOM 2604 N N . LEU A 1 326 ? 0.682 16.029 12.311 1.00 32.75 326 LEU A N 1
ATOM 2605 C CA . LEU A 1 326 ? 0.631 15.010 13.360 1.00 32.75 326 LEU A CA 1
ATOM 2606 C C . LEU A 1 326 ? 1.185 13.721 12.751 1.00 32.75 326 LEU A C 1
ATOM 2608 O O . LEU A 1 326 ? 0.459 12.931 12.136 1.00 32.75 326 LEU A O 1
ATOM 2612 N N . THR A 1 327 ? 2.505 13.582 12.831 1.00 34.25 327 THR A N 1
ATOM 2613 C CA . THR A 1 327 ? 3.174 12.285 12.920 1.00 34.25 327 THR A CA 1
ATOM 2614 C C . THR A 1 327 ? 2.833 11.740 14.301 1.00 34.25 327 THR A C 1
ATOM 2616 O O . THR A 1 327 ? 3.325 12.252 15.300 1.00 34.25 327 THR A O 1
ATOM 2619 N N . GLN A 1 328 ? 1.898 10.797 14.363 1.00 40.94 328 GLN A N 1
ATOM 2620 C CA . GLN A 1 328 ? 1.728 9.957 15.545 1.00 40.94 328 GLN A CA 1
ATOM 2621 C C . GLN A 1 328 ? 2.466 8.654 15.278 1.00 40.94 328 GLN A C 1
ATOM 2623 O O . GLN A 1 328 ? 2.349 8.101 14.178 1.00 40.94 328 GLN A O 1
ATOM 2628 N N . ASP A 1 329 ? 3.247 8.230 16.265 1.00 37.88 329 ASP A N 1
ATOM 2629 C CA . ASP A 1 329 ? 4.198 7.130 16.177 1.00 37.88 329 ASP A CA 1
ATOM 2630 C C . ASP A 1 329 ? 3.454 5.808 15.964 1.00 37.88 329 ASP A C 1
ATOM 2632 O O . ASP A 1 329 ? 2.992 5.152 16.890 1.00 37.88 329 ASP A O 1
ATOM 2636 N N . THR A 1 330 ? 3.275 5.436 14.696 1.00 44.97 330 THR A N 1
ATOM 2637 C CA . THR A 1 330 ? 2.812 4.096 14.331 1.00 44.97 330 THR A CA 1
ATOM 2638 C C . THR A 1 330 ? 4.044 3.217 14.238 1.00 44.97 330 THR A C 1
ATOM 2640 O O . THR A 1 330 ? 4.869 3.396 13.340 1.00 44.97 330 THR A O 1
ATOM 2643 N N . HIS A 1 331 ? 4.181 2.286 15.174 1.00 50.41 331 HIS A N 1
ATOM 2644 C CA . HIS A 1 331 ? 5.283 1.336 15.161 1.00 50.41 331 HIS A CA 1
ATOM 2645 C C . HIS A 1 331 ? 4.952 0.179 14.215 1.00 50.41 331 HIS A C 1
ATOM 2647 O O . HIS A 1 331 ? 3.862 -0.392 14.277 1.00 50.41 331 HIS A O 1
ATOM 2653 N N . ILE A 1 332 ? 5.894 -0.119 13.319 1.00 54.38 332 ILE A N 1
ATOM 2654 C CA . ILE A 1 332 ? 5.817 -1.199 12.331 1.00 54.38 332 ILE A CA 1
ATOM 2655 C C . ILE A 1 332 ? 6.733 -2.318 12.820 1.00 54.38 332 ILE A C 1
ATOM 2657 O O . ILE A 1 332 ? 7.916 -2.068 13.053 1.00 54.38 332 ILE A O 1
ATOM 2661 N N . PHE A 1 333 ? 6.196 -3.526 12.966 1.00 51.91 333 PHE A N 1
ATOM 2662 C CA . PHE A 1 333 ? 6.949 -4.697 13.416 1.00 51.91 333 PHE A CA 1
ATOM 2663 C C . PHE A 1 333 ? 7.276 -5.668 12.270 1.00 51.91 333 PHE A C 1
ATOM 2665 O O . PHE A 1 333 ? 8.295 -6.350 12.351 1.00 51.91 333 PHE A O 1
ATOM 2672 N N . ASP A 1 334 ? 6.487 -5.681 11.184 1.00 51.09 334 ASP A N 1
ATOM 2673 C CA . ASP A 1 334 ? 6.738 -6.496 9.984 1.00 51.09 334 ASP A CA 1
ATOM 2674 C C . ASP A 1 334 ? 6.516 -5.699 8.678 1.00 51.09 334 ASP A C 1
ATOM 2676 O O . ASP A 1 334 ? 5.503 -5.023 8.491 1.00 51.09 334 ASP A O 1
ATOM 2680 N N . TYR A 1 335 ? 7.479 -5.778 7.754 1.00 54.41 335 TYR A N 1
ATOM 2681 C CA . TYR A 1 335 ? 7.475 -5.076 6.466 1.00 54.41 335 TYR A CA 1
ATOM 2682 C C . TYR A 1 335 ? 6.841 -5.891 5.324 1.00 54.41 335 TYR A C 1
ATOM 2684 O O . TYR A 1 335 ? 6.524 -5.316 4.278 1.00 54.41 335 TYR A O 1
ATOM 2692 N N . ALA A 1 336 ? 6.635 -7.203 5.498 1.00 53.94 336 ALA A N 1
ATOM 2693 C CA . ALA A 1 336 ? 6.083 -8.083 4.462 1.00 53.94 336 ALA A CA 1
ATOM 2694 C C . ALA A 1 336 ? 4.566 -7.892 4.239 1.00 53.94 336 ALA A C 1
ATOM 2696 O O . ALA A 1 336 ? 4.029 -8.302 3.214 1.00 53.94 336 ALA A O 1
ATOM 2697 N N . ILE A 1 337 ? 3.878 -7.223 5.171 1.00 64.88 337 ILE A N 1
ATOM 2698 C CA . ILE A 1 337 ? 2.404 -7.127 5.242 1.00 64.88 337 ILE A CA 1
ATOM 2699 C C . ILE A 1 337 ? 1.872 -5.833 4.590 1.00 64.88 337 ILE A C 1
ATOM 2701 O O . ILE A 1 337 ? 0.667 -5.590 4.488 1.00 64.88 337 ILE A O 1
ATOM 2705 N N . ASN A 1 338 ? 2.775 -5.000 4.070 1.00 68.44 338 ASN A N 1
ATOM 2706 C CA . ASN A 1 338 ? 2.454 -3.705 3.467 1.00 68.44 338 ASN A CA 1
ATOM 2707 C C . ASN A 1 338 ? 1.479 -3.794 2.277 1.00 68.44 338 ASN A C 1
ATOM 2709 O O . ASN A 1 338 ? 0.725 -2.849 2.033 1.00 68.44 338 ASN A O 1
ATOM 2713 N N . GLU A 1 339 ? 1.471 -4.911 1.546 1.00 69.50 339 GLU A N 1
ATOM 2714 C CA . GLU A 1 339 ? 0.530 -5.143 0.443 1.00 69.50 339 GLU A CA 1
ATOM 2715 C C . GLU A 1 339 ? -0.878 -5.480 0.949 1.00 69.50 339 GLU A C 1
ATOM 2717 O O . GLU A 1 339 ? -1.867 -4.924 0.464 1.00 69.50 339 GLU A O 1
ATOM 2722 N N . ASP A 1 340 ? -0.972 -6.328 1.975 1.00 80.44 340 ASP A N 1
ATOM 2723 C CA . ASP A 1 340 ? -2.247 -6.786 2.526 1.00 80.44 340 ASP A CA 1
ATOM 2724 C C . ASP A 1 340 ? -3.021 -5.642 3.202 1.00 80.44 340 ASP A C 1
ATOM 2726 O O . ASP A 1 340 ? -4.253 -5.590 3.114 1.00 80.44 340 ASP A O 1
ATOM 2730 N N . LEU A 1 341 ? -2.316 -4.659 3.781 1.00 85.44 341 LEU A N 1
ATOM 2731 C CA . LEU A 1 341 ? -2.909 -3.466 4.399 1.00 85.44 341 LEU A CA 1
ATOM 2732 C C . LEU A 1 341 ? -3.730 -2.613 3.406 1.00 85.44 341 LEU A C 1
ATOM 2734 O O . LEU A 1 341 ? -4.708 -1.959 3.783 1.00 85.44 341 LEU A O 1
ATOM 2738 N N . GLY A 1 342 ? -3.369 -2.617 2.119 1.00 84.06 342 GLY A N 1
ATOM 2739 C CA . GLY A 1 342 ? -4.101 -1.898 1.069 1.00 84.06 342 GLY A CA 1
ATOM 2740 C C . GLY A 1 342 ? -5.347 -2.619 0.547 1.00 84.06 342 GLY A C 1
ATOM 2741 O O . GLY A 1 342 ? -6.078 -2.046 -0.267 1.00 84.06 342 GLY A O 1
ATOM 2742 N N . GLN A 1 343 ? -5.596 -3.849 1.013 1.00 88.25 343 GLN A N 1
ATOM 2743 C CA . GLN A 1 343 ? -6.646 -4.743 0.517 1.00 88.25 343 GLN A CA 1
ATOM 2744 C C . GLN A 1 343 ? -7.572 -5.290 1.617 1.00 88.25 343 GLN A C 1
ATOM 2746 O O . GLN A 1 343 ? -8.263 -6.296 1.419 1.00 88.25 343 GLN A O 1
ATOM 2751 N N . ILE A 1 344 ? -7.609 -4.635 2.778 1.00 92.19 344 ILE A N 1
ATOM 2752 C CA . ILE A 1 344 ? -8.461 -5.031 3.900 1.00 92.19 344 ILE A CA 1
ATOM 2753 C C . ILE A 1 344 ? -9.932 -4.795 3.548 1.00 92.19 344 ILE A C 1
ATOM 2755 O O . ILE A 1 344 ? -10.374 -3.661 3.375 1.00 92.19 344 ILE A O 1
ATOM 2759 N N . GLY A 1 345 ? -10.713 -5.873 3.471 1.00 89.38 345 GLY A N 1
ATOM 2760 C CA . GLY A 1 345 ? -12.164 -5.798 3.264 1.00 89.38 345 GLY A CA 1
ATOM 2761 C C . GLY A 1 345 ? -12.979 -6.007 4.536 1.00 89.38 345 GLY A C 1
ATOM 2762 O O . GLY A 1 345 ? -14.123 -5.562 4.598 1.00 89.38 345 GLY A O 1
ATOM 2763 N N . TYR A 1 346 ? -12.401 -6.662 5.547 1.00 92.12 346 TYR A N 1
ATOM 2764 C CA . TYR A 1 346 ? -13.085 -7.001 6.795 1.00 92.12 346 TYR A CA 1
ATOM 2765 C C . TYR A 1 346 ? -12.218 -6.647 8.001 1.00 92.12 346 TYR A C 1
ATOM 2767 O O . TYR A 1 346 ? -11.028 -6.956 8.022 1.00 92.12 346 TYR A O 1
ATOM 2775 N N . VAL A 1 347 ? -12.835 -6.034 9.012 1.00 93.25 347 VAL A N 1
ATOM 2776 C CA . VAL A 1 347 ? -12.187 -5.663 10.275 1.00 93.25 347 VAL A CA 1
ATOM 2777 C C . VAL A 1 347 ? -12.850 -6.429 11.414 1.00 93.25 347 VAL A C 1
ATOM 2779 O O . VAL A 1 347 ? -14.060 -6.334 11.611 1.00 93.25 347 VAL A O 1
ATOM 2782 N N . PHE A 1 348 ? -12.048 -7.180 12.161 1.00 93.56 348 PHE A N 1
ATOM 2783 C CA . PHE A 1 348 ? -12.427 -7.859 13.392 1.00 93.56 348 PHE A CA 1
ATOM 2784 C C . PHE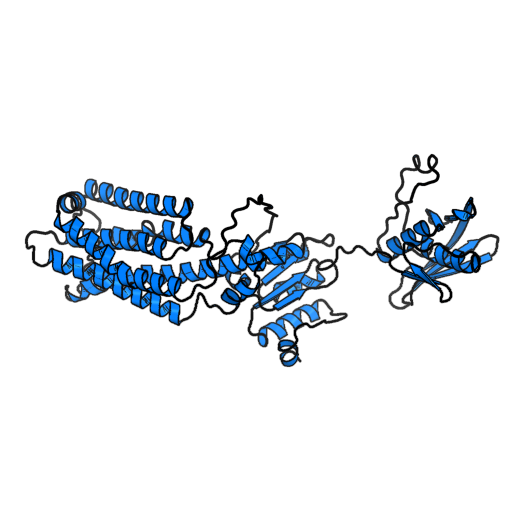 A 1 348 ? -11.899 -7.031 14.558 1.00 93.56 348 PHE A C 1
ATOM 2786 O O . PHE A 1 348 ? -10.703 -6.776 14.640 1.00 93.56 348 PHE A O 1
ATOM 2793 N N . SER A 1 349 ? -12.789 -6.588 15.439 1.00 90.69 349 SER A N 1
ATOM 2794 C CA . SER A 1 349 ? -12.450 -5.751 16.591 1.00 90.69 349 SER A CA 1
ATOM 2795 C C . SER A 1 349 ? -13.144 -6.294 17.826 1.00 90.69 349 SER A C 1
ATOM 2797 O O . SER A 1 349 ? -14.303 -6.708 17.738 1.00 90.69 349 SER A O 1
ATOM 2799 N N . ASP A 1 350 ? -12.478 -6.218 18.977 1.00 85.12 350 ASP A N 1
ATOM 2800 C CA . ASP A 1 350 ? -13.157 -6.350 20.265 1.00 85.12 350 ASP A CA 1
ATOM 2801 C C . ASP A 1 350 ? -13.705 -4.991 20.746 1.00 85.12 350 ASP A C 1
ATOM 2803 O O . ASP A 1 350 ? -13.305 -3.925 20.270 1.00 85.12 350 ASP A O 1
ATOM 2807 N N .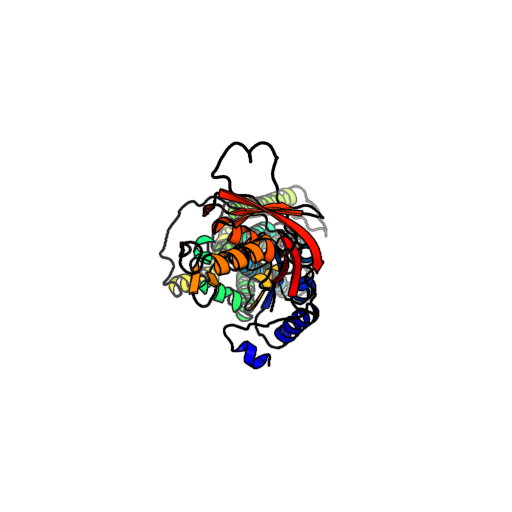 LYS A 1 351 ? -14.689 -5.020 21.651 1.00 73.94 351 LYS A N 1
ATOM 2808 C CA . LYS A 1 351 ? -15.341 -3.832 22.219 1.00 73.94 351 LYS A CA 1
ATOM 2809 C C . LYS A 1 351 ? -14.537 -3.231 23.374 1.00 73.94 351 LYS A C 1
ATOM 2811 O O . LYS A 1 351 ? -14.439 -2.003 23.479 1.00 73.94 351 LYS A O 1
ATOM 2816 N N . THR A 1 352 ? -14.054 -4.077 24.277 1.00 64.81 352 THR A N 1
ATOM 2817 C CA . THR A 1 352 ? -13.381 -3.645 25.509 1.00 64.81 352 THR A CA 1
ATOM 2818 C C . THR A 1 352 ? -11.994 -3.129 25.164 1.00 64.81 352 THR A C 1
ATOM 2820 O O . THR A 1 352 ? -11.315 -3.774 24.380 1.00 64.81 352 THR A O 1
ATOM 2823 N N . GLY A 1 353 ? -11.627 -1.944 25.668 1.00 57.12 353 GLY A N 1
ATOM 2824 C CA . GLY A 1 353 ? -10.280 -1.365 25.530 1.00 57.12 353 GLY A CA 1
ATOM 2825 C C . GLY A 1 353 ? -9.851 -0.923 24.117 1.00 57.12 353 GLY A C 1
ATOM 2826 O O . GLY A 1 353 ? -9.044 -0.009 23.973 1.00 57.12 353 GLY A O 1
ATOM 2827 N N . THR A 1 354 ? -10.489 -1.457 23.072 1.00 62.06 354 THR A N 1
ATOM 2828 C CA . THR A 1 354 ? -10.240 -1.116 21.665 1.00 62.06 354 THR A CA 1
ATOM 2829 C C . THR A 1 354 ? -11.199 -0.032 21.140 1.00 62.06 354 THR A C 1
ATOM 2831 O O . THR A 1 354 ? -10.763 1.028 20.695 1.00 62.06 354 THR A O 1
ATOM 2834 N N . LEU A 1 355 ? -12.522 -0.240 21.218 1.00 63.16 355 LEU A N 1
ATOM 2835 C CA . LEU A 1 355 ? -13.531 0.726 20.728 1.00 63.16 355 LEU A CA 1
ATOM 2836 C C . LEU A 1 355 ? -13.979 1.748 21.783 1.00 63.16 355 LEU A C 1
ATOM 2838 O O . LEU A 1 355 ? -14.697 2.700 21.471 1.00 63.16 355 LEU A O 1
ATOM 2842 N N . THR A 1 356 ? -13.613 1.537 23.045 1.00 62.19 356 THR A N 1
ATOM 2843 C CA . THR A 1 356 ? -14.079 2.341 24.177 1.00 62.19 356 THR A CA 1
ATOM 2844 C C . THR A 1 356 ? -12.894 2.822 24.999 1.00 62.19 356 THR A C 1
ATOM 2846 O O . THR A 1 356 ? -11.910 2.111 25.147 1.00 62.19 356 THR A O 1
ATOM 2849 N N . GLN A 1 357 ? -12.997 4.007 25.606 1.00 61.31 357 GLN A N 1
ATOM 2850 C CA . GLN A 1 357 ? -11.962 4.542 26.510 1.00 61.31 357 GLN A CA 1
ATOM 2851 C C . GLN A 1 357 ? -11.862 3.770 27.843 1.00 61.31 357 GLN A C 1
ATOM 2853 O O . GLN A 1 357 ? -11.268 4.273 28.793 1.00 61.31 357 GLN A O 1
ATOM 2858 N N . ASN A 1 358 ? -12.543 2.621 27.952 1.00 60.81 358 ASN A N 1
ATOM 2859 C CA . ASN A 1 358 ? -12.819 1.897 29.192 1.00 60.81 358 ASN A CA 1
ATOM 2860 C C . ASN A 1 358 ? -13.278 2.818 30.348 1.00 60.81 358 ASN A C 1
ATOM 2862 O O . ASN A 1 358 ? -13.031 2.562 31.522 1.00 60.81 358 ASN A O 1
ATOM 2866 N N . LYS A 1 359 ? -13.929 3.941 30.001 1.00 66.94 359 LYS A N 1
ATOM 2867 C CA . LYS A 1 359 ? -14.478 4.921 30.937 1.00 66.94 359 LYS A CA 1
ATOM 2868 C C . LYS A 1 359 ? -15.980 4.732 30.998 1.00 66.94 359 LYS A C 1
ATOM 2870 O O . LYS A 1 359 ? -16.700 5.076 30.059 1.00 66.94 359 LYS A O 1
ATOM 2875 N N . LEU A 1 360 ? -16.447 4.200 32.115 1.00 74.88 360 LEU A N 1
ATOM 2876 C CA . LEU A 1 360 ? -17.867 4.126 32.400 1.00 74.88 360 LEU A CA 1
ATOM 2877 C C . LEU A 1 360 ? -18.375 5.516 32.800 1.00 74.88 360 LEU A C 1
ATOM 2879 O O . LEU A 1 360 ? -17.681 6.302 33.444 1.00 74.88 360 LEU A O 1
ATOM 2883 N N . VAL A 1 361 ? -19.587 5.843 32.362 1.00 81.38 361 VAL A N 1
ATOM 2884 C CA . VAL A 1 361 ? -20.243 7.115 32.666 1.00 81.38 361 VAL A CA 1
ATOM 2885 C C . VAL A 1 361 ? -21.680 6.807 33.033 1.00 81.38 361 VAL A C 1
ATOM 2887 O O . VAL A 1 361 ? -22.390 6.145 32.272 1.00 81.38 361 VAL A O 1
ATOM 2890 N N . PHE A 1 362 ? -22.113 7.302 34.186 1.00 86.12 362 PHE A N 1
ATOM 2891 C CA . PHE A 1 362 ? -23.499 7.197 34.600 1.00 86.12 362 PHE A CA 1
ATOM 2892 C C . PHE A 1 362 ? -24.415 7.937 33.617 1.00 86.12 362 PHE A C 1
ATOM 2894 O O . PHE A 1 362 ? -24.104 9.031 33.147 1.00 86.12 362 PHE A O 1
ATOM 2901 N N . LYS A 1 363 ? -25.551 7.326 33.272 1.00 87.19 363 LYS A N 1
ATOM 2902 C CA . LYS A 1 363 ? -26.540 7.924 32.360 1.00 87.19 363 LYS A CA 1
ATOM 2903 C C . LYS A 1 363 ? -27.894 8.082 33.018 1.00 87.19 363 LYS A C 1
ATOM 2905 O O . LYS A 1 363 ? -28.475 9.165 32.969 1.00 87.19 363 LYS A O 1
ATOM 2910 N N . ALA A 1 364 ? -28.400 7.000 33.596 1.00 88.94 364 ALA A N 1
ATOM 2911 C CA . ALA A 1 364 ? -29.659 7.000 34.308 1.00 88.94 364 ALA A CA 1
ATOM 2912 C C . ALA A 1 364 ? -29.739 5.829 35.292 1.00 88.94 364 ALA A C 1
ATOM 2914 O O . ALA A 1 364 ? -29.094 4.802 35.095 1.00 88.94 364 ALA A O 1
ATOM 2915 N N . MET A 1 365 ? -30.590 5.977 36.301 1.00 89.25 365 MET A N 1
ATOM 2916 C CA . MET A 1 365 ? -31.043 4.918 37.202 1.00 89.25 365 MET A CA 1
ATOM 2917 C C . MET A 1 365 ? -32.555 5.004 37.372 1.00 89.25 365 MET A C 1
ATOM 2919 O O . MET A 1 365 ? -33.166 6.019 37.036 1.00 89.25 365 MET A O 1
ATOM 2923 N N . SER A 1 366 ? -33.164 3.954 37.913 1.00 89.19 366 SER A N 1
ATOM 2924 C CA . SER A 1 366 ? -34.539 4.017 38.393 1.00 89.19 366 SER A CA 1
ATOM 2925 C C . SER A 1 366 ? -34.596 3.616 39.858 1.00 89.19 366 SER A C 1
ATOM 2927 O O . SER A 1 366 ? -34.018 2.600 40.233 1.00 89.19 366 SER A O 1
ATOM 2929 N N . ILE A 1 367 ? -35.281 4.420 40.671 1.00 89.12 367 ILE A N 1
ATOM 2930 C CA . ILE A 1 367 ? -35.500 4.159 42.097 1.00 89.12 367 ILE A CA 1
ATOM 2931 C C . ILE A 1 367 ? -37.010 4.167 42.321 1.00 89.12 367 ILE A C 1
ATOM 2933 O O . ILE A 1 367 ? -37.673 5.155 42.002 1.00 89.12 367 ILE A O 1
ATOM 2937 N N . GLY A 1 368 ? -37.564 3.053 42.805 1.00 85.19 368 GLY A N 1
ATOM 2938 C CA . GLY A 1 368 ? -39.008 2.923 43.035 1.00 85.19 368 GLY A CA 1
ATOM 2939 C C . GLY A 1 368 ? -39.869 3.148 41.782 1.00 85.19 368 GLY A C 1
ATOM 2940 O O . GLY A 1 368 ? -40.980 3.648 41.893 1.00 85.19 368 GLY A O 1
ATOM 2941 N N . GLY A 1 369 ? -39.351 2.851 40.582 1.00 84.00 369 GLY A N 1
ATOM 2942 C CA . GLY A 1 369 ? -40.053 3.064 39.307 1.00 84.00 369 GLY A CA 1
ATOM 2943 C C . GLY A 1 369 ? -39.921 4.473 38.713 1.00 84.00 369 GLY A C 1
ATOM 2944 O O . GLY A 1 369 ? -40.293 4.681 37.560 1.00 84.00 369 GLY A O 1
ATOM 2945 N N . VAL A 1 370 ? -39.329 5.431 39.435 1.00 84.31 370 VAL A N 1
ATOM 2946 C CA . VAL A 1 370 ? -39.034 6.781 38.923 1.00 84.31 370 VAL A CA 1
ATOM 2947 C C . VAL A 1 370 ? -37.646 6.795 38.292 1.00 84.31 370 VAL A C 1
ATOM 2949 O O . VAL A 1 370 ? -36.711 6.225 38.853 1.00 84.31 370 VAL A O 1
ATOM 2952 N N . LYS A 1 371 ? -37.497 7.406 37.113 1.00 86.50 371 LYS A N 1
ATOM 2953 C CA . LYS A 1 371 ? -36.224 7.490 36.381 1.00 86.50 371 LYS A CA 1
ATOM 2954 C C . LYS A 1 371 ? -35.464 8.767 36.747 1.00 86.50 371 LYS A C 1
ATOM 2956 O O . LYS A 1 371 ? -36.001 9.861 36.622 1.00 86.50 371 LYS A O 1
ATOM 2961 N N . TYR A 1 372 ? -34.187 8.616 37.081 1.00 86.19 372 TYR A N 1
ATOM 2962 C CA . TYR A 1 372 ? -33.242 9.691 37.373 1.00 86.19 372 TYR A CA 1
ATOM 2963 C C . TYR A 1 372 ? -32.104 9.658 36.365 1.00 86.19 372 TYR A C 1
ATOM 2965 O O . TYR A 1 372 ? -31.627 8.589 35.996 1.00 86.19 372 TYR A O 1
ATOM 2973 N N . SER A 1 373 ? -31.658 10.821 35.916 1.00 85.31 373 SER A N 1
ATOM 2974 C CA . SER A 1 373 ? -30.497 11.002 35.041 1.00 85.31 373 SER A CA 1
ATOM 2975 C C . SER A 1 373 ? -29.525 12.009 35.652 1.00 85.31 373 SER A C 1
ATOM 2977 O O . SER A 1 373 ? -29.870 12.682 36.616 1.00 85.31 373 SER A O 1
ATOM 2979 N N . ASP A 1 374 ? -28.336 12.140 35.071 1.00 69.50 374 ASP A N 1
ATOM 2980 C CA . ASP A 1 374 ? -27.207 12.959 35.560 1.00 69.50 374 ASP A CA 1
ATOM 2981 C C . ASP A 1 374 ? -27.530 14.448 35.863 1.00 69.50 374 ASP A C 1
ATOM 2983 O O . ASP A 1 374 ? -26.739 15.148 36.477 1.00 69.50 374 ASP A O 1
ATOM 2987 N N . ARG A 1 375 ? -28.702 14.956 35.450 1.00 63.88 375 ARG A N 1
ATOM 2988 C CA . ARG A 1 375 ? -29.173 16.336 35.707 1.00 63.88 375 ARG A CA 1
ATOM 2989 C C . ARG A 1 375 ? -30.481 16.425 36.499 1.00 63.88 375 ARG A C 1
ATOM 2991 O O . ARG A 1 375 ? -31.124 17.467 36.505 1.00 63.88 375 ARG A O 1
ATOM 2998 N N . SER A 1 376 ? -30.939 15.317 37.073 1.00 70.25 376 SER A N 1
ATOM 2999 C CA . SER A 1 376 ? -32.236 15.263 37.759 1.00 70.25 376 SER A CA 1
ATOM 3000 C C . SER A 1 376 ? -32.074 15.674 39.217 1.00 70.25 376 SER A C 1
ATOM 3002 O O . SER A 1 376 ? -31.247 15.100 39.919 1.00 70.25 376 SER A O 1
ATOM 3004 N N . GLU A 1 377 ? -32.884 16.616 39.693 1.00 69.19 377 GLU A N 1
ATOM 3005 C CA . GLU A 1 377 ? -33.013 16.848 41.131 1.00 69.19 377 GLU A CA 1
ATOM 3006 C C . GLU A 1 377 ? -33.792 15.694 41.777 1.00 69.19 377 GLU A C 1
ATOM 3008 O O . GLU A 1 377 ? -34.757 15.177 41.210 1.00 69.19 377 GLU A O 1
ATOM 3013 N N . LEU A 1 378 ? -33.357 15.256 42.961 1.00 70.69 378 LEU A N 1
ATOM 3014 C CA . LEU A 1 378 ? -34.048 14.201 43.704 1.00 70.69 378 LEU A CA 1
ATOM 3015 C C . LEU A 1 378 ? -35.316 14.762 44.376 1.00 70.69 378 LEU A C 1
ATOM 3017 O O . LEU A 1 378 ? -35.175 15.700 45.173 1.00 70.69 378 LEU A O 1
ATOM 3021 N N . PRO A 1 379 ? -36.504 14.177 44.132 1.00 66.38 379 PRO A N 1
ATOM 3022 C CA . PRO A 1 379 ? -37.759 14.569 44.759 1.00 66.38 379 PRO A CA 1
ATOM 3023 C C . PRO A 1 379 ? -37.759 14.248 46.257 1.00 66.38 379 PRO A C 1
ATOM 3025 O O . PRO A 1 379 ? -37.124 13.296 46.712 1.00 66.38 379 PRO A O 1
ATOM 3028 N N . THR A 1 380 ? -38.492 15.048 47.028 1.00 64.44 380 THR A N 1
ATOM 3029 C CA . THR A 1 380 ? -38.597 14.950 48.493 1.00 64.44 380 THR A CA 1
ATOM 3030 C C . THR A 1 380 ? -39.580 13.880 48.977 1.00 64.44 380 THR A C 1
ATOM 3032 O O . THR A 1 380 ? -39.424 13.394 50.090 1.00 64.44 380 THR A O 1
ATOM 3035 N N . GLU A 1 381 ? -40.552 13.467 48.156 1.00 57.19 381 GLU A N 1
ATOM 3036 C CA . GLU A 1 381 ? -41.646 12.562 48.565 1.00 57.19 381 GLU A CA 1
ATOM 3037 C C . GLU A 1 381 ? -41.212 11.112 48.869 1.00 57.19 381 GLU A C 1
ATOM 3039 O O . GLU A 1 381 ? -41.942 10.392 49.538 1.00 57.19 381 GLU A O 1
ATOM 3044 N N . ASN A 1 382 ? -40.014 10.684 48.444 1.00 64.56 382 ASN A N 1
ATOM 3045 C CA . ASN A 1 382 ? -39.464 9.336 48.684 1.00 64.56 382 ASN A CA 1
ATOM 3046 C C . ASN A 1 382 ? -38.048 9.383 49.297 1.00 64.56 382 ASN A C 1
ATOM 3048 O O . ASN A 1 382 ? -37.177 8.590 48.921 1.00 64.56 382 ASN A O 1
ATOM 3052 N N . SER A 1 383 ? -37.797 10.333 50.206 1.00 72.94 383 SER A N 1
ATOM 3053 C CA . SER A 1 383 ? -36.454 10.625 50.732 1.00 72.94 383 SER A CA 1
ATOM 3054 C C . SER A 1 383 ? -35.737 9.390 51.288 1.00 72.94 383 SER A C 1
ATOM 3056 O O . SER A 1 383 ? -34.596 9.148 50.909 1.00 72.94 383 SER A O 1
ATOM 3058 N N . GLU A 1 384 ? -36.406 8.552 52.085 1.00 83.94 384 GLU A N 1
ATOM 3059 C CA . GLU A 1 384 ? -35.763 7.401 52.732 1.00 83.94 384 GLU A CA 1
ATOM 3060 C C . GLU A 1 384 ? -35.333 6.311 51.734 1.00 83.94 384 GLU A C 1
ATOM 3062 O O . GLU A 1 384 ? -34.211 5.806 51.804 1.00 83.94 384 GLU A O 1
ATOM 3067 N N . LEU A 1 385 ? -36.193 5.952 50.773 1.00 87.12 385 LEU A N 1
ATOM 3068 C CA . LEU A 1 385 ? -35.877 4.950 49.745 1.00 87.12 385 LEU A CA 1
ATOM 3069 C C . LEU A 1 385 ? -34.710 5.421 48.866 1.00 87.12 385 LEU A C 1
ATOM 3071 O O . LEU A 1 385 ? -33.784 4.656 48.592 1.00 87.12 385 LEU A O 1
ATOM 3075 N N . ILE A 1 386 ? -34.762 6.684 48.436 1.00 87.69 386 ILE A N 1
ATOM 3076 C CA . ILE A 1 386 ? -33.717 7.319 47.629 1.00 87.69 386 ILE A CA 1
ATOM 3077 C C . ILE A 1 386 ? -32.402 7.335 48.404 1.00 87.69 386 ILE A C 1
ATOM 3079 O O . ILE A 1 386 ? -31.373 6.919 47.873 1.00 87.69 386 ILE A O 1
ATOM 3083 N N . GLN A 1 387 ? -32.443 7.756 49.667 1.00 87.06 387 GLN A N 1
ATOM 3084 C CA . GLN A 1 387 ? -31.278 7.818 50.535 1.00 87.06 387 GLN A CA 1
ATOM 3085 C C . GLN A 1 387 ? -30.666 6.427 50.719 1.00 87.06 387 GLN A C 1
ATOM 3087 O O . GLN A 1 387 ? -29.493 6.247 50.416 1.00 87.06 387 GLN A O 1
ATOM 3092 N N . ARG A 1 388 ? -31.460 5.409 51.085 1.00 89.62 388 ARG A N 1
ATOM 3093 C CA . ARG A 1 388 ? -30.984 4.020 51.231 1.00 89.62 388 ARG A CA 1
ATOM 3094 C C . ARG A 1 388 ? -30.378 3.467 49.939 1.00 89.62 388 ARG A C 1
ATOM 3096 O O . ARG A 1 388 ? -29.356 2.786 49.994 1.00 89.62 388 ARG A O 1
ATOM 3103 N N . PHE A 1 389 ? -30.978 3.757 48.784 1.00 91.38 389 PHE A N 1
ATOM 3104 C CA . PHE A 1 389 ? -30.455 3.320 47.488 1.00 91.38 389 PHE A CA 1
ATOM 3105 C C . PHE A 1 389 ? -29.104 3.973 47.168 1.00 91.38 389 PHE A C 1
ATOM 3107 O O . PHE A 1 389 ? -28.150 3.281 46.814 1.00 91.38 389 PHE A O 1
ATOM 3114 N N . LEU A 1 390 ? -28.994 5.293 47.331 1.00 91.19 390 LEU A N 1
ATOM 3115 C CA . LEU A 1 390 ? -27.746 6.024 47.100 1.00 91.19 390 LEU A CA 1
ATOM 3116 C C . LEU A 1 390 ? -26.654 5.609 48.092 1.00 91.19 390 LEU A C 1
ATOM 3118 O O . LEU A 1 390 ? -25.502 5.443 47.695 1.00 91.19 390 LEU A O 1
ATOM 3122 N N . THR A 1 391 ? -27.012 5.350 49.350 1.00 92.31 391 THR A N 1
ATOM 3123 C CA . THR A 1 391 ? -26.098 4.788 50.350 1.00 92.31 391 THR A CA 1
ATOM 3124 C C . THR A 1 391 ? -25.594 3.417 49.915 1.00 92.31 391 THR A C 1
ATOM 3126 O O . THR A 1 391 ? -24.391 3.177 49.976 1.00 92.31 391 THR A O 1
ATOM 3129 N N . ALA A 1 392 ? -26.462 2.549 49.380 1.00 92.75 392 ALA A N 1
ATOM 3130 C CA . ALA A 1 392 ? -26.048 1.259 48.828 1.00 92.75 392 ALA A CA 1
ATOM 3131 C C . ALA A 1 392 ? -24.993 1.418 47.719 1.00 92.75 392 ALA A C 1
ATOM 3133 O O . ALA A 1 392 ? -23.993 0.702 47.725 1.00 92.75 392 ALA A O 1
ATOM 3134 N N . LEU A 1 393 ? -25.179 2.375 46.802 1.00 92.06 393 LEU A N 1
ATOM 3135 C CA . LEU A 1 393 ? -24.206 2.673 45.744 1.00 92.06 393 LEU A CA 1
ATOM 3136 C C . LEU A 1 393 ? -22.876 3.205 46.301 1.00 92.06 393 LEU A C 1
ATOM 3138 O O . LEU A 1 393 ? -21.811 2.846 45.794 1.00 92.06 393 LEU A O 1
ATOM 3142 N N . ALA A 1 394 ? -22.935 4.032 47.348 1.00 91.69 394 ALA A N 1
ATOM 3143 C CA . ALA A 1 394 ? -21.763 4.628 47.978 1.00 91.69 394 ALA A CA 1
ATOM 3144 C C . ALA A 1 394 ? -20.920 3.615 48.769 1.00 91.69 394 ALA A C 1
ATOM 3146 O O . ALA A 1 394 ? -19.696 3.712 48.723 1.00 91.69 394 ALA A O 1
ATOM 3147 N N . ILE A 1 395 ? -21.540 2.651 49.467 1.00 92.19 395 ILE A N 1
ATOM 3148 C CA . ILE A 1 395 ? -20.827 1.770 50.416 1.00 92.19 395 ILE A CA 1
ATOM 3149 C C . ILE A 1 395 ? -20.654 0.318 49.943 1.00 92.19 395 ILE A C 1
ATOM 3151 O O . ILE A 1 395 ? -19.692 -0.343 50.344 1.00 92.19 395 ILE A O 1
ATOM 3155 N N . CYS A 1 396 ? -21.536 -0.197 49.074 1.00 92.31 396 CYS A N 1
ATOM 3156 C CA . CYS A 1 396 ? -21.482 -1.574 48.557 1.00 92.31 396 CYS A CA 1
ATOM 3157 C C . CYS A 1 396 ? -20.491 -1.698 47.382 1.00 92.31 396 CYS A C 1
ATOM 3159 O O . CYS A 1 396 ? -20.844 -2.027 46.247 1.00 92.31 396 CYS A O 1
ATOM 3161 N N . ASN A 1 397 ? -19.232 -1.375 47.653 1.00 89.81 397 ASN A N 1
ATOM 3162 C CA . ASN A 1 397 ? -18.093 -1.438 46.738 1.00 89.81 397 ASN A CA 1
ATOM 3163 C C . ASN A 1 397 ? -16.798 -1.656 47.545 1.00 89.81 397 ASN A C 1
ATOM 3165 O O . ASN A 1 397 ? -16.849 -1.767 48.772 1.00 89.81 397 ASN A O 1
ATOM 3169 N N . THR A 1 398 ? -15.656 -1.769 46.867 1.00 87.75 398 THR A N 1
ATOM 3170 C CA . THR A 1 398 ? -14.308 -1.759 47.476 1.00 87.75 398 THR A CA 1
ATOM 3171 C C . THR A 1 398 ? -13.555 -0.450 47.227 1.00 87.75 398 THR A C 1
ATOM 3173 O O . THR A 1 398 ? -12.367 -0.363 47.527 1.00 87.75 398 THR A O 1
ATOM 3176 N N . SER A 1 399 ? -14.221 0.566 46.673 1.00 87.88 399 SER A N 1
ATOM 3177 C CA . SER A 1 399 ? -13.597 1.843 46.340 1.00 87.88 399 SER A CA 1
ATOM 3178 C C . SER A 1 399 ? -13.137 2.573 47.600 1.00 87.88 399 SER A C 1
ATOM 3180 O O . SER A 1 399 ? -13.784 2.518 48.648 1.00 87.88 399 SER A O 1
ATOM 3182 N N . PHE A 1 400 ? -12.021 3.281 47.487 1.00 86.00 400 PHE A N 1
ATOM 3183 C CA . PHE A 1 400 ? -11.476 4.139 48.530 1.00 86.00 400 PHE A CA 1
ATOM 3184 C C . PHE A 1 400 ? -11.311 5.559 47.997 1.00 86.00 400 PHE A C 1
ATOM 3186 O O . PHE A 1 400 ? -11.497 5.837 46.812 1.00 86.00 400 PHE A O 1
ATOM 3193 N N . ILE A 1 401 ? -11.032 6.484 48.904 1.00 84.56 401 ILE A N 1
ATOM 3194 C CA . ILE A 1 401 ? -10.983 7.911 48.605 1.00 84.56 401 ILE A CA 1
ATOM 3195 C C . ILE A 1 401 ? -9.533 8.331 48.500 1.00 84.56 401 ILE A C 1
ATOM 3197 O O . ILE A 1 401 ? -8.720 7.989 49.357 1.00 84.56 401 ILE A O 1
ATOM 3201 N N . VAL A 1 402 ? -9.225 9.092 47.459 1.00 74.62 402 VAL A N 1
ATOM 3202 C CA . VAL A 1 402 ? -7.873 9.571 47.190 1.00 74.62 402 VAL A CA 1
ATOM 3203 C C . VAL A 1 402 ? -7.810 11.041 47.526 1.00 74.62 402 VAL A C 1
ATOM 3205 O O . VAL A 1 402 ? -8.019 11.879 46.652 1.00 74.62 402 VAL A O 1
ATOM 3208 N N . HIS A 1 403 ? -7.547 11.354 48.799 1.00 66.50 403 HIS A N 1
ATOM 3209 C CA . HIS A 1 403 ? -7.297 12.729 49.230 1.00 66.50 403 HIS A CA 1
ATOM 3210 C C . HIS A 1 403 ? -6.135 12.896 50.198 1.00 66.50 403 HIS A C 1
ATOM 3212 O O . HIS A 1 403 ? -5.896 12.090 51.093 1.00 66.50 403 HIS A O 1
ATOM 3218 N N . ASP A 1 404 ? -5.493 14.046 50.008 1.00 54.25 404 ASP A N 1
ATOM 3219 C CA . ASP A 1 404 ? -4.637 14.748 50.945 1.00 54.25 404 ASP A CA 1
ATOM 3220 C C . ASP A 1 404 ? -5.542 15.401 52.011 1.00 54.25 404 ASP A C 1
ATOM 3222 O O . ASP A 1 404 ? -6.378 16.255 51.701 1.00 54.25 404 ASP A O 1
ATOM 3226 N N . HIS A 1 405 ? -5.454 14.946 53.265 1.00 53.06 405 HIS A N 1
ATOM 3227 C CA . HIS A 1 405 ? -6.394 15.250 54.361 1.00 53.06 405 HIS A CA 1
ATOM 3228 C C . HIS A 1 405 ? -6.614 16.758 54.647 1.00 53.06 405 HIS A C 1
ATOM 3230 O O . HIS A 1 405 ? -7.532 17.112 55.391 1.00 53.06 405 HIS A O 1
ATOM 3236 N N . GLN A 1 406 ? -5.799 17.658 54.082 1.00 48.62 406 GLN A N 1
ATOM 3237 C CA . GLN A 1 406 ? -5.767 19.085 54.423 1.00 48.62 406 GLN A CA 1
ATOM 3238 C C . GLN A 1 406 ? -6.708 20.000 53.610 1.00 48.62 406 GLN A C 1
ATOM 3240 O O . GLN A 1 406 ? -7.081 21.059 54.123 1.00 48.62 406 GLN A O 1
ATOM 3245 N N . GLU A 1 407 ? -7.131 19.632 52.393 1.00 51.50 407 GLU A N 1
ATOM 3246 C CA . GLU A 1 407 ? -8.073 20.450 51.591 1.00 51.50 407 GLU A CA 1
ATOM 3247 C C . GLU A 1 407 ? -9.547 20.205 51.962 1.00 51.50 407 GLU A C 1
ATOM 3249 O O . GLU A 1 407 ? -10.364 21.129 51.930 1.00 51.50 407 GLU A O 1
ATOM 3254 N N . PHE A 1 408 ? -9.877 18.986 52.402 1.00 52.31 408 PHE A N 1
ATOM 3255 C CA . PHE A 1 408 ? -11.241 18.526 52.701 1.00 52.31 408 PHE A CA 1
ATOM 3256 C C . PHE A 1 408 ? -11.962 19.346 53.788 1.00 52.31 408 PHE A C 1
ATOM 3258 O O . PHE A 1 408 ? -13.181 19.505 53.747 1.00 52.31 408 PHE A O 1
ATOM 3265 N N . MET A 1 409 ? -11.220 19.901 54.750 1.00 52.09 409 MET A N 1
ATOM 3266 C CA . MET A 1 409 ? -11.797 20.668 55.862 1.00 52.09 409 MET A CA 1
ATOM 3267 C C . MET A 1 409 ? -12.067 22.146 55.530 1.00 52.09 409 MET A C 1
ATOM 3269 O O . MET A 1 409 ? -12.691 22.831 56.337 1.00 52.09 409 MET A O 1
ATOM 3273 N N . ARG A 1 410 ? -11.605 22.672 54.380 1.00 50.94 410 ARG A N 1
ATOM 3274 C CA . ARG A 1 410 ? -11.680 24.120 54.078 1.00 50.94 410 ARG A CA 1
ATOM 3275 C C . ARG A 1 410 ? -12.787 24.536 53.108 1.00 50.94 410 ARG A C 1
ATOM 3277 O O . ARG A 1 410 ? -13.088 25.725 53.056 1.00 50.94 410 ARG A O 1
ATOM 3284 N N . GLN A 1 411 ? -13.394 23.624 52.345 1.00 55.50 411 GLN A N 1
ATOM 3285 C CA . GLN A 1 411 ? -14.393 23.986 51.327 1.00 55.50 411 GLN A CA 1
ATOM 3286 C C . GLN A 1 411 ? -15.623 23.074 51.360 1.00 55.50 411 GLN A C 1
ATOM 3288 O O . GLN A 1 411 ? -15.529 21.863 51.186 1.00 55.50 411 GLN A O 1
ATOM 3293 N N . SER A 1 412 ? -16.804 23.676 51.522 1.00 55.66 412 SER A N 1
ATOM 3294 C CA . SER A 1 412 ? -18.105 22.990 51.558 1.00 55.66 412 SER A CA 1
ATOM 3295 C C . SER A 1 412 ? -18.514 22.334 50.229 1.00 55.66 412 SER A C 1
ATOM 3297 O O . SER A 1 412 ? -19.390 21.473 50.228 1.00 55.66 412 SER A O 1
ATOM 3299 N N . ASP A 1 413 ? -17.873 22.703 49.116 1.00 59.31 413 ASP A N 1
ATOM 3300 C CA . ASP A 1 413 ? -18.248 22.294 47.751 1.00 59.31 413 ASP A CA 1
ATOM 3301 C C . ASP A 1 413 ? -17.336 21.228 47.118 1.00 59.31 413 ASP A C 1
ATOM 3303 O O . ASP A 1 413 ? -17.479 20.880 45.945 1.00 59.31 413 ASP A O 1
ATOM 3307 N N . TYR A 1 414 ? -16.403 20.665 47.884 1.00 65.12 414 TYR A N 1
ATOM 3308 C CA . TYR A 1 414 ? -15.427 19.720 47.350 1.00 65.12 414 TYR A CA 1
ATOM 3309 C C . TYR A 1 414 ? -16.053 18.367 46.958 1.00 65.12 414 TYR A C 1
ATOM 3311 O O . TYR A 1 414 ? -16.763 17.739 47.754 1.00 65.12 414 TYR A O 1
ATOM 3319 N N . GLN A 1 415 ? -15.777 17.899 45.734 1.00 68.75 415 GLN A N 1
ATOM 3320 C CA . GLN A 1 415 ? -16.187 16.574 45.264 1.00 68.75 415 GLN A CA 1
ATOM 3321 C C . GLN A 1 415 ? -15.086 15.533 45.513 1.00 68.75 415 GLN A C 1
ATOM 3323 O O . GLN A 1 415 ? -13.973 15.710 45.010 1.00 68.75 415 GLN A O 1
ATOM 3328 N N . PRO A 1 416 ? -15.386 14.432 46.230 1.00 74.38 416 PRO A N 1
ATOM 3329 C CA . PRO A 1 416 ? -14.404 13.393 46.484 1.00 74.38 416 PRO A CA 1
ATOM 3330 C C . PRO A 1 416 ? -14.003 12.664 45.196 1.00 74.38 416 PRO A C 1
ATOM 3332 O O . PRO A 1 416 ? -14.852 12.388 44.346 1.00 74.38 416 PRO A O 1
ATOM 3335 N N . LYS A 1 417 ? -12.713 12.337 45.068 1.00 82.31 417 LYS A N 1
ATOM 3336 C CA . LYS A 1 417 ? -12.179 11.442 44.037 1.00 82.31 417 LYS A CA 1
ATOM 3337 C C . LYS A 1 417 ? -12.044 10.037 44.607 1.00 82.31 417 LYS A C 1
ATOM 3339 O O . LYS A 1 417 ? -11.413 9.838 45.644 1.00 82.31 417 LYS A O 1
ATOM 3344 N N . TYR A 1 418 ? -12.619 9.075 43.897 1.00 86.69 418 TYR A N 1
ATOM 3345 C CA . TYR A 1 418 ? -12.584 7.665 44.262 1.00 86.69 418 TYR A CA 1
ATOM 3346 C C . TYR A 1 418 ? -11.593 6.897 43.379 1.00 86.69 418 TYR A C 1
ATOM 3348 O O . TYR A 1 418 ? -11.539 7.132 42.171 1.00 86.69 418 TYR A O 1
ATOM 3356 N N . GLU A 1 419 ? -10.855 5.959 43.972 1.00 83.25 419 GLU A N 1
ATOM 3357 C CA . GLU A 1 419 ? -10.040 4.958 43.271 1.00 83.25 419 GLU A CA 1
ATOM 3358 C C . GLU A 1 419 ? -10.398 3.539 43.734 1.00 83.25 419 GLU A C 1
ATOM 3360 O O . GLU A 1 419 ? -11.014 3.325 44.781 1.00 83.25 419 GLU A O 1
ATOM 3365 N N . GLY A 1 420 ? -10.104 2.560 42.881 1.00 82.44 420 GLY A N 1
ATOM 3366 C CA . GLY A 1 420 ? -10.465 1.162 43.081 1.00 82.44 420 GLY A CA 1
ATOM 3367 C C . GLY A 1 420 ? -10.317 0.347 41.799 1.00 82.44 420 GLY A C 1
ATOM 3368 O O . GLY A 1 420 ? -10.230 0.902 40.704 1.00 82.44 420 GLY A O 1
ATOM 3369 N N . ASP A 1 421 ? -10.316 -0.976 41.948 1.00 73.19 421 ASP A N 1
ATOM 3370 C CA . ASP A 1 421 ? -9.993 -1.906 40.856 1.00 73.19 421 ASP A CA 1
ATOM 3371 C C . ASP A 1 421 ? -11.133 -2.092 39.841 1.00 73.19 421 ASP A C 1
ATOM 3373 O O . ASP A 1 421 ? -10.900 -2.498 38.705 1.00 73.19 421 ASP A O 1
ATOM 3377 N N . ASN A 1 422 ? -12.379 -1.798 40.233 1.00 81.06 422 ASN A N 1
ATOM 3378 C CA . ASN A 1 422 ? -13.554 -1.976 39.384 1.00 81.06 422 ASN A CA 1
ATOM 3379 C C . ASN A 1 422 ? -14.136 -0.631 38.923 1.00 81.06 422 ASN A C 1
ATOM 3381 O O . ASN A 1 422 ? -14.601 0.175 39.730 1.00 81.06 422 ASN A O 1
ATOM 3385 N N . ALA A 1 423 ? -14.183 -0.417 37.608 1.00 78.81 423 ALA A N 1
ATOM 3386 C CA . ALA A 1 423 ? -14.722 0.798 37.009 1.00 78.81 423 ALA A CA 1
ATOM 3387 C C . ALA A 1 423 ? -16.243 0.972 37.223 1.00 78.81 423 ALA A C 1
ATOM 3389 O O . ALA A 1 423 ? -16.706 2.112 37.316 1.00 78.81 423 ALA A O 1
ATOM 3390 N N . ASP A 1 424 ? -17.016 -0.118 37.349 1.00 84.50 424 ASP A N 1
ATOM 3391 C CA . ASP A 1 424 ? -18.452 -0.047 37.675 1.00 84.50 424 ASP A CA 1
ATOM 3392 C C . ASP A 1 424 ? -18.658 0.584 39.060 1.00 84.50 424 ASP A C 1
ATOM 3394 O O . ASP A 1 424 ? -19.478 1.485 39.244 1.00 84.50 424 ASP A O 1
ATOM 3398 N N . ASP A 1 425 ? -17.862 0.139 40.031 1.00 88.31 425 ASP A N 1
ATOM 3399 C CA . ASP A 1 425 ? -17.925 0.575 41.424 1.00 88.31 425 ASP A CA 1
ATOM 3400 C C . ASP A 1 425 ? -17.581 2.056 41.562 1.00 88.31 425 ASP A C 1
ATOM 3402 O O . ASP A 1 425 ? -18.294 2.796 42.245 1.00 88.31 425 ASP A O 1
ATOM 3406 N N . LEU A 1 426 ? -16.548 2.498 40.841 1.00 87.75 426 LEU A N 1
ATOM 3407 C CA . LEU A 1 426 ? -16.137 3.898 40.792 1.00 87.75 426 LEU A CA 1
ATOM 3408 C C . LEU A 1 426 ? -17.251 4.802 40.276 1.00 87.75 426 LEU A C 1
ATOM 3410 O O . LEU A 1 426 ? -17.545 5.833 40.880 1.00 87.75 426 LEU A O 1
ATOM 3414 N N . VAL A 1 427 ? -17.903 4.416 39.178 1.00 88.69 427 VAL A N 1
ATOM 3415 C CA . VAL A 1 427 ? -18.982 5.222 38.599 1.00 88.69 427 VAL A CA 1
ATOM 3416 C C . VAL A 1 427 ? -20.193 5.264 39.510 1.00 88.69 427 VAL A C 1
ATOM 3418 O O . VAL A 1 427 ? -20.779 6.332 39.667 1.00 88.69 427 VAL A O 1
ATOM 3421 N N . LEU A 1 428 ? -20.569 4.148 40.132 1.00 90.06 428 LEU A N 1
ATOM 3422 C CA . LEU A 1 428 ? -21.703 4.113 41.055 1.00 90.06 428 LEU A CA 1
ATOM 3423 C C . LEU A 1 428 ? -21.435 4.933 42.324 1.00 90.06 428 LEU A C 1
ATOM 3425 O O . LEU A 1 428 ? -22.312 5.684 42.753 1.00 90.06 428 LEU A O 1
ATOM 3429 N N . CYS A 1 429 ? -20.223 4.863 42.877 1.00 89.94 429 CYS A N 1
ATOM 3430 C CA . CYS A 1 429 ? -19.828 5.669 44.030 1.00 89.94 429 CYS A CA 1
ATOM 3431 C C . CYS A 1 429 ? -19.794 7.170 43.686 1.00 89.94 429 CYS A C 1
ATOM 3433 O O . CYS A 1 429 ? -20.375 7.990 44.401 1.00 89.94 429 CYS A O 1
ATOM 3435 N N . GLN A 1 430 ? -19.230 7.529 42.527 1.00 88.94 430 GLN A N 1
ATOM 3436 C CA . GLN A 1 430 ? -19.264 8.901 42.016 1.00 88.94 430 GLN A CA 1
ATOM 3437 C C . GLN A 1 430 ? -20.699 9.387 41.774 1.00 88.94 430 GLN A C 1
ATOM 3439 O O . GLN A 1 430 ? -21.029 10.534 42.068 1.00 88.94 430 GLN A O 1
ATOM 3444 N N . THR A 1 431 ? -21.569 8.511 41.272 1.00 89.88 431 THR A N 1
ATOM 3445 C CA . THR A 1 431 ? -22.987 8.813 41.055 1.00 89.88 431 THR A CA 1
ATOM 3446 C C . THR A 1 431 ? -23.666 9.151 42.377 1.00 89.88 431 THR A C 1
ATOM 3448 O O . THR A 1 431 ? -24.298 10.198 42.478 1.00 89.88 431 THR A O 1
ATOM 3451 N N . ALA A 1 432 ? -23.490 8.326 43.413 1.00 90.50 432 ALA A N 1
ATOM 3452 C CA . ALA A 1 432 ? -24.038 8.603 44.740 1.00 90.50 432 ALA A CA 1
ATOM 3453 C C . ALA A 1 432 ? -23.576 9.968 45.281 1.00 90.50 432 ALA A C 1
ATOM 3455 O O . ALA A 1 432 ? -24.396 10.756 45.758 1.00 90.50 432 ALA A O 1
ATOM 3456 N N . SER A 1 433 ? -22.289 10.284 45.103 1.00 88.25 433 SER A N 1
ATOM 3457 C CA . SER A 1 433 ? -21.696 11.568 45.487 1.00 88.25 433 SER A CA 1
ATOM 3458 C C . SER A 1 433 ? -22.331 12.761 44.760 1.00 88.25 433 SER A C 1
ATOM 3460 O O . SER A 1 433 ? -22.663 13.765 45.401 1.00 88.25 433 SER A O 1
ATOM 3462 N N . ASN A 1 434 ? -22.572 12.640 43.447 1.00 87.06 434 ASN A N 1
ATOM 3463 C CA . ASN A 1 434 ? -23.246 13.664 42.637 1.00 87.06 434 ASN A CA 1
ATOM 3464 C C . ASN A 1 434 ? -24.697 13.895 43.085 1.00 87.06 434 ASN A C 1
ATOM 3466 O O . ASN A 1 434 ? -25.183 15.022 43.055 1.00 87.06 434 ASN A O 1
ATOM 3470 N N . PHE A 1 435 ? -25.373 12.838 43.537 1.00 86.69 435 PHE A N 1
ATOM 3471 C CA . PHE A 1 435 ? -26.743 12.885 44.048 1.00 86.69 435 PHE A CA 1
ATOM 3472 C C . PHE A 1 435 ? -26.845 13.268 45.536 1.00 86.69 435 PHE A C 1
ATOM 3474 O O . PHE A 1 435 ? -27.947 13.347 46.076 1.00 86.69 435 PHE A O 1
ATOM 3481 N N . GLY A 1 436 ? -25.722 13.563 46.195 1.00 85.38 436 GLY A N 1
ATOM 3482 C CA . GLY A 1 436 ? -25.698 14.137 47.540 1.00 85.38 436 GLY A CA 1
ATOM 3483 C C . GLY A 1 436 ? -25.410 13.166 48.684 1.00 85.38 436 GLY A C 1
ATOM 3484 O O . GLY A 1 436 ? -25.509 13.573 49.841 1.00 85.38 436 GLY A O 1
ATOM 3485 N N . VAL A 1 437 ? -25.019 11.924 48.384 1.00 89.69 437 VAL A N 1
ATOM 3486 C CA . VAL A 1 437 ? -24.579 10.924 49.370 1.00 89.69 437 VAL A CA 1
ATOM 3487 C C . VAL A 1 437 ? -23.105 10.612 49.129 1.00 89.69 437 VAL A C 1
ATOM 3489 O O . VAL A 1 437 ? -22.750 9.863 48.221 1.00 89.69 437 VAL A O 1
ATOM 3492 N N . ARG A 1 438 ? -22.224 11.226 49.921 1.00 89.25 438 ARG A N 1
ATOM 3493 C CA . ARG A 1 438 ? -20.770 11.183 49.714 1.00 89.25 438 ARG A CA 1
ATOM 3494 C C . ARG A 1 438 ? -20.108 10.263 50.725 1.00 89.25 438 ARG A C 1
ATOM 3496 O O . ARG A 1 438 ? -20.174 10.525 51.919 1.00 89.25 438 ARG A O 1
ATOM 3503 N N . MET A 1 439 ? -19.399 9.237 50.266 1.00 90.06 439 MET A N 1
ATOM 3504 C CA . MET A 1 439 ? -18.459 8.524 51.137 1.00 90.06 439 MET A CA 1
ATOM 3505 C C . MET A 1 439 ? -17.252 9.439 51.399 1.00 90.06 439 MET A C 1
ATOM 3507 O O . MET A 1 439 ? -16.669 9.944 50.437 1.00 90.06 439 MET A O 1
ATOM 3511 N N . ILE A 1 440 ? -16.919 9.673 52.673 1.00 87.19 440 ILE A N 1
ATOM 3512 C CA . ILE A 1 440 ? -15.830 10.562 53.139 1.00 87.19 440 ILE A CA 1
ATOM 3513 C C . ILE A 1 440 ? -14.623 9.780 53.628 1.00 87.19 440 ILE A C 1
ATOM 3515 O O . ILE A 1 440 ? -13.484 10.202 53.444 1.00 87.19 440 ILE A O 1
ATOM 3519 N N . SER A 1 441 ? -14.873 8.655 54.284 1.00 86.44 441 SER A N 1
ATOM 3520 C CA . SER A 1 441 ? -13.819 7.805 54.805 1.00 86.44 441 SER A CA 1
ATOM 3521 C C . SER A 1 441 ? -14.265 6.360 54.748 1.00 86.44 441 SER A C 1
ATOM 3523 O O . SER A 1 441 ? -15.450 6.054 54.900 1.00 86.44 441 SER A O 1
ATOM 3525 N N . ARG A 1 442 ? -13.298 5.479 54.524 1.00 88.56 442 ARG A N 1
ATOM 3526 C CA . ARG A 1 442 ? -13.478 4.037 54.547 1.00 88.56 442 ARG A CA 1
ATOM 3527 C C . ARG A 1 442 ? -12.250 3.409 55.185 1.00 88.56 442 ARG A C 1
ATOM 3529 O O . ARG A 1 442 ? -11.142 3.575 54.685 1.00 88.56 442 ARG A O 1
ATOM 3536 N N . SER A 1 443 ? -12.463 2.673 56.264 1.00 87.88 443 SER A N 1
ATOM 3537 C CA . SER A 1 443 ? -11.472 1.802 56.889 1.00 87.88 443 SER A CA 1
ATOM 3538 C C . SER A 1 443 ? -11.917 0.340 56.772 1.00 87.88 443 SER A C 1
ATOM 3540 O O . SER A 1 443 ? -12.953 0.034 56.178 1.00 87.88 443 SER A O 1
ATOM 3542 N N . ALA A 1 444 ? -11.133 -0.588 57.325 1.00 86.44 444 ALA A N 1
ATOM 3543 C CA . ALA A 1 444 ? -11.516 -1.999 57.380 1.00 86.44 444 ALA A CA 1
ATOM 3544 C C . ALA A 1 444 ? -12.754 -2.248 58.262 1.00 86.44 444 ALA A C 1
ATOM 3546 O O . ALA A 1 444 ? -13.438 -3.250 58.074 1.00 86.44 444 ALA A O 1
ATOM 3547 N N . GLN A 1 445 ? -13.022 -1.351 59.216 1.00 91.00 445 GLN A N 1
ATOM 3548 C CA . GLN A 1 445 ? -14.068 -1.516 60.223 1.00 91.00 445 GLN A CA 1
ATOM 3549 C C . GLN A 1 445 ? -15.209 -0.521 60.061 1.00 91.00 445 GLN A C 1
ATOM 3551 O O . GLN A 1 445 ? -16.327 -0.891 60.370 1.00 91.00 445 GLN A O 1
ATOM 3556 N N . ASN A 1 446 ? -14.979 0.692 59.549 1.00 92.44 446 ASN A N 1
ATOM 3557 C CA . ASN A 1 446 ? -15.999 1.744 59.512 1.00 92.44 446 ASN A CA 1
ATOM 3558 C C . ASN A 1 446 ? -16.049 2.446 58.145 1.00 92.44 446 ASN A C 1
ATOM 3560 O O . ASN A 1 446 ? -15.030 2.605 57.469 1.00 92.44 446 ASN A O 1
ATOM 3564 N N . ILE A 1 447 ? -17.235 2.915 57.753 1.00 92.88 447 ILE A N 1
ATOM 3565 C CA . ILE A 1 447 ? -17.454 3.788 56.591 1.00 92.88 447 ILE A CA 1
ATOM 3566 C C . ILE A 1 447 ? -18.192 5.036 57.054 1.00 92.88 447 ILE A C 1
ATOM 3568 O O . ILE A 1 447 ? -19.253 4.933 57.664 1.00 92.88 447 ILE A O 1
ATOM 3572 N N . ILE A 1 448 ? -17.669 6.214 56.720 1.00 91.19 448 ILE A N 1
ATOM 3573 C CA . ILE A 1 448 ? -18.317 7.495 57.013 1.00 91.19 448 ILE A CA 1
ATOM 3574 C C . ILE A 1 448 ? -18.944 8.033 55.730 1.00 91.19 448 ILE A C 1
ATOM 3576 O O . ILE A 1 448 ? -18.256 8.223 54.721 1.00 91.19 448 ILE A O 1
ATOM 3580 N N . VAL A 1 449 ? -20.247 8.302 55.781 1.00 91.06 449 VAL A N 1
ATOM 3581 C CA . VAL A 1 449 ? -21.038 8.843 54.672 1.00 91.06 449 VAL A CA 1
ATOM 3582 C C . VAL A 1 449 ? -21.655 10.176 55.087 1.00 91.06 449 VAL A C 1
ATOM 3584 O O . VAL A 1 449 ? -22.314 10.259 56.120 1.00 91.06 449 VAL A O 1
ATOM 3587 N N . ARG A 1 450 ? -21.480 11.212 54.266 1.00 88.44 450 ARG A N 1
ATOM 3588 C CA . ARG A 1 450 ? -22.112 12.526 54.425 1.00 88.44 450 ARG A CA 1
ATOM 3589 C C . ARG A 1 450 ? -23.301 12.687 53.510 1.00 88.44 450 ARG A C 1
ATOM 3591 O O . ARG A 1 450 ? -23.192 12.541 52.290 1.00 88.44 450 ARG A O 1
ATOM 3598 N N . TYR A 1 451 ? -24.401 13.086 54.119 1.00 87.56 451 TYR A N 1
ATOM 3599 C CA . TYR A 1 451 ? -25.636 13.454 53.458 1.00 87.56 451 TYR A CA 1
ATOM 3600 C C . TYR A 1 451 ? -25.681 14.978 53.320 1.00 87.56 451 TYR A C 1
ATOM 3602 O O . TYR A 1 451 ? -25.742 15.705 54.312 1.00 87.56 451 TYR A O 1
ATOM 3610 N N . ILE A 1 452 ? -25.568 15.483 52.087 1.00 79.62 452 ILE A N 1
ATOM 3611 C CA . ILE A 1 452 ? -25.388 16.924 51.835 1.00 79.62 452 ILE A CA 1
ATOM 3612 C C . ILE A 1 452 ? -26.642 17.724 52.188 1.00 79.62 452 ILE A C 1
ATOM 3614 O O . ILE A 1 452 ? -26.526 18.807 52.761 1.00 79.62 452 ILE A O 1
ATOM 3618 N N . LYS A 1 453 ? -27.832 17.214 51.842 1.00 75.94 453 LYS A N 1
ATOM 3619 C CA . LYS A 1 453 ? -29.099 17.923 52.081 1.00 75.94 453 LYS A CA 1
ATOM 3620 C C . LYS A 1 453 ? -29.373 18.064 53.581 1.00 75.94 453 LYS A C 1
ATOM 3622 O O . LYS A 1 453 ? -29.789 19.124 54.034 1.00 75.94 453 LYS A O 1
ATOM 3627 N N . GLU A 1 454 ? -29.078 17.015 54.337 1.00 77.50 454 GLU A N 1
ATOM 3628 C CA . GLU A 1 454 ? -29.298 16.898 55.777 1.00 77.50 454 GLU A CA 1
ATOM 3629 C C . GLU A 1 454 ? -28.137 17.480 56.605 1.00 77.50 454 GLU A C 1
ATOM 3631 O O . GLU A 1 454 ? -28.275 17.653 57.813 1.00 77.50 454 GLU A O 1
ATOM 3636 N N . LYS A 1 455 ? -26.999 17.800 55.966 1.00 77.44 455 LYS A N 1
ATOM 3637 C CA . LYS A 1 455 ? -25.746 18.244 56.610 1.00 77.44 455 LYS A CA 1
ATOM 3638 C C . LYS A 1 455 ? -25.309 17.324 57.758 1.00 77.44 455 LYS A C 1
ATOM 3640 O O . LYS A 1 455 ? -24.836 17.795 58.791 1.00 77.44 455 LYS A O 1
ATOM 3645 N N . GLN A 1 456 ? -25.467 16.017 57.562 1.00 84.19 456 GLN A N 1
ATOM 3646 C CA . GLN A 1 456 ? -25.201 15.005 58.579 1.00 84.19 456 GLN A CA 1
ATOM 3647 C C . GLN A 1 456 ? -24.164 13.994 58.091 1.00 84.19 456 GLN A C 1
ATOM 3649 O O . GLN A 1 456 ? -24.264 13.477 56.975 1.00 84.19 456 GLN A O 1
ATOM 3654 N N . ASP A 1 457 ? -23.215 13.675 58.969 1.00 88.44 457 ASP A N 1
ATOM 3655 C CA . ASP A 1 457 ? -22.248 12.598 58.778 1.00 88.44 457 ASP A CA 1
ATOM 3656 C C . ASP A 1 457 ? -22.716 11.380 59.582 1.00 88.44 457 ASP A C 1
ATOM 3658 O O . ASP A 1 457 ? -23.027 11.491 60.769 1.00 88.44 457 ASP A O 1
ATOM 3662 N N . ILE A 1 458 ? -22.805 10.227 58.922 1.00 90.75 458 ILE A N 1
ATOM 3663 C CA . ILE A 1 458 ? -23.220 8.961 59.527 1.00 90.75 458 ILE A CA 1
ATOM 3664 C C . ILE A 1 458 ? -22.083 7.957 59.391 1.00 90.75 458 ILE A C 1
ATOM 3666 O O . ILE A 1 458 ? -21.553 7.743 58.298 1.00 90.75 458 ILE A O 1
ATOM 3670 N N . GLU A 1 459 ? -21.735 7.330 60.509 1.00 93.44 459 GLU A N 1
ATOM 3671 C CA . GLU A 1 459 ? -20.751 6.258 60.576 1.00 93.44 459 GLU A CA 1
ATOM 3672 C C . GLU A 1 459 ? -21.453 4.894 60.570 1.00 93.44 459 GLU A C 1
ATOM 3674 O O . GLU A 1 459 ? -22.370 4.640 61.351 1.00 93.44 459 GLU A O 1
ATOM 3679 N N . TYR A 1 460 ? -21.021 4.027 59.660 1.00 94.31 460 TYR A N 1
ATOM 3680 C CA . TYR A 1 460 ? -21.477 2.650 59.521 1.00 94.31 460 TYR A CA 1
ATOM 3681 C C . TYR A 1 460 ? -20.354 1.704 59.940 1.00 94.31 460 TYR A C 1
ATOM 3683 O O . TYR A 1 460 ? -19.290 1.709 59.320 1.00 94.31 460 TYR A O 1
ATOM 3691 N N . GLU A 1 461 ? -20.604 0.856 60.934 1.00 95.56 461 GLU A N 1
ATOM 3692 C CA . GLU A 1 461 ? -19.680 -0.215 61.325 1.00 95.56 461 GLU A CA 1
ATOM 3693 C C . GLU A 1 461 ? -19.834 -1.390 60.345 1.00 95.56 461 GLU A C 1
ATOM 3695 O O . GLU A 1 461 ? -20.916 -1.957 60.200 1.00 95.56 461 GLU A O 1
ATOM 3700 N N . ILE A 1 462 ? -18.766 -1.758 59.645 1.00 94.81 462 ILE A N 1
ATOM 3701 C CA . ILE A 1 462 ? -18.692 -2.890 58.722 1.00 94.81 462 ILE A CA 1
ATOM 3702 C C . ILE A 1 462 ? -18.570 -4.181 59.530 1.00 94.81 462 ILE A C 1
ATOM 3704 O O . ILE A 1 462 ? -17.530 -4.479 60.111 1.00 94.81 462 ILE A O 1
ATOM 3708 N N . LEU A 1 463 ? -19.616 -5.003 59.491 1.00 95.12 463 LEU A N 1
ATOM 3709 C CA . LEU A 1 463 ? -19.596 -6.333 60.100 1.00 95.12 463 LEU A CA 1
ATOM 3710 C C . LEU A 1 463 ? -19.031 -7.384 59.141 1.00 95.12 463 LEU A C 1
ATOM 3712 O O . LEU A 1 463 ? -18.342 -8.311 59.559 1.00 95.12 463 LEU A O 1
ATOM 3716 N N . CYS A 1 464 ? -19.346 -7.272 57.848 1.00 94.25 464 CYS A N 1
ATOM 3717 C CA . CYS A 1 464 ? -18.865 -8.206 56.835 1.00 94.25 464 CYS A CA 1
ATOM 3718 C C . CYS A 1 464 ? -18.944 -7.598 55.432 1.00 94.25 464 CYS A C 1
ATOM 3720 O O . CYS A 1 464 ? -19.970 -7.035 55.047 1.00 94.25 464 CYS A O 1
ATOM 3722 N N . LEU A 1 465 ? -17.887 -7.775 54.640 1.00 90.94 465 LEU A N 1
ATOM 3723 C CA . LEU A 1 465 ? -17.874 -7.474 53.213 1.00 90.94 465 LEU A CA 1
ATOM 3724 C C . LEU A 1 465 ? -17.780 -8.782 52.429 1.00 90.94 465 LEU A C 1
ATOM 3726 O O . LEU A 1 465 ? -16.797 -9.511 52.536 1.00 90.94 465 LEU A O 1
ATOM 3730 N N . LEU A 1 466 ? -18.793 -9.065 51.616 1.00 90.75 466 LEU A N 1
ATOM 3731 C CA . LEU A 1 466 ? -18.814 -10.202 50.707 1.00 90.75 466 LEU A CA 1
ATOM 3732 C C . LEU A 1 466 ? -18.507 -9.682 49.297 1.00 90.75 466 LEU A C 1
ATOM 3734 O O . LEU A 1 466 ? -19.406 -9.107 48.667 1.00 90.75 466 LEU A O 1
ATOM 3738 N N . PRO A 1 467 ? -17.272 -9.861 48.787 1.00 86.25 467 PRO A N 1
ATOM 3739 C CA . PRO A 1 467 ? -16.897 -9.371 47.467 1.00 86.25 467 PRO A CA 1
ATOM 3740 C C . PRO A 1 467 ? -17.756 -10.015 46.377 1.00 86.25 467 PRO A C 1
ATOM 3742 O O . PRO A 1 467 ? -18.446 -11.017 46.609 1.00 86.25 467 PRO A O 1
ATOM 3745 N N . PHE A 1 468 ? -17.730 -9.417 45.186 1.00 83.25 468 PHE A N 1
ATOM 3746 C CA . PHE A 1 468 ? -18.427 -9.973 44.035 1.00 83.25 468 PHE A CA 1
ATOM 3747 C C . PHE A 1 468 ? -17.931 -11.392 43.750 1.00 83.25 468 PHE A C 1
ATOM 3749 O O . PHE A 1 468 ? -16.732 -11.647 43.670 1.00 83.25 468 PHE A O 1
ATOM 3756 N N . ASP A 1 469 ? -18.877 -12.304 43.574 1.00 80.62 469 ASP A N 1
ATOM 3757 C CA . ASP A 1 469 ? -18.616 -13.695 43.240 1.00 80.62 469 ASP A CA 1
ATOM 3758 C C . ASP A 1 469 ? -19.379 -14.046 41.959 1.00 80.62 469 ASP A C 1
ATOM 3760 O O . ASP A 1 469 ? -20.575 -13.765 41.849 1.00 80.62 469 ASP A O 1
ATOM 3764 N N . SER A 1 470 ? -18.697 -14.648 40.982 1.00 76.56 470 SER A N 1
ATOM 3765 C CA . SER A 1 470 ? -19.265 -14.949 39.661 1.00 76.56 470 SER A CA 1
ATOM 3766 C C . SER A 1 470 ? -20.378 -16.003 39.697 1.00 76.56 470 SER A C 1
ATOM 3768 O O . SER A 1 470 ? -21.251 -15.988 38.826 1.00 76.56 470 SER A O 1
ATOM 3770 N N . THR A 1 471 ? -20.398 -16.875 40.710 1.00 80.25 471 THR A N 1
ATOM 3771 C CA . THR A 1 471 ? -21.480 -17.843 40.936 1.00 80.25 471 THR A CA 1
ATOM 3772 C C . THR A 1 471 ? -22.705 -17.163 41.546 1.00 80.25 471 THR A C 1
ATOM 3774 O O . THR A 1 471 ? -23.829 -17.423 41.117 1.00 80.25 471 THR A O 1
ATOM 3777 N N . ARG A 1 472 ? -22.501 -16.231 42.491 1.00 82.12 472 ARG A N 1
ATOM 3778 C CA . ARG A 1 472 ? -23.586 -15.490 43.163 1.00 82.12 472 ARG A CA 1
ATOM 3779 C C . ARG A 1 472 ? -24.104 -14.296 42.359 1.00 82.12 472 ARG A C 1
ATOM 3781 O O . ARG A 1 472 ? -25.218 -13.853 42.624 1.00 82.12 472 ARG A O 1
ATOM 3788 N N . LYS A 1 473 ? -23.301 -13.769 41.426 1.00 84.19 473 LYS A N 1
ATOM 3789 C CA . LYS A 1 473 ? -23.557 -12.578 40.585 1.00 84.19 473 LYS A CA 1
ATOM 3790 C C . LYS A 1 473 ? -23.883 -11.296 41.361 1.00 84.19 473 LYS A C 1
ATOM 3792 O O . LYS A 1 473 ? -24.444 -10.346 40.817 1.00 84.19 473 LYS A O 1
ATOM 3797 N N . ARG A 1 474 ? -23.495 -11.246 42.634 1.00 87.62 474 ARG A N 1
ATOM 3798 C CA . ARG A 1 474 ? -23.755 -10.120 43.531 1.00 87.62 474 ARG A CA 1
ATOM 3799 C C . ARG A 1 474 ? -22.614 -9.890 44.503 1.00 87.62 474 ARG A C 1
ATOM 3801 O O . ARG A 1 474 ? -21.912 -10.818 44.898 1.00 87.62 474 ARG A O 1
ATOM 3808 N N . MET A 1 475 ? -22.492 -8.636 44.901 1.00 90.44 475 MET A N 1
ATOM 3809 C CA . MET A 1 475 ? -21.687 -8.138 46.001 1.00 90.44 475 MET A CA 1
ATOM 3810 C C . MET A 1 475 ? -22.614 -7.764 47.156 1.00 90.44 475 MET A C 1
ATOM 3812 O O . MET A 1 475 ? -23.765 -7.369 46.940 1.00 90.44 475 MET A O 1
ATOM 3816 N N . SER A 1 476 ? -22.144 -7.907 48.392 1.00 92.69 476 SER A N 1
ATOM 3817 C CA . SER A 1 476 ? -22.937 -7.526 49.560 1.00 92.69 476 SER A CA 1
ATOM 3818 C C . SER A 1 476 ? -22.069 -6.974 50.677 1.00 92.69 476 SER A C 1
ATOM 3820 O O . SER A 1 476 ? -20.924 -7.384 50.843 1.00 92.69 476 SER A O 1
ATOM 3822 N N . ILE A 1 477 ? -22.626 -6.061 51.461 1.00 94.19 477 ILE A N 1
ATOM 3823 C CA . ILE A 1 477 ? -21.990 -5.527 52.663 1.00 94.19 477 ILE A CA 1
ATOM 3824 C C . ILE A 1 477 ? -23.012 -5.511 53.799 1.00 94.19 477 ILE A C 1
ATOM 3826 O O . ILE A 1 477 ? -24.158 -5.100 53.607 1.00 94.19 477 ILE A O 1
ATOM 3830 N N . ILE A 1 478 ? -22.600 -6.006 54.961 1.00 95.94 478 ILE A N 1
ATOM 3831 C CA . ILE A 1 478 ? -23.382 -6.007 56.195 1.00 95.94 478 ILE A CA 1
ATOM 3832 C C . ILE A 1 478 ? -22.806 -4.921 57.091 1.00 95.94 478 ILE A C 1
ATOM 3834 O O . ILE A 1 478 ? -21.617 -4.963 57.418 1.00 95.94 478 ILE A O 1
ATOM 3838 N N . VAL A 1 479 ? -23.645 -3.967 57.483 1.00 95.44 479 VAL A N 1
ATOM 3839 C CA . VAL A 1 479 ? -23.253 -2.832 58.321 1.00 95.44 479 VAL A CA 1
ATOM 3840 C C . VAL A 1 479 ? -24.183 -2.667 59.519 1.00 95.44 479 VAL A C 1
ATOM 3842 O O . VAL A 1 479 ? -25.362 -3.008 59.433 1.00 95.44 479 VAL A O 1
ATOM 3845 N N . ARG A 1 480 ? -23.671 -2.128 60.627 1.00 95.25 480 ARG A N 1
ATOM 3846 C CA . ARG A 1 480 ? -24.450 -1.742 61.808 1.00 95.25 480 ARG A CA 1
ATOM 3847 C C . ARG A 1 480 ? -24.563 -0.218 61.892 1.00 95.25 480 ARG A C 1
ATOM 3849 O O . ARG A 1 480 ? -23.579 0.489 61.688 1.00 95.25 480 ARG A O 1
ATOM 3856 N N . LEU A 1 481 ? -25.766 0.266 62.194 1.00 92.62 481 LEU A N 1
ATOM 3857 C CA . LEU A 1 481 ? -26.077 1.668 62.480 1.00 92.62 481 LEU A CA 1
ATOM 3858 C C . LEU A 1 481 ? -27.130 1.721 63.596 1.00 92.62 481 LEU A C 1
ATOM 3860 O O . LEU A 1 481 ? -28.200 1.143 63.428 1.00 92.62 481 LEU A O 1
ATOM 3864 N N . ASN A 1 482 ? -26.855 2.425 64.700 1.00 88.25 482 ASN A N 1
ATOM 3865 C CA . ASN A 1 482 ? -27.788 2.615 65.828 1.00 88.25 482 ASN A CA 1
ATOM 3866 C C . ASN A 1 482 ? -28.463 1.303 66.293 1.00 88.25 482 ASN A C 1
ATOM 3868 O O . ASN A 1 482 ? -29.688 1.207 66.319 1.00 88.25 482 ASN A O 1
ATOM 3872 N N . ASP A 1 483 ? -27.660 0.270 66.575 1.00 87.12 483 ASP A N 1
ATOM 3873 C CA . ASP A 1 483 ? -28.084 -1.093 66.955 1.00 87.12 483 ASP A CA 1
ATOM 3874 C C . ASP A 1 483 ? -28.916 -1.875 65.918 1.00 87.12 483 ASP A C 1
ATOM 3876 O O . ASP A 1 483 ? -29.292 -3.025 66.153 1.00 87.12 483 ASP A O 1
ATOM 3880 N N . GLN A 1 484 ? -29.140 -1.318 64.727 1.00 92.94 484 GLN A N 1
ATOM 3881 C CA . GLN A 1 484 ? -29.767 -2.013 63.605 1.00 92.94 484 GLN A CA 1
ATOM 3882 C C . GLN A 1 484 ? -28.717 -2.536 62.625 1.00 92.94 484 GLN A C 1
ATOM 3884 O O . GLN A 1 484 ? -27.722 -1.871 62.331 1.00 92.94 484 GLN A O 1
ATOM 3889 N N . ILE A 1 485 ? -28.951 -3.737 62.093 1.00 94.88 485 ILE A N 1
ATOM 3890 C CA . ILE A 1 485 ? -28.095 -4.360 61.081 1.00 94.88 485 ILE A CA 1
ATOM 3891 C C . ILE A 1 485 ? -28.756 -4.207 59.713 1.00 94.88 485 ILE A C 1
ATOM 3893 O O . ILE A 1 485 ? -29.898 -4.618 59.510 1.00 94.88 485 ILE A O 1
ATOM 3897 N N . PHE A 1 486 ? -28.007 -3.660 58.762 1.00 93.81 486 PHE A N 1
ATOM 3898 C CA . PHE A 1 486 ? -28.416 -3.484 57.378 1.00 93.81 486 PHE A CA 1
ATOM 3899 C C . PHE A 1 486 ? -27.574 -4.365 56.460 1.00 93.81 486 PHE A C 1
ATOM 3901 O O . PHE A 1 486 ? -26.358 -4.469 56.609 1.00 93.81 486 PHE A O 1
ATOM 3908 N N . LEU A 1 487 ? -28.230 -4.966 55.470 1.00 94.31 487 LEU A N 1
ATOM 3909 C CA . LEU A 1 487 ? -27.591 -5.698 54.384 1.00 94.31 487 LEU A CA 1
ATOM 3910 C C . LEU A 1 487 ? -27.826 -4.929 53.084 1.00 94.31 487 LEU A C 1
ATOM 3912 O O . LEU A 1 487 ? -28.955 -4.850 52.601 1.00 94.31 487 LEU A O 1
ATOM 3916 N N . PHE A 1 488 ? -26.756 -4.393 52.505 1.00 93.12 488 PHE A N 1
ATOM 3917 C CA . PHE A 1 488 ? -26.793 -3.774 51.185 1.00 93.12 488 PHE A CA 1
ATOM 3918 C C . PHE A 1 488 ? -26.256 -4.750 50.147 1.00 93.12 488 PHE A C 1
ATOM 3920 O O . PHE A 1 488 ? -25.203 -5.360 50.339 1.00 93.12 488 PHE A O 1
ATOM 3927 N N . ILE A 1 489 ? -26.986 -4.900 49.043 1.00 91.06 489 ILE A N 1
ATOM 3928 C CA . ILE A 1 489 ? -26.672 -5.843 47.968 1.00 91.06 489 ILE A CA 1
ATOM 3929 C C . ILE A 1 489 ? -26.625 -5.086 46.644 1.00 91.06 489 ILE A C 1
ATOM 3931 O O . ILE A 1 489 ? -27.504 -4.275 46.356 1.00 91.06 489 ILE A O 1
ATOM 3935 N N . LYS A 1 490 ? -25.617 -5.394 45.828 1.00 88.50 490 LYS A N 1
ATOM 3936 C CA . LYS A 1 490 ? -25.438 -4.871 44.472 1.00 88.50 490 LYS A CA 1
ATOM 3937 C C . LYS A 1 490 ? -25.146 -6.023 43.511 1.00 88.50 490 LYS A C 1
ATOM 3939 O O . LYS A 1 490 ? -24.210 -6.785 43.735 1.00 88.50 490 LYS A O 1
ATOM 3944 N N . GLY A 1 491 ? -25.917 -6.139 42.434 1.00 80.75 491 GLY A N 1
ATOM 3945 C CA . GLY A 1 491 ? -25.825 -7.229 41.453 1.00 80.75 491 GLY A CA 1
ATOM 3946 C C . GLY A 1 491 ? -27.189 -7.868 41.194 1.00 80.75 491 GLY A C 1
ATOM 3947 O O . GLY A 1 491 ? -28.136 -7.589 41.928 1.00 80.75 491 GLY A O 1
ATOM 3948 N N . ALA A 1 492 ? -27.289 -8.674 40.137 1.00 54.41 492 ALA A N 1
ATOM 3949 C CA . ALA A 1 492 ? -28.534 -9.285 39.661 1.00 54.41 492 ALA A CA 1
ATOM 3950 C C . ALA A 1 492 ? -28.503 -10.808 39.808 1.00 54.41 492 ALA A C 1
ATOM 3952 O O . ALA A 1 492 ? -27.517 -11.423 39.335 1.00 54.41 492 ALA A O 1
#

Radius of gyration: 36.64 Å; chains: 1; bounding box: 84×44×110 Å

Sequence (492 aa):
FMQVASQCQSIIFCRVSATQKRELVSAAKSVFKHRILAIGDGANDVGMIRESHCGVAVYGREGSQAVAAGDFAVDRFECLRRLLLVHGAWCFTRTSELILYTFMHNCSYVFVIFYHQLFNGFSGAATLHSLYILLYSSLFTVLPQCAAALFDQHVPAKRALHEPQLYKYTLHARCYRMWSYWINIIDAIWQSTVIFFIAYYAYANNGNIDASVFGFSIAFSMTITSMIHVILQTTRIDIALISSILLSFLVFLGFTLIFDATCVVCLNGQSPYYISYVAFRQGIFWLTNLFTIIIALLPRFFIKCIYNSTMNPLSRTNQQHNISSLTQDTHIFDYAINEDLGQIGYVFSDKTGTLTQNKLVFKAMSIGGVKYSDRSELPTENSELIQRFLTALAICNTSFIVHDHQEFMRQSDYQPKYEGDNADDLVLCQTASNFGVRMISRSAQNIIVRYIKEKQDIEYEILCLLPFDSTRKRMSIIVRLNDQIFLFIKGA

Secondary structure (DSSP, 8-state):
-HHHHTT-S-----S--HHHHHHHHHHHHHH-SSEEEEEESSTTTHHHHHHSSEEEEE--TT-TTTGGG-SEEESSHHHHHHIIIIIIHHHHHHHHHHHHHHHHHHHHHHHHHHHHHHHTTT----SS-HHHHHHIIIIISHHHHHHHHHH--SS-HHHHHH-GGGHHHHHTT-SS-HHHHHHHHHHHHHHHHHHHHHHHHHHHT-TTS-HHHHHHHHHHHHHHHHHHHHHHH-SS--HHHHHHHHHHHHHHHHHHHHHHHH-SS-TTS---TTHHHHHHH-HHHHHHHHHHHHHHHHHHHHHHHHHHHHS-S-----------------EES-STTTTGGGGEEEEEE-IIIIIS-S-----EEEETTEEEETTPPPPSTTHHHHHHHHHHHHHSS--EE---TTTTTT-TTPPPPEE-S-HHHHHHHHHHHHTTEEEEEE-SSEEEEEETTTTEEEEEEEEEEEEEETTTTEEEEEEEETTEEEEEEEE-

Foldseek 3Di:
DLLVVLVDPDDDDPPAFLVRLLVVQLVNVVRHPFFEEEEEAEPSCLSNQQSGLFHEYAPFPHDCSSVVRGQKYDPALVVLLLLQLFQLQLLQLLVQVLVLLLVLLVLLVVLLQVVVCVVVVVPVDGLADPVLVVCVSPALQVQLSVLLSPPFGPDDSVCSSVCVVVLVCLQVVVSDDPVSSVVSSVLSNLLSCLLNVLLCVLCVPPPPDDSLLSSVLSSVLSSVLSLVVSVLPGPDDDPSSVVSSVVSVCVVVVCLVCCQPPPCQDPPGDGSHCSVVVLVVDPSSVVSSVVSSCSSCVVVNVVSVCCCVVVDPDPPDDDDDDDDDPPDDIDGDDDVSSNSSSNHPYYHYDDPRHVDPNADAFAWDDFPNRIDGLPDQDDPPPVVSLLVVLVLLQPLDPKFWDDDPPPVVPDLPDQTQIDDDDNSSRNSNSSSSSNQWHFDGDDPFWTWIARSVVRDIFIWGWPDWAQQDPVVQKTWTWTDGPNDIDIRMDGD

pLDDT: mean 83.34, std 13.61, range [31.56, 97.81]